Protein AF-A0A951C5Q1-F1 (afdb_monomer)

Secondary structure (DSSP, 8-state):
--B--PPPS------SPPEEEEEEEEETTSS-EEEEEEEEEE-GGGPSB----PPPP--SEEEEEEEEEEETTGGGS--SSS-EEEEEEEEE---HHHHHHHHHHHTT--S--HHHHHHHHHHHHHHHHHTT-S-HHHHTT--HHHHHHHHHHHHHHHHTT--TTTT--EEEEEEEE-TTT--EEEEEEEE-TT--SSS-EEEEEEE--TT--TTHHHHT-TTS-SHHHHHHHT-EEEEE--SSTT-TT-THHHHHHHHHHHHHHHHS-EEEEEEEEEEETHHHHHHHHHHHH-TTT-SEEEEES----GGGGGGGTTS-EEEEEETT-SSS-THHHHHHHHHHHHTT--EEEEEETT--TTGGGTTTHHHHHHHHHT--PPPPP-----

Sequence (390 aa):
MTLSLSPAAHQPETGDRPQMGSFFLVALDGSAERQLVPPIHIDLARLPLALRVNVPDVTPGNYLLELRVSEMGSFLRAPLHDAFRKSVPVHIERLAAQAAALRTRLARFSRDSPALVTAQYPLDFYDRVDRGEEGLRRFARYPFGEQFAQANFILDALSAGRDPFADTRGNFRRAYRDPLDRSLQPYRLFVPGSYDGSRDFPLVVALHGSGGDENDFFDNYREAPMLPEAQRLGFLVVCPRGRGPKSGYRAAAERDVFNVLAEVRRQYRIDPGRIFLMGHSMGAFATWRLAALHPDLFAALGLIAGGGDPADAPKLRAVPQYIVHGALDEVVPVAQSRVIAAAARAAGGTVVYIELPRAGHYDAALGQFTPMFDFFSKQARPEPAVTGQE

Structure (mmCIF, N/CA/C/O backbone):
data_AF-A0A951C5Q1-F1
#
_entry.id   AF-A0A951C5Q1-F1
#
loop_
_atom_site.group_PDB
_atom_site.id
_atom_site.type_symbol
_atom_site.label_atom_id
_atom_site.label_alt_id
_atom_site.label_comp_id
_atom_site.label_asym_id
_atom_site.label_entity_id
_atom_site.label_seq_id
_atom_site.pdbx_PDB_ins_code
_atom_site.Cartn_x
_atom_site.Cartn_y
_atom_site.Cartn_z
_atom_site.occupancy
_atom_site.B_iso_or_equiv
_atom_site.auth_seq_id
_atom_site.auth_comp_id
_atom_site.auth_asym_id
_atom_site.auth_atom_id
_atom_site.pdbx_PDB_model_num
ATOM 1 N N . MET A 1 1 ? 12.827 -10.641 -21.298 1.00 41.00 1 MET A N 1
ATOM 2 C CA . MET A 1 1 ? 11.513 -10.271 -21.857 1.00 41.00 1 MET A CA 1
ATOM 3 C C . MET A 1 1 ? 11.156 -11.276 -22.940 1.00 41.00 1 MET A C 1
ATOM 5 O O . MET A 1 1 ? 11.965 -11.464 -23.838 1.00 41.00 1 MET A O 1
ATOM 9 N N . THR A 1 2 ? 10.017 -11.960 -22.829 1.00 35.72 2 THR A N 1
ATOM 10 C CA . THR A 1 2 ? 9.592 -12.980 -23.804 1.00 35.72 2 THR A CA 1
ATOM 11 C C . THR A 1 2 ? 8.508 -12.376 -24.688 1.00 35.72 2 THR A C 1
ATOM 13 O O . THR A 1 2 ? 7.448 -12.000 -24.191 1.00 35.72 2 THR A O 1
ATOM 16 N N . LEU A 1 3 ? 8.784 -12.233 -25.983 1.00 40.41 3 LEU A N 1
ATOM 17 C CA . LEU A 1 3 ? 7.797 -11.816 -26.977 1.00 40.41 3 LEU A CA 1
ATOM 18 C C . LEU A 1 3 ? 7.158 -13.089 -27.543 1.00 40.41 3 LEU A C 1
ATOM 20 O O . LEU A 1 3 ? 7.729 -13.744 -28.410 1.00 40.41 3 LEU A O 1
ATOM 24 N N . SER A 1 4 ? 5.983 -13.463 -27.034 1.00 39.06 4 SER A N 1
ATOM 25 C CA . SER A 1 4 ? 5.203 -14.546 -27.639 1.00 39.06 4 SER A CA 1
ATOM 26 C C . SER A 1 4 ? 4.510 -14.032 -28.893 1.00 39.06 4 SER A C 1
ATOM 28 O O . SER A 1 4 ? 3.628 -13.174 -28.832 1.00 39.06 4 SER A O 1
ATOM 30 N N . LEU A 1 5 ? 4.917 -14.577 -30.031 1.00 42.91 5 LEU A N 1
ATOM 31 C CA . LEU A 1 5 ? 4.149 -14.533 -31.263 1.00 42.91 5 LEU A CA 1
ATOM 32 C C . LEU A 1 5 ? 3.227 -15.754 -31.224 1.00 42.91 5 LEU A C 1
ATOM 34 O O . LEU A 1 5 ? 3.704 -16.884 -31.180 1.00 42.91 5 LEU A O 1
ATOM 38 N N . SER A 1 6 ? 1.918 -15.541 -31.156 1.00 38.00 6 SER A N 1
ATOM 39 C CA . SER A 1 6 ? 0.947 -16.616 -31.365 1.00 38.00 6 SER A CA 1
ATOM 40 C C . SER A 1 6 ? 0.485 -16.533 -32.816 1.00 38.00 6 SER A C 1
ATOM 42 O O . SER A 1 6 ? 0.078 -15.444 -33.231 1.00 38.00 6 SER A O 1
ATOM 44 N N . PRO A 1 7 ? 0.548 -17.621 -33.601 1.00 38.34 7 PRO A N 1
ATOM 45 C CA . PRO A 1 7 ? -0.060 -17.614 -34.920 1.00 38.34 7 PRO A CA 1
ATOM 46 C C . PRO A 1 7 ? -1.564 -17.355 -34.765 1.00 38.34 7 PRO A C 1
ATOM 48 O O . PRO A 1 7 ? -2.220 -17.940 -33.900 1.00 38.34 7 PRO A O 1
ATOM 51 N N . ALA A 1 8 ? -2.108 -16.443 -35.571 1.00 36.88 8 ALA A N 1
ATOM 52 C CA . ALA A 1 8 ? -3.551 -16.309 -35.705 1.00 36.88 8 ALA A CA 1
ATOM 53 C C . ALA A 1 8 ? -4.121 -17.650 -36.201 1.00 36.88 8 ALA A C 1
ATOM 55 O O . ALA A 1 8 ? -3.480 -18.337 -36.993 1.00 36.88 8 ALA A O 1
ATOM 56 N N . ALA A 1 9 ? -5.332 -18.012 -35.767 1.00 36.00 9 ALA A N 1
ATOM 57 C CA . ALA A 1 9 ? -6.021 -19.264 -36.116 1.00 36.00 9 ALA A CA 1
ATOM 58 C C . ALA A 1 9 ? -6.356 -19.430 -37.621 1.00 36.00 9 ALA A C 1
ATOM 60 O O . ALA A 1 9 ? -7.081 -20.342 -38.012 1.00 36.00 9 ALA A O 1
ATOM 61 N N . HIS A 1 10 ? -5.814 -18.569 -38.476 1.00 40.22 10 HIS A N 1
ATOM 62 C CA . HIS A 1 10 ? -5.745 -18.728 -39.917 1.00 40.22 10 HIS A CA 1
ATOM 63 C C . HIS A 1 10 ? -4.310 -18.440 -40.340 1.00 40.22 10 HIS A C 1
ATOM 65 O O . HIS A 1 10 ? -3.896 -17.283 -40.383 1.00 40.22 10 HIS A O 1
ATOM 71 N N . GLN A 1 11 ? -3.551 -19.495 -40.635 1.00 39.81 11 GLN A N 1
ATOM 72 C CA . GLN A 1 11 ? -2.405 -19.359 -41.521 1.00 39.81 11 GLN A CA 1
ATOM 73 C C . GLN A 1 11 ? -2.972 -19.203 -42.938 1.00 39.81 11 GLN A C 1
ATOM 75 O O . GLN A 1 11 ? -3.621 -20.134 -43.417 1.00 39.81 11 GLN A O 1
ATOM 80 N N . PRO A 1 12 ? -2.773 -18.063 -43.624 1.00 39.06 12 PRO A N 1
ATOM 81 C CA . PRO A 1 12 ? -2.760 -18.111 -45.076 1.00 39.06 12 PRO A CA 1
ATOM 82 C C . PRO A 1 12 ? -1.622 -19.058 -45.477 1.00 39.06 12 PRO A C 1
ATOM 84 O O . PRO A 1 12 ? -0.622 -19.148 -44.764 1.00 39.06 12 PRO A O 1
ATOM 87 N N . GLU A 1 13 ? -1.764 -19.758 -46.598 1.00 43.44 13 GLU A N 1
ATOM 88 C CA . GLU A 1 13 ? -0.711 -20.584 -47.197 1.00 43.44 13 GLU A CA 1
ATOM 89 C C . GLU A 1 13 ? 0.484 -19.713 -47.632 1.00 43.44 13 GLU A C 1
ATOM 91 O O . GLU A 1 13 ? 0.731 -19.478 -48.811 1.00 43.44 13 GLU A O 1
ATOM 96 N N . THR A 1 14 ? 1.246 -19.180 -46.683 1.00 45.03 14 THR A N 1
ATOM 97 C CA . THR A 1 14 ? 2.539 -18.562 -46.949 1.00 45.03 14 THR A CA 1
ATOM 98 C C . THR A 1 14 ? 3.554 -19.696 -46.945 1.00 45.03 14 THR A C 1
ATOM 100 O O . THR A 1 14 ? 4.105 -20.038 -45.900 1.00 45.03 14 THR A O 1
ATOM 103 N N . GLY A 1 15 ? 3.726 -20.362 -48.089 1.00 46.94 15 GLY A N 1
ATOM 104 C CA . GLY A 1 15 ? 4.725 -21.421 -48.236 1.00 46.94 15 GLY A CA 1
ATOM 105 C C . GLY A 1 15 ? 6.111 -20.939 -47.807 1.00 46.94 15 GLY A C 1
ATOM 106 O O . GLY A 1 15 ? 6.482 -19.844 -48.205 1.00 46.94 15 GLY A O 1
ATOM 107 N N . ASP A 1 16 ? 6.808 -21.740 -46.989 1.00 53.78 16 ASP A N 1
ATOM 108 C CA . ASP A 1 16 ? 8.256 -21.870 -46.685 1.00 53.78 16 ASP A CA 1
ATOM 109 C C . ASP A 1 16 ? 9.233 -20.684 -46.875 1.00 53.78 16 ASP A C 1
ATOM 111 O O . ASP A 1 16 ? 10.454 -20.859 -46.904 1.00 53.78 16 ASP A O 1
ATOM 115 N N . ARG A 1 17 ? 8.753 -19.446 -46.992 1.00 59.84 17 ARG A N 1
ATOM 116 C CA . ARG A 1 17 ? 9.600 -18.279 -47.203 1.00 59.84 17 ARG A CA 1
ATOM 117 C C . ARG A 1 17 ? 10.202 -17.855 -45.867 1.00 59.84 17 ARG A C 1
ATOM 119 O O . ARG A 1 17 ? 9.463 -17.600 -44.914 1.00 59.84 17 ARG A O 1
ATOM 126 N N . PRO A 1 18 ? 11.535 -17.733 -45.779 1.00 64.62 18 PRO A N 1
ATOM 127 C CA . PRO A 1 18 ? 12.191 -17.316 -44.551 1.00 64.62 18 PRO A CA 1
ATOM 128 C C . PRO A 1 18 ? 11.751 -15.897 -44.172 1.00 64.62 18 PRO A C 1
ATOM 130 O O . PRO A 1 18 ? 11.857 -14.962 -44.970 1.00 64.62 18 PRO A O 1
ATOM 133 N N . GLN A 1 19 ? 11.276 -15.736 -42.937 1.00 75.25 19 GLN A N 1
ATOM 134 C CA . GLN A 1 19 ? 10.927 -14.431 -42.383 1.00 75.25 19 GLN A CA 1
ATOM 135 C C . GLN A 1 19 ? 12.146 -13.779 -41.733 1.00 75.25 19 GLN A C 1
ATOM 137 O O . GLN A 1 19 ? 12.958 -14.448 -41.088 1.00 75.25 19 GLN A O 1
ATOM 142 N N . MET A 1 20 ? 12.263 -12.461 -41.886 1.00 81.31 20 MET A N 1
ATOM 143 C CA . MET A 1 20 ? 13.293 -11.654 -41.242 1.00 81.31 20 MET A CA 1
ATOM 144 C C . MET A 1 20 ? 12.676 -10.747 -40.184 1.00 81.31 20 MET A C 1
ATOM 146 O O . MET A 1 20 ? 11.747 -10.000 -40.469 1.00 81.31 20 MET A O 1
ATOM 150 N N . GLY A 1 21 ? 13.208 -10.790 -38.969 1.00 82.38 21 GLY A N 1
ATOM 151 C CA . GLY A 1 21 ? 12.859 -9.897 -37.874 1.00 82.38 21 GLY A CA 1
ATOM 152 C C . GLY A 1 21 ? 13.917 -8.824 -37.669 1.00 82.38 21 GLY A C 1
ATOM 153 O O . GLY A 1 21 ? 15.089 -9.138 -37.482 1.00 82.38 21 GLY A O 1
ATOM 154 N N . SER A 1 22 ? 13.497 -7.567 -37.626 1.00 85.38 22 SER A N 1
ATOM 155 C CA . SER A 1 22 ? 14.331 -6.424 -37.254 1.00 85.38 22 SER A CA 1
ATOM 156 C C . SER A 1 22 ? 13.796 -5.792 -35.977 1.00 85.38 22 SER A C 1
ATOM 158 O O . SER A 1 22 ? 12.589 -5.580 -35.845 1.00 85.38 22 SER A O 1
ATOM 160 N N . PHE A 1 23 ? 14.692 -5.481 -35.042 1.00 85.31 23 PHE A N 1
ATOM 161 C CA . PHE A 1 23 ? 14.325 -4.854 -33.775 1.00 85.31 23 PHE A CA 1
ATOM 162 C C . PHE A 1 23 ? 14.711 -3.385 -33.772 1.00 85.31 23 PHE A C 1
ATOM 164 O O . PHE A 1 23 ? 15.839 -3.044 -34.125 1.00 85.31 23 PHE A O 1
ATOM 171 N N . PHE A 1 24 ? 13.801 -2.532 -33.325 1.00 86.50 24 PHE A N 1
ATOM 172 C CA . PHE A 1 24 ? 13.982 -1.090 -33.272 1.00 86.50 24 PHE A CA 1
ATOM 173 C C . PHE A 1 24 ? 13.698 -0.566 -31.875 1.00 86.50 24 PHE A C 1
ATOM 175 O O . PHE A 1 24 ? 12.845 -1.084 -31.161 1.00 86.50 24 PHE A O 1
ATOM 182 N N . LEU A 1 25 ? 14.400 0.496 -31.516 1.00 86.75 25 LEU A N 1
ATOM 183 C CA . LEU A 1 25 ? 14.036 1.382 -30.430 1.00 86.75 25 LEU A CA 1
ATOM 184 C C . LEU A 1 25 ? 13.534 2.684 -31.050 1.00 86.75 25 LEU A C 1
ATOM 186 O O . LEU A 1 25 ? 14.279 3.346 -31.773 1.00 86.75 25 LEU A O 1
ATOM 190 N N . VAL A 1 26 ? 12.279 3.028 -30.788 1.00 84.69 26 VAL A N 1
ATOM 191 C CA . VAL A 1 26 ? 11.604 4.188 -31.383 1.00 84.69 26 VAL A CA 1
ATOM 192 C C . VAL A 1 26 ? 11.171 5.127 -30.270 1.00 84.69 26 VAL A C 1
ATOM 194 O O . VAL A 1 26 ? 10.438 4.706 -29.382 1.00 84.69 26 VAL A O 1
ATOM 197 N N . ALA A 1 27 ? 11.620 6.377 -30.274 1.00 80.94 27 ALA A N 1
ATOM 198 C CA . ALA A 1 27 ? 11.168 7.367 -29.301 1.00 80.94 27 ALA A CA 1
ATOM 199 C C . ALA A 1 27 ? 9.664 7.625 -29.483 1.00 80.94 27 ALA A C 1
ATOM 201 O O . ALA A 1 27 ? 9.185 7.743 -30.612 1.00 80.94 27 ALA A O 1
ATOM 202 N N . LEU A 1 28 ? 8.901 7.695 -28.386 1.00 72.06 28 LEU A N 1
ATOM 203 C CA . LEU A 1 28 ? 7.442 7.872 -28.464 1.00 72.06 28 LEU A CA 1
ATOM 204 C C . LEU A 1 28 ? 7.019 9.214 -29.073 1.00 72.06 28 LEU A C 1
ATOM 206 O O . LEU A 1 28 ? 5.919 9.319 -29.606 1.00 72.06 28 LEU A O 1
ATOM 210 N N . ASP A 1 29 ? 7.883 10.222 -29.008 1.00 70.88 29 ASP A N 1
ATOM 211 C CA . ASP A 1 29 ? 7.694 11.527 -29.645 1.00 70.88 29 ASP A CA 1
ATOM 212 C C . ASP A 1 29 ? 8.100 11.539 -31.134 1.00 70.88 29 ASP A C 1
ATOM 214 O O . ASP A 1 29 ? 8.023 12.577 -31.787 1.00 70.88 29 ASP A O 1
ATOM 218 N N . GLY A 1 30 ? 8.541 10.397 -31.678 1.00 73.81 30 GLY A N 1
ATOM 219 C CA . GLY A 1 30 ? 8.997 10.254 -33.060 1.00 73.81 30 GLY A CA 1
ATOM 220 C C . GLY A 1 30 ? 10.355 10.900 -33.351 1.00 73.81 30 GLY A C 1
ATOM 221 O O . GLY A 1 30 ? 10.778 10.909 -34.504 1.00 73.81 30 GLY A O 1
ATOM 222 N N . SER A 1 31 ? 11.052 11.423 -32.337 1.00 76.44 31 SER A N 1
ATOM 223 C CA . SER A 1 31 ? 12.309 12.164 -32.512 1.00 76.44 31 SER A CA 1
ATOM 224 C C . SER A 1 31 ? 13.492 11.292 -32.940 1.00 76.44 31 SER A C 1
ATOM 226 O O . SER A 1 31 ? 14.454 11.795 -33.523 1.00 76.44 31 SER A O 1
ATOM 228 N N . ALA A 1 32 ? 13.440 9.988 -32.656 1.00 81.50 32 ALA A N 1
ATOM 229 C CA . ALA A 1 32 ? 14.526 9.060 -32.934 1.00 81.50 32 ALA A CA 1
ATOM 230 C C . ALA A 1 32 ? 14.019 7.640 -33.215 1.00 81.50 32 ALA A C 1
ATOM 232 O O . ALA A 1 32 ? 13.151 7.119 -32.516 1.00 81.50 32 ALA A O 1
ATOM 233 N N . GLU A 1 33 ? 14.634 6.979 -34.193 1.00 87.19 33 GLU A N 1
ATOM 234 C CA . GLU A 1 33 ? 14.503 5.544 -34.445 1.00 87.19 33 GLU A CA 1
ATOM 235 C C . GLU A 1 33 ? 15.902 4.947 -34.600 1.00 87.19 33 GLU A C 1
ATOM 237 O O . GLU A 1 33 ? 16.741 5.473 -35.334 1.00 87.19 33 GLU A O 1
ATOM 242 N N . ARG A 1 34 ? 16.168 3.837 -33.907 1.00 86.25 34 ARG A N 1
ATOM 243 C CA . ARG A 1 34 ? 17.431 3.109 -34.029 1.00 86.25 34 ARG A CA 1
ATOM 244 C C . ARG A 1 34 ? 17.186 1.611 -34.121 1.00 86.25 34 ARG A C 1
ATOM 246 O O . ARG A 1 34 ? 16.567 1.023 -33.238 1.00 86.25 34 ARG A O 1
ATOM 253 N N . GLN A 1 35 ? 17.733 0.982 -35.157 1.00 86.50 35 GLN A N 1
ATOM 254 C CA . GLN A 1 35 ? 17.781 -0.472 -35.256 1.00 86.50 35 GLN A CA 1
ATOM 255 C C . GLN A 1 35 ? 18.769 -1.037 -34.220 1.00 86.50 35 GLN A C 1
ATOM 257 O O . GLN A 1 35 ? 19.908 -0.580 -34.129 1.00 86.50 35 GLN A O 1
ATOM 262 N N . LEU A 1 36 ? 18.321 -2.003 -33.418 1.00 83.44 36 LEU A N 1
ATOM 263 C CA . LEU A 1 36 ? 19.066 -2.561 -32.283 1.00 83.44 36 LEU A CA 1
ATOM 264 C C . LEU A 1 36 ? 19.936 -3.758 -32.658 1.00 83.44 36 LEU A C 1
ATOM 266 O O . LEU A 1 36 ? 21.005 -3.945 -32.084 1.00 83.44 36 LEU A O 1
ATOM 270 N N . VAL A 1 37 ? 19.478 -4.572 -33.608 1.00 77.88 37 VAL A N 1
ATOM 271 C CA . VAL A 1 37 ? 20.230 -5.711 -34.143 1.00 77.88 37 VAL A CA 1
ATOM 272 C C . VAL A 1 37 ? 20.043 -5.801 -35.656 1.00 77.88 37 VAL A C 1
ATOM 274 O O . VAL A 1 37 ? 18.981 -5.405 -36.158 1.00 77.88 37 VAL A O 1
ATOM 277 N N . PRO A 1 38 ? 21.036 -6.336 -36.391 1.00 80.06 38 PRO A N 1
ATOM 278 C CA . PRO A 1 38 ? 20.843 -6.719 -37.783 1.00 80.06 38 PRO A CA 1
ATOM 279 C C . PRO A 1 38 ? 19.622 -7.640 -37.938 1.00 80.06 38 PRO A C 1
ATOM 281 O O . PRO A 1 38 ? 19.283 -8.349 -36.985 1.00 80.06 38 PRO A O 1
ATOM 284 N N . PRO A 1 39 ? 18.963 -7.655 -39.109 1.00 83.25 39 PRO A N 1
ATOM 285 C CA . PRO A 1 39 ? 17.822 -8.530 -39.343 1.00 83.25 39 PRO A CA 1
ATOM 286 C C . PRO A 1 39 ? 18.181 -9.999 -39.062 1.00 83.25 39 PRO A C 1
ATOM 288 O O . PRO A 1 39 ? 19.182 -10.501 -39.571 1.00 83.25 39 PRO A O 1
ATOM 291 N N . ILE A 1 40 ? 17.372 -10.684 -38.253 1.00 82.12 40 ILE A N 1
ATOM 292 C CA . ILE A 1 40 ? 17.552 -12.102 -37.909 1.00 82.12 40 ILE A CA 1
ATOM 293 C C . ILE A 1 40 ? 16.499 -12.961 -38.599 1.00 82.12 40 ILE A C 1
ATOM 295 O O . ILE A 1 40 ? 15.380 -12.509 -38.821 1.00 82.12 40 ILE A O 1
ATOM 299 N N . HIS A 1 41 ? 16.817 -14.219 -38.885 1.00 83.81 41 HIS A N 1
ATOM 300 C CA . HIS A 1 41 ? 15.800 -15.169 -39.327 1.00 83.81 41 HIS A CA 1
ATOM 301 C C . HIS A 1 41 ? 14.847 -15.515 -38.178 1.00 83.81 41 HIS A C 1
ATOM 303 O O . HIS A 1 41 ? 15.294 -15.849 -37.079 1.00 83.81 41 HIS A O 1
ATOM 309 N N . ILE A 1 42 ? 13.540 -15.450 -38.439 1.00 77.56 42 ILE A N 1
ATOM 310 C CA . ILE A 1 42 ? 12.502 -15.901 -37.511 1.00 77.56 42 ILE A CA 1
ATOM 311 C C . ILE A 1 42 ? 11.937 -17.223 -38.016 1.00 77.56 42 ILE A C 1
ATOM 313 O O . ILE A 1 42 ? 11.253 -17.275 -39.035 1.00 77.56 42 ILE A O 1
ATOM 317 N N . ASP A 1 43 ? 12.214 -18.284 -37.262 1.00 76.00 43 ASP A N 1
ATOM 318 C CA . ASP A 1 43 ? 11.576 -19.584 -37.434 1.00 76.00 43 ASP A CA 1
ATOM 319 C C . ASP A 1 43 ? 10.257 -19.603 -36.647 1.00 76.00 43 ASP A C 1
ATOM 321 O O . ASP A 1 43 ? 10.247 -19.700 -35.415 1.00 76.00 43 ASP A O 1
ATOM 325 N N . LEU A 1 44 ? 9.137 -19.485 -37.366 1.00 70.69 44 LEU A N 1
ATOM 326 C CA . LEU A 1 44 ? 7.797 -19.494 -36.775 1.00 70.69 44 LEU A CA 1
ATOM 327 C C . LEU A 1 44 ? 7.464 -20.830 -36.086 1.00 70.69 44 LEU A C 1
ATOM 329 O O . LEU A 1 44 ? 6.623 -20.847 -35.187 1.00 70.69 44 LEU A O 1
ATOM 333 N N . ALA A 1 45 ? 8.138 -21.931 -36.440 1.00 73.25 45 ALA A N 1
ATOM 334 C CA . ALA A 1 45 ? 7.944 -23.229 -35.796 1.00 73.25 45 ALA A CA 1
ATOM 335 C C . ALA A 1 45 ? 8.616 -23.320 -34.412 1.00 73.25 45 ALA A C 1
ATOM 337 O O . ALA A 1 45 ? 8.325 -24.238 -33.646 1.00 73.25 45 ALA A O 1
ATOM 338 N N . ARG A 1 46 ? 9.496 -22.370 -34.060 1.00 68.81 46 ARG A N 1
ATOM 339 C CA . ARG A 1 46 ? 10.244 -22.338 -32.786 1.00 68.81 46 ARG A CA 1
ATOM 340 C C . ARG A 1 46 ? 9.786 -21.235 -31.834 1.00 68.81 46 ARG A C 1
ATOM 342 O O . ARG A 1 46 ? 10.545 -20.791 -30.975 1.00 68.81 46 ARG A O 1
ATOM 349 N N . LEU A 1 47 ? 8.546 -20.779 -31.979 1.00 71.75 47 LEU A N 1
ATOM 350 C CA . LEU A 1 47 ? 7.951 -19.810 -31.066 1.00 71.75 47 LEU A CA 1
ATOM 351 C C . LEU A 1 47 ? 7.590 -20.467 -29.717 1.00 71.75 47 LEU A C 1
ATOM 353 O O . LEU A 1 47 ? 7.151 -21.617 -29.702 1.00 71.75 47 LEU A O 1
ATOM 357 N N . PRO A 1 48 ? 7.735 -19.757 -28.578 1.00 65.25 48 PRO A N 1
ATOM 358 C CA . PRO A 1 48 ? 8.085 -18.339 -28.450 1.00 65.25 48 PRO A CA 1
ATOM 359 C C . PRO A 1 48 ? 9.583 -18.042 -28.642 1.00 65.25 48 PRO A C 1
ATOM 361 O O . PRO A 1 48 ? 10.449 -18.779 -28.179 1.00 65.25 48 PRO A O 1
ATOM 364 N N . LEU A 1 49 ? 9.884 -16.898 -29.266 1.00 67.75 49 LEU A N 1
ATOM 365 C CA . LEU A 1 49 ? 11.250 -16.407 -29.450 1.00 67.75 49 LEU A CA 1
ATOM 366 C C . LEU A 1 49 ? 11.727 -15.646 -28.202 1.00 67.75 49 LEU A C 1
ATOM 368 O O . LEU A 1 49 ? 11.068 -14.717 -27.727 1.00 67.75 49 LEU A O 1
ATOM 372 N N . ALA A 1 50 ? 12.920 -15.988 -27.716 1.00 66.75 50 ALA A N 1
ATOM 373 C CA . ALA A 1 50 ? 13.640 -15.213 -26.711 1.00 66.75 50 ALA A CA 1
ATOM 374 C C . ALA A 1 50 ? 14.909 -14.615 -27.330 1.00 66.75 50 ALA A C 1
ATOM 376 O O . ALA A 1 50 ? 15.789 -15.344 -27.781 1.00 66.75 50 ALA A O 1
ATOM 377 N N . LEU A 1 51 ? 15.015 -13.286 -27.322 1.00 68.69 51 LEU A N 1
ATOM 378 C CA . LEU A 1 51 ? 16.190 -12.557 -27.796 1.00 68.69 51 LEU A CA 1
ATOM 379 C C . LEU A 1 51 ? 16.700 -11.638 -26.683 1.00 68.69 51 LEU A C 1
ATOM 381 O O . LEU A 1 51 ? 15.913 -10.976 -26.003 1.00 68.69 51 LEU A O 1
ATOM 385 N N . ARG A 1 52 ? 18.023 -11.575 -26.509 1.00 68.88 52 ARG A N 1
ATOM 386 C CA . ARG A 1 52 ? 18.667 -10.509 -25.736 1.00 68.88 52 ARG A CA 1
ATOM 387 C C . ARG A 1 52 ? 19.093 -9.407 -26.697 1.00 68.88 52 ARG A C 1
ATOM 389 O O . ARG A 1 52 ? 19.861 -9.662 -27.618 1.00 68.88 52 ARG A O 1
ATOM 396 N N . VAL A 1 53 ? 18.591 -8.200 -26.470 1.00 72.44 53 VAL A N 1
ATOM 397 C CA . VAL A 1 53 ? 18.967 -6.993 -27.212 1.00 72.44 53 VAL A CA 1
ATOM 398 C C . VAL A 1 53 ? 19.662 -6.032 -26.265 1.00 72.44 53 VAL A C 1
ATOM 400 O O . VAL A 1 53 ? 19.147 -5.744 -25.187 1.00 72.44 53 VAL A O 1
ATOM 403 N N . ASN A 1 54 ? 20.833 -5.547 -26.670 1.00 74.44 54 ASN A N 1
ATOM 404 C CA . ASN A 1 54 ? 21.511 -4.478 -25.953 1.00 74.44 54 ASN A CA 1
ATOM 405 C C . ASN A 1 54 ? 20.883 -3.156 -26.378 1.00 74.44 54 ASN A C 1
ATOM 407 O O . ASN A 1 54 ? 20.889 -2.806 -27.559 1.00 74.44 54 ASN A O 1
ATOM 411 N N . VAL A 1 55 ? 20.331 -2.432 -25.412 1.00 74.38 55 VAL A N 1
ATOM 412 C CA . VAL A 1 55 ? 19.838 -1.080 -25.646 1.00 74.38 55 VAL A CA 1
ATOM 413 C C . VAL A 1 55 ? 21.057 -0.152 -25.673 1.00 74.38 55 VAL A C 1
ATOM 415 O O . VAL A 1 55 ? 21.817 -0.132 -24.705 1.00 74.38 55 VAL A O 1
ATOM 418 N N . PRO A 1 56 ? 21.307 0.564 -26.781 1.00 73.38 56 PRO A N 1
ATOM 419 C CA . PRO A 1 56 ? 22.442 1.465 -26.885 1.00 73.38 56 PRO A CA 1
ATOM 420 C C . PRO A 1 56 ? 22.243 2.669 -25.964 1.00 73.38 56 PRO A C 1
ATOM 422 O O . PRO A 1 56 ? 21.124 2.958 -25.543 1.00 73.38 56 PRO A O 1
ATOM 425 N N . ASP A 1 57 ? 23.318 3.409 -25.700 1.00 76.12 57 ASP A N 1
ATOM 426 C CA . ASP A 1 57 ? 23.195 4.656 -24.954 1.00 76.12 57 ASP A CA 1
ATOM 427 C C . ASP A 1 57 ? 22.321 5.651 -25.741 1.00 76.12 57 ASP A C 1
ATOM 429 O O . ASP A 1 57 ? 22.615 5.999 -26.891 1.00 76.12 57 ASP A O 1
ATOM 433 N N . VAL A 1 58 ? 21.211 6.050 -25.123 1.00 79.88 58 VAL A N 1
ATOM 434 C CA . VAL A 1 58 ? 20.206 6.973 -25.654 1.00 79.88 58 VAL A CA 1
ATOM 435 C C . VAL A 1 58 ? 19.809 7.969 -24.571 1.00 79.88 58 VAL A C 1
ATOM 437 O O . VAL A 1 58 ? 20.036 7.749 -23.378 1.00 79.88 58 VAL A O 1
ATOM 440 N N . THR A 1 59 ? 19.221 9.088 -24.983 1.00 79.62 59 THR A N 1
ATOM 441 C CA . THR A 1 59 ? 18.685 10.082 -24.052 1.00 79.62 59 THR A CA 1
ATOM 442 C C . THR A 1 59 ? 17.605 9.441 -23.172 1.00 79.62 59 THR A C 1
ATOM 444 O O . THR A 1 59 ? 16.815 8.642 -23.681 1.00 79.62 59 THR A O 1
ATOM 447 N N . PRO A 1 60 ? 17.526 9.761 -21.869 1.00 77.06 60 PRO A N 1
ATOM 448 C CA . PRO A 1 60 ? 16.423 9.294 -21.042 1.00 77.06 60 PRO A CA 1
ATOM 449 C C . PRO A 1 60 ? 15.063 9.648 -21.649 1.00 77.06 60 PRO A C 1
ATOM 451 O O . PRO A 1 60 ? 14.893 10.744 -22.182 1.00 77.06 60 PRO A O 1
ATOM 454 N N . GLY A 1 61 ? 14.100 8.731 -21.585 1.00 70.62 61 GLY A N 1
ATOM 455 C CA . GLY A 1 61 ? 12.797 8.946 -22.204 1.00 70.62 61 GLY A CA 1
ATOM 456 C C . GLY A 1 61 ? 11.965 7.683 -22.374 1.00 70.62 61 GLY A C 1
ATOM 457 O O . GLY A 1 61 ? 12.353 6.584 -21.975 1.00 70.62 61 GLY A O 1
ATOM 458 N N . ASN A 1 62 ? 10.792 7.862 -22.977 1.00 72.62 62 ASN A N 1
ATOM 459 C CA . ASN A 1 62 ? 9.882 6.773 -23.303 1.00 72.62 62 ASN A CA 1
ATOM 460 C C . ASN A 1 62 ? 10.073 6.340 -24.756 1.00 72.62 62 ASN A C 1
ATOM 462 O O . ASN A 1 62 ? 10.043 7.162 -25.674 1.00 72.62 62 ASN A O 1
ATOM 466 N N . TYR A 1 63 ? 10.204 5.037 -24.957 1.00 79.62 63 TYR A N 1
ATOM 467 C CA . TYR A 1 63 ? 10.453 4.424 -26.249 1.00 79.62 63 TYR A CA 1
ATOM 468 C C . TYR A 1 63 ? 9.502 3.249 -26.479 1.00 79.62 63 TYR A C 1
ATOM 470 O O . TYR A 1 63 ? 8.910 2.708 -25.548 1.00 79.62 63 TYR A O 1
ATOM 478 N N . LEU A 1 64 ? 9.389 2.815 -27.726 1.00 79.44 64 LEU A N 1
ATOM 479 C CA . LEU A 1 64 ? 8.846 1.528 -28.125 1.00 79.44 64 LEU A CA 1
ATOM 480 C C . LEU A 1 64 ? 10.009 0.632 -28.539 1.00 79.44 64 LEU A C 1
ATOM 482 O O . LEU A 1 64 ? 10.778 0.978 -29.435 1.00 79.44 64 LEU A O 1
ATOM 486 N N . LEU A 1 65 ? 10.117 -0.529 -27.901 1.00 83.25 65 LEU A N 1
ATOM 487 C CA . LEU A 1 65 ? 10.896 -1.641 -28.420 1.00 83.25 65 LEU A CA 1
ATOM 488 C C . LEU A 1 65 ? 10.028 -2.387 -29.433 1.00 83.25 65 LEU A C 1
ATOM 490 O O . LEU A 1 65 ? 9.020 -2.985 -29.059 1.00 83.25 65 LEU A O 1
ATOM 494 N N . GLU A 1 66 ? 10.399 -2.344 -30.705 1.00 84.19 66 GLU A N 1
ATOM 495 C CA . GLU A 1 66 ? 9.592 -2.875 -31.798 1.00 84.19 66 GLU A CA 1
ATOM 496 C C . GLU A 1 66 ? 10.271 -4.035 -32.493 1.00 84.19 66 GLU A C 1
ATOM 498 O O . GLU A 1 66 ? 11.385 -3.896 -32.978 1.00 84.19 66 GLU A O 1
ATOM 503 N N . LEU A 1 67 ? 9.565 -5.150 -32.616 1.00 83.06 67 LEU A N 1
ATOM 504 C CA . LEU A 1 67 ? 9.859 -6.190 -33.584 1.00 83.06 67 LEU A CA 1
ATOM 505 C C . LEU A 1 67 ? 9.060 -5.907 -34.859 1.00 83.06 67 LEU A C 1
ATOM 507 O O . LEU A 1 67 ? 7.832 -5.838 -34.810 1.00 83.06 67 LEU A O 1
ATOM 511 N N . ARG A 1 68 ? 9.749 -5.783 -35.992 1.00 84.00 68 ARG A N 1
ATOM 512 C CA . ARG A 1 68 ? 9.162 -5.707 -37.335 1.00 84.00 68 ARG A CA 1
ATOM 513 C C . ARG A 1 68 ? 9.583 -6.956 -38.109 1.00 84.00 68 ARG A C 1
ATOM 515 O O . ARG A 1 68 ? 10.779 -7.176 -38.274 1.00 84.00 68 ARG A O 1
ATOM 522 N N . VAL A 1 69 ? 8.628 -7.778 -38.535 1.00 79.00 69 VAL A N 1
ATOM 523 C CA . VAL A 1 69 ? 8.873 -9.044 -39.247 1.00 79.00 69 VAL A CA 1
ATOM 524 C C . VAL A 1 69 ? 8.419 -8.920 -40.690 1.00 79.00 69 VAL A C 1
ATOM 526 O O . VAL A 1 69 ? 7.259 -8.600 -40.896 1.00 79.00 69 VAL A O 1
ATOM 529 N N . SER A 1 70 ? 9.287 -9.191 -41.662 1.00 73.94 70 SER A N 1
ATOM 530 C CA . SER A 1 70 ? 9.003 -9.075 -43.101 1.00 73.94 70 SER A CA 1
ATOM 531 C C . SER A 1 70 ? 9.491 -10.290 -43.898 1.00 73.94 70 SER A C 1
ATOM 533 O O . SER A 1 70 ? 10.419 -10.983 -43.476 1.00 73.94 70 SER A O 1
ATOM 535 N N . GLU A 1 71 ? 8.931 -10.518 -45.089 1.00 69.06 71 GLU A N 1
ATOM 536 C CA . GLU A 1 71 ? 9.428 -11.538 -46.027 1.00 69.06 71 GLU A CA 1
ATOM 537 C C . GLU A 1 71 ? 10.778 -11.151 -46.660 1.00 69.06 71 GLU A C 1
ATOM 539 O O . GLU A 1 71 ? 11.026 -9.988 -47.006 1.00 69.06 71 GLU A O 1
ATOM 544 N N . MET A 1 72 ? 11.655 -12.142 -46.848 1.00 58.62 72 MET A N 1
ATOM 545 C CA . MET A 1 72 ? 12.968 -11.960 -47.472 1.00 58.62 72 MET A CA 1
ATOM 546 C C . MET A 1 72 ? 12.847 -11.555 -48.954 1.00 58.62 72 MET A C 1
ATOM 548 O O . MET A 1 72 ? 12.208 -12.247 -49.740 1.00 58.62 72 MET A O 1
ATOM 552 N N . GLY A 1 73 ? 13.482 -10.439 -49.341 1.00 54.03 73 GLY A N 1
ATOM 553 C CA . GLY A 1 73 ? 13.472 -9.908 -50.719 1.00 54.03 73 GLY A CA 1
ATOM 554 C C . GLY A 1 73 ? 12.595 -8.666 -50.940 1.00 54.03 73 GLY A C 1
ATOM 555 O O . GLY A 1 73 ? 12.666 -8.044 -51.996 1.00 54.03 73 GLY A O 1
ATOM 556 N N . SER A 1 74 ? 11.841 -8.238 -49.926 1.00 53.53 74 SER A N 1
ATOM 557 C CA . SER A 1 74 ? 10.990 -7.031 -49.954 1.00 53.53 74 SER A CA 1
ATOM 558 C C . SER A 1 74 ? 11.750 -5.694 -49.823 1.00 53.53 74 SER A C 1
ATOM 560 O O . SER A 1 74 ? 11.143 -4.625 -49.830 1.00 53.53 74 SER A O 1
ATOM 562 N N . PHE A 1 75 ? 13.087 -5.713 -49.773 1.00 47.19 75 PHE A N 1
ATOM 563 C CA . PHE A 1 75 ? 13.934 -4.536 -49.521 1.00 47.19 75 PHE A CA 1
ATOM 564 C C . PHE A 1 75 ? 13.927 -3.456 -50.624 1.00 47.19 75 PHE A C 1
ATOM 566 O O . PHE A 1 75 ? 14.539 -2.408 -50.431 1.00 47.19 75 PHE A O 1
ATOM 573 N N . LEU A 1 76 ? 13.276 -3.681 -51.775 1.00 42.91 76 LEU A N 1
ATOM 574 C CA . LEU A 1 76 ? 13.433 -2.825 -52.963 1.00 42.91 76 LEU A CA 1
ATOM 575 C C . LEU A 1 76 ? 12.216 -1.982 -53.390 1.00 42.91 76 LEU A C 1
ATOM 577 O O . LEU A 1 76 ? 12.372 -1.198 -54.323 1.00 42.91 76 LEU A O 1
ATOM 581 N N . ARG A 1 77 ? 11.041 -2.038 -52.740 1.00 39.53 77 ARG A N 1
ATOM 582 C CA . ARG A 1 77 ? 9.920 -1.104 -53.027 1.00 39.53 77 ARG A CA 1
ATOM 583 C C . ARG A 1 77 ? 9.048 -0.863 -51.779 1.00 39.53 77 ARG A C 1
ATOM 585 O O . ARG A 1 77 ? 8.515 -1.805 -51.216 1.00 39.53 77 ARG A O 1
ATOM 592 N N . ALA A 1 78 ? 8.921 0.391 -51.341 1.00 38.03 78 ALA A N 1
ATOM 593 C CA . ALA A 1 78 ? 8.135 0.827 -50.168 1.00 38.03 78 ALA A CA 1
ATOM 594 C C . ALA A 1 78 ? 6.597 0.810 -50.407 1.00 38.03 78 ALA A C 1
ATOM 596 O O . ALA A 1 78 ? 6.210 0.755 -51.575 1.00 38.03 78 ALA A O 1
ATOM 597 N N . PRO A 1 79 ? 5.706 1.006 -49.395 1.00 46.38 79 PRO A N 1
ATOM 598 C CA . PRO A 1 79 ? 5.858 0.931 -47.933 1.00 46.38 79 PRO A CA 1
ATOM 599 C C . PRO A 1 79 ? 4.888 -0.077 -47.234 1.00 46.38 79 PRO A C 1
ATOM 601 O O . PRO A 1 79 ? 3.800 -0.377 -47.709 1.00 46.38 79 PRO A O 1
ATOM 604 N N . LEU A 1 80 ? 5.256 -0.511 -46.021 1.00 46.53 80 LEU A N 1
ATOM 605 C CA . LEU A 1 80 ? 4.380 -0.856 -44.876 1.00 46.53 80 LEU A CA 1
ATOM 606 C C . LEU A 1 80 ? 3.415 -2.066 -44.866 1.00 46.53 80 LEU A C 1
ATOM 608 O O . LEU A 1 80 ? 2.958 -2.378 -43.767 1.00 46.53 80 LEU A O 1
ATOM 612 N N . HIS A 1 81 ? 3.104 -2.773 -45.954 1.00 46.16 81 HIS A N 1
ATOM 613 C CA . HIS A 1 81 ? 1.971 -3.724 -45.893 1.00 46.16 81 HIS A CA 1
ATOM 614 C C . HIS A 1 81 ? 2.256 -5.152 -45.386 1.00 46.16 81 HIS A C 1
ATOM 616 O O . HIS A 1 81 ? 1.369 -5.730 -44.764 1.00 46.16 81 HIS A O 1
ATOM 622 N N . ASP A 1 82 ? 3.480 -5.676 -45.507 1.00 49.94 82 ASP A N 1
ATOM 623 C CA . ASP A 1 82 ? 3.766 -7.086 -45.155 1.00 49.94 82 ASP A CA 1
ATOM 624 C C . ASP A 1 82 ? 4.612 -7.247 -43.882 1.00 49.94 82 ASP A C 1
ATOM 626 O O . ASP A 1 82 ? 5.172 -8.311 -43.612 1.00 49.94 82 ASP A O 1
ATOM 630 N N . ALA A 1 83 ? 4.733 -6.172 -43.092 1.00 59.66 83 ALA A N 1
ATOM 631 C CA . ALA A 1 83 ? 5.524 -6.176 -41.872 1.00 59.66 83 ALA A CA 1
ATOM 632 C C . ALA A 1 83 ? 4.645 -6.411 -40.634 1.00 59.66 83 ALA A C 1
ATOM 634 O O . ALA A 1 83 ? 3.986 -5.488 -40.150 1.00 59.66 83 ALA A O 1
ATOM 635 N N . PHE A 1 84 ? 4.666 -7.617 -40.061 1.00 70.38 84 PHE A N 1
ATOM 636 C CA . PHE A 1 84 ? 4.076 -7.827 -38.739 1.00 70.38 84 PHE A CA 1
ATOM 637 C C . PHE A 1 84 ? 4.868 -7.005 -37.711 1.00 70.38 84 PHE A C 1
ATOM 639 O O . PHE A 1 84 ? 6.067 -7.219 -37.519 1.00 70.38 84 PHE A O 1
ATOM 646 N N . ARG A 1 85 ? 4.208 -6.048 -37.047 1.00 73.06 85 ARG A N 1
ATOM 647 C CA . ARG A 1 85 ? 4.821 -5.169 -36.041 1.00 73.06 85 ARG A CA 1
ATOM 648 C C . ARG A 1 85 ? 4.288 -5.501 -34.655 1.00 73.06 85 ARG A C 1
ATOM 650 O O . ARG A 1 85 ? 3.087 -5.424 -34.404 1.00 73.06 85 ARG A O 1
ATOM 657 N N . LYS A 1 86 ? 5.192 -5.804 -33.727 1.00 76.31 86 LYS A N 1
ATOM 658 C CA . LYS A 1 86 ? 4.892 -5.903 -32.297 1.00 76.31 86 LYS A CA 1
ATOM 659 C C . LYS A 1 86 ? 5.752 -4.910 -31.546 1.00 76.31 86 LYS A C 1
ATOM 661 O O . LYS A 1 86 ? 6.969 -4.955 -31.661 1.00 76.31 86 LYS A O 1
ATOM 666 N N . SER A 1 87 ? 5.133 -4.040 -30.765 1.00 76.31 87 SER A N 1
ATOM 667 C CA . SER A 1 87 ? 5.840 -3.057 -29.953 1.00 76.31 87 SER A CA 1
ATOM 668 C C . SER A 1 87 ? 5.569 -3.275 -28.475 1.00 76.31 87 SER A C 1
ATOM 670 O O . SER A 1 87 ? 4.508 -3.770 -28.081 1.00 76.31 87 SER A O 1
ATOM 672 N N . VAL A 1 88 ? 6.544 -2.907 -27.652 1.00 72.44 88 VAL A N 1
ATOM 673 C CA . VAL A 1 88 ? 6.378 -2.825 -26.207 1.00 72.44 88 VAL A CA 1
ATOM 674 C C . VAL A 1 88 ? 6.978 -1.518 -25.707 1.00 72.44 88 VAL A C 1
ATOM 676 O O . VAL A 1 88 ? 8.133 -1.233 -26.026 1.00 72.44 88 VAL A O 1
ATOM 679 N N . PRO A 1 89 ? 6.229 -0.718 -24.932 1.00 67.31 89 PRO A N 1
ATOM 680 C CA . PRO A 1 89 ? 6.775 0.487 -24.334 1.00 67.31 89 PRO A CA 1
ATOM 681 C C . PRO A 1 89 ? 7.880 0.149 -23.333 1.00 67.31 89 PRO A C 1
ATOM 683 O O . PRO A 1 89 ? 7.733 -0.747 -22.499 1.00 67.31 89 PRO A O 1
ATOM 686 N N . VAL A 1 90 ? 8.974 0.898 -23.408 1.00 71.69 90 VAL A N 1
ATOM 687 C CA . VAL A 1 90 ? 10.098 0.846 -22.476 1.00 71.69 90 VAL A CA 1
ATOM 688 C C . VAL A 1 90 ? 10.447 2.265 -22.039 1.00 71.69 90 VAL A C 1
ATOM 690 O O . VAL A 1 90 ? 10.428 3.196 -22.841 1.00 71.69 90 VAL A O 1
ATOM 693 N N . HIS A 1 91 ? 10.758 2.435 -20.759 1.00 72.69 91 HIS A N 1
ATOM 694 C CA . HIS A 1 91 ? 11.325 3.673 -20.237 1.00 72.69 91 HIS A CA 1
ATOM 695 C C . HIS A 1 91 ? 12.823 3.461 -20.037 1.00 72.69 91 HIS A C 1
ATOM 697 O O . HIS A 1 91 ? 13.223 2.448 -19.461 1.00 72.69 91 HIS A O 1
ATOM 703 N N . ILE A 1 92 ? 13.641 4.379 -20.546 1.00 74.44 92 ILE A N 1
ATOM 704 C CA . ILE A 1 92 ? 15.097 4.321 -20.413 1.00 74.44 92 ILE A CA 1
ATOM 705 C C . ILE A 1 92 ? 15.532 5.506 -19.562 1.00 74.44 92 ILE A C 1
ATOM 707 O O . ILE A 1 92 ? 15.221 6.648 -19.889 1.00 74.44 92 ILE A O 1
ATOM 711 N N . GLU A 1 93 ? 16.295 5.236 -18.506 1.00 73.56 93 GLU A N 1
ATOM 712 C CA . GLU A 1 93 ? 16.931 6.255 -17.672 1.00 73.56 93 GLU A CA 1
ATOM 713 C C . GLU A 1 93 ? 18.437 5.990 -17.554 1.00 73.56 93 GLU A C 1
ATOM 715 O O . GLU A 1 93 ? 18.889 4.844 -17.517 1.00 73.56 93 GLU A O 1
ATOM 720 N N . ARG A 1 94 ? 19.237 7.055 -17.425 1.00 79.94 94 ARG A N 1
ATOM 721 C CA . ARG A 1 94 ? 20.684 6.962 -17.164 1.00 79.94 94 ARG A CA 1
ATOM 722 C C . ARG A 1 94 ? 20.959 6.899 -15.662 1.00 79.94 94 ARG A C 1
ATOM 724 O O . ARG A 1 94 ? 21.486 7.836 -15.068 1.00 79.94 94 ARG A O 1
ATOM 731 N N . LEU A 1 95 ? 20.588 5.781 -15.046 1.00 84.50 95 LEU A N 1
ATOM 732 C CA . LEU A 1 95 ? 20.653 5.606 -13.590 1.00 84.50 95 LEU A CA 1
ATOM 733 C C . LEU A 1 95 ? 21.914 4.902 -13.095 1.00 84.50 95 LEU A C 1
ATOM 735 O O . LEU A 1 95 ? 22.237 5.027 -11.919 1.00 84.50 95 LEU A O 1
ATOM 739 N N . ALA A 1 96 ? 22.655 4.203 -13.958 1.00 85.62 96 ALA A N 1
ATOM 740 C CA . ALA A 1 96 ? 23.775 3.356 -13.541 1.00 85.62 96 ALA A CA 1
ATOM 741 C C . ALA A 1 96 ? 24.841 4.110 -12.721 1.00 85.62 96 ALA A C 1
ATOM 743 O O . ALA A 1 96 ? 25.276 3.632 -11.673 1.00 85.62 96 ALA A O 1
ATOM 744 N N . ALA A 1 97 ? 25.219 5.321 -13.148 1.00 88.69 97 ALA A N 1
ATOM 745 C CA . ALA A 1 97 ? 26.174 6.153 -12.414 1.00 88.69 97 ALA A CA 1
ATOM 746 C C . ALA A 1 97 ? 25.620 6.609 -11.051 1.00 88.69 97 ALA A C 1
ATOM 748 O O . ALA A 1 97 ? 26.333 6.573 -10.048 1.00 88.69 97 ALA A O 1
ATOM 749 N N . GLN A 1 98 ? 24.337 6.987 -10.994 1.00 92.06 98 GLN A N 1
ATOM 750 C CA . GLN A 1 98 ? 23.675 7.372 -9.745 1.00 92.06 98 GLN A CA 1
ATOM 751 C C . GLN A 1 98 ? 23.548 6.180 -8.786 1.00 92.06 98 GLN A C 1
ATOM 753 O O . GLN A 1 98 ? 23.834 6.318 -7.598 1.00 92.06 98 GLN A O 1
ATOM 758 N N . ALA A 1 99 ? 23.199 4.999 -9.301 1.00 94.50 99 ALA A N 1
ATOM 759 C CA . ALA A 1 99 ? 23.123 3.758 -8.542 1.00 94.50 99 ALA A CA 1
ATOM 760 C C . ALA A 1 99 ? 24.497 3.367 -7.969 1.00 94.50 99 ALA A C 1
ATOM 762 O O . ALA A 1 99 ? 24.602 3.045 -6.785 1.00 94.50 99 ALA A O 1
ATOM 763 N N . ALA A 1 100 ? 25.571 3.458 -8.764 1.00 95.31 100 ALA A N 1
ATOM 764 C CA . ALA A 1 100 ? 26.940 3.202 -8.306 1.00 95.31 100 ALA A CA 1
ATOM 765 C C . ALA A 1 100 ? 27.393 4.192 -7.214 1.00 95.31 100 ALA A C 1
ATOM 767 O O . ALA A 1 100 ? 27.991 3.788 -6.208 1.00 95.31 100 ALA A O 1
ATOM 768 N N . ALA A 1 101 ? 27.063 5.478 -7.370 1.00 96.75 101 ALA A N 1
ATOM 769 C CA . ALA A 1 101 ? 27.342 6.497 -6.363 1.00 96.75 101 ALA A CA 1
ATOM 770 C C . ALA A 1 101 ? 26.565 6.233 -5.060 1.00 96.75 101 ALA A C 1
ATOM 772 O O . ALA A 1 101 ? 27.157 6.234 -3.977 1.00 96.75 101 ALA A O 1
ATOM 773 N N . LEU A 1 102 ? 25.264 5.930 -5.153 1.00 97.81 102 LEU A N 1
ATOM 774 C CA . LEU A 1 102 ? 24.422 5.610 -3.999 1.00 97.81 102 LEU A CA 1
ATOM 775 C C . LEU A 1 102 ? 24.918 4.353 -3.270 1.00 97.81 102 LEU A C 1
ATOM 777 O O . LEU A 1 102 ? 25.031 4.363 -2.044 1.00 97.81 102 LEU A O 1
ATOM 781 N N . ARG A 1 103 ? 25.305 3.303 -4.007 1.00 97.75 103 ARG A N 1
ATOM 782 C CA . ARG A 1 103 ? 25.898 2.078 -3.444 1.00 97.75 103 ARG A CA 1
ATOM 783 C C . ARG A 1 103 ? 27.147 2.377 -2.617 1.00 97.75 103 ARG A C 1
ATOM 785 O O . ARG A 1 103 ? 27.259 1.917 -1.483 1.00 97.75 103 ARG A O 1
ATOM 792 N N . THR A 1 104 ? 28.050 3.195 -3.158 1.00 98.06 104 THR A N 1
ATOM 793 C CA . THR A 1 104 ? 29.280 3.618 -2.468 1.00 98.06 104 THR A CA 1
ATOM 794 C C . THR A 1 104 ? 28.978 4.376 -1.175 1.00 98.06 104 THR A C 1
ATOM 796 O O . THR A 1 104 ? 29.664 4.191 -0.170 1.00 98.06 104 THR A O 1
ATOM 799 N N . ARG A 1 105 ? 27.942 5.223 -1.169 1.00 97.88 105 ARG A N 1
ATOM 800 C CA . ARG A 1 105 ? 27.520 5.942 0.040 1.00 97.88 105 ARG A CA 1
ATOM 801 C C . ARG A 1 105 ? 26.914 5.009 1.082 1.00 97.88 105 ARG A C 1
ATOM 803 O O . ARG A 1 105 ? 27.294 5.090 2.245 1.00 97.88 105 ARG A O 1
ATOM 810 N N . LEU A 1 106 ? 26.008 4.122 0.671 1.00 97.62 106 LEU A N 1
ATOM 811 C CA . LEU A 1 106 ? 25.336 3.167 1.556 1.00 97.62 106 LEU A CA 1
ATOM 812 C C . LEU A 1 106 ? 26.326 2.249 2.284 1.00 97.62 106 LEU A C 1
ATOM 814 O O . LEU A 1 106 ? 26.126 1.968 3.461 1.00 97.62 106 LEU A O 1
ATOM 818 N N . ALA A 1 107 ? 27.425 1.858 1.630 1.00 96.88 107 ALA A N 1
ATOM 819 C CA . ALA A 1 107 ? 28.476 1.029 2.227 1.00 96.88 107 ALA A CA 1
ATOM 820 C C . ALA A 1 107 ? 29.164 1.657 3.459 1.00 96.88 107 ALA A C 1
ATOM 822 O O . ALA A 1 107 ? 29.834 0.955 4.211 1.00 96.88 107 ALA A O 1
ATOM 823 N N . ARG A 1 108 ? 28.999 2.969 3.689 1.00 96.38 108 ARG A N 1
ATOM 824 C CA . ARG A 1 108 ? 29.552 3.679 4.857 1.00 96.38 108 ARG A CA 1
ATOM 825 C C . ARG A 1 108 ? 28.693 3.538 6.118 1.00 96.38 108 ARG A C 1
ATOM 827 O O . ARG A 1 108 ? 29.128 3.954 7.188 1.00 96.38 108 ARG A O 1
ATOM 834 N N . PHE A 1 109 ? 27.486 2.984 6.006 1.00 95.62 109 PHE A N 1
ATOM 835 C CA . PHE A 1 109 ? 26.538 2.850 7.109 1.00 95.62 109 PHE A CA 1
ATOM 836 C C . PHE A 1 109 ? 26.380 1.378 7.497 1.00 95.62 109 PHE A C 1
ATOM 838 O O . PHE A 1 109 ? 26.003 0.549 6.673 1.00 95.62 109 PHE A O 1
ATOM 845 N N . SER A 1 110 ? 26.643 1.054 8.765 1.00 86.12 110 SER A N 1
ATOM 846 C CA . SER A 1 110 ? 26.557 -0.316 9.301 1.00 86.12 110 SER A CA 1
ATOM 847 C C . SER A 1 110 ? 25.454 -0.508 10.346 1.00 86.12 110 SER A C 1
ATOM 849 O O . SER A 1 110 ? 25.011 -1.633 10.573 1.00 86.12 110 SER A O 1
ATOM 851 N N . ARG A 1 111 ? 24.989 0.573 10.986 1.00 86.69 111 ARG A N 1
ATOM 852 C CA . ARG A 1 111 ? 23.941 0.520 12.011 1.00 86.69 111 ARG A CA 1
ATOM 853 C C . ARG A 1 111 ? 22.561 0.538 11.360 1.00 86.69 111 ARG A C 1
ATOM 855 O O . ARG A 1 111 ? 22.187 1.534 10.746 1.00 86.69 111 ARG A O 1
ATOM 862 N N . ASP A 1 112 ? 21.813 -0.549 11.531 1.00 86.31 112 ASP A N 1
ATOM 863 C CA . ASP A 1 112 ? 20.456 -0.681 10.994 1.00 86.31 112 ASP A CA 1
ATOM 864 C C . ASP A 1 112 ? 19.516 0.355 11.635 1.00 86.31 112 ASP A C 1
ATOM 866 O O . ASP A 1 112 ? 19.543 0.582 12.848 1.00 86.31 112 ASP A O 1
ATOM 870 N N . SER A 1 113 ? 18.707 1.011 10.808 1.00 92.56 113 SER A N 1
ATOM 871 C CA . SER A 1 113 ? 17.695 1.980 11.234 1.00 92.56 113 SER A CA 1
ATOM 872 C C . SER A 1 113 ? 16.584 2.065 10.183 1.00 92.56 113 SER A C 1
ATOM 874 O O . SER A 1 113 ? 16.851 1.817 9.003 1.00 92.56 113 SER A O 1
ATOM 876 N N . PRO A 1 114 ? 15.349 2.457 10.550 1.00 93.06 114 PRO A N 1
ATOM 877 C CA . PRO A 1 114 ? 14.262 2.591 9.575 1.00 93.06 114 PRO A CA 1
ATOM 878 C C . PRO A 1 114 ? 14.594 3.550 8.423 1.00 93.06 114 PRO A C 1
ATOM 880 O O . PRO A 1 114 ? 14.237 3.311 7.266 1.00 93.06 114 PRO A O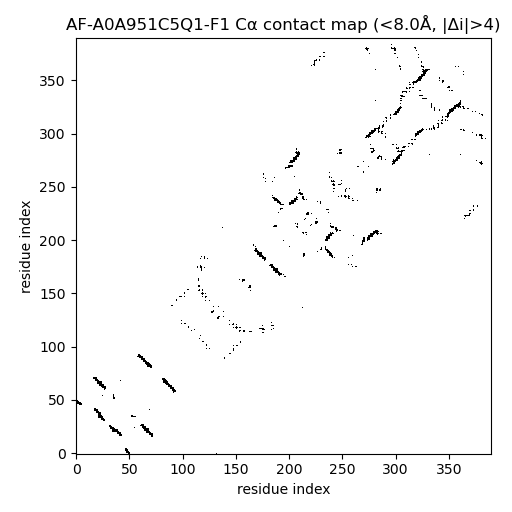 1
ATOM 883 N N . ALA A 1 115 ? 15.332 4.619 8.730 1.00 95.25 115 ALA A N 1
ATOM 884 C CA . ALA A 1 115 ? 15.844 5.564 7.749 1.00 95.25 115 ALA A CA 1
ATOM 885 C C . ALA A 1 115 ? 16.847 4.907 6.794 1.00 95.25 115 ALA A C 1
ATOM 887 O O . ALA A 1 115 ? 16.686 5.006 5.577 1.00 95.25 115 ALA A O 1
ATOM 888 N N . LEU A 1 116 ? 17.837 4.177 7.319 1.00 96.69 116 LEU A N 1
ATOM 889 C CA . LEU A 1 116 ? 18.825 3.500 6.481 1.00 96.69 116 LEU A CA 1
ATOM 890 C C . LEU A 1 116 ? 18.165 2.460 5.569 1.00 96.69 116 LEU A C 1
ATOM 892 O O . LEU A 1 116 ? 18.461 2.423 4.378 1.00 96.69 116 LEU A O 1
ATOM 896 N N . VAL A 1 117 ? 17.232 1.664 6.095 1.00 96.88 117 VAL A N 1
ATOM 897 C CA . VAL A 1 117 ? 16.493 0.677 5.296 1.00 96.88 117 VAL A CA 1
ATOM 898 C C . VAL A 1 117 ? 15.692 1.348 4.179 1.00 96.88 117 VAL A C 1
ATOM 900 O O . VAL A 1 117 ? 15.707 0.887 3.036 1.00 96.88 117 VAL A O 1
ATOM 903 N N . THR A 1 118 ? 15.046 2.476 4.476 1.00 97.12 118 THR A N 1
ATOM 904 C CA . THR A 1 118 ? 14.334 3.267 3.466 1.00 97.12 118 THR A CA 1
ATOM 905 C C . THR A 1 118 ? 15.279 3.792 2.381 1.00 97.12 118 THR A C 1
ATOM 907 O O . THR A 1 118 ? 14.929 3.735 1.206 1.00 97.12 118 THR A O 1
ATOM 910 N N . ALA A 1 119 ? 16.490 4.237 2.730 1.00 97.75 119 ALA A N 1
ATOM 911 C CA . ALA A 1 119 ? 17.488 4.680 1.750 1.00 97.75 119 ALA A CA 1
ATOM 912 C C . ALA A 1 119 ? 18.106 3.532 0.929 1.00 97.75 119 ALA A C 1
ATOM 914 O O . ALA A 1 119 ? 18.545 3.750 -0.199 1.00 97.75 119 ALA A O 1
ATOM 915 N N . GLN A 1 120 ? 18.141 2.310 1.467 1.00 98.12 120 GLN A N 1
ATOM 916 C CA . GLN A 1 120 ? 18.635 1.125 0.755 1.00 98.12 120 GLN A CA 1
ATOM 917 C C . GLN A 1 120 ? 17.654 0.634 -0.312 1.00 98.12 120 GLN A C 1
ATOM 919 O O . GLN A 1 120 ? 18.073 0.176 -1.377 1.00 98.12 120 GLN A O 1
ATOM 924 N N . TYR A 1 121 ? 16.355 0.730 -0.033 1.00 97.44 121 TYR A N 1
ATOM 925 C CA . TYR A 1 121 ? 15.316 0.121 -0.855 1.00 97.44 121 TYR A CA 1
ATOM 926 C C . TYR A 1 121 ? 15.318 0.560 -2.337 1.00 97.44 121 TYR A C 1
ATOM 928 O O . TYR A 1 121 ? 15.219 -0.319 -3.193 1.00 97.44 121 TYR A O 1
ATOM 936 N N . PRO A 1 122 ? 15.480 1.850 -2.705 1.00 96.38 122 PRO A N 1
ATOM 937 C CA . PRO A 1 122 ? 15.534 2.253 -4.110 1.00 96.38 122 PRO A CA 1
ATOM 938 C C . PRO A 1 122 ? 16.648 1.564 -4.905 1.00 96.38 122 PRO A C 1
ATOM 940 O O . PRO A 1 122 ? 16.423 1.180 -6.050 1.00 96.38 122 PRO A O 1
ATOM 943 N N . LEU A 1 123 ? 17.834 1.391 -4.308 1.00 96.75 123 LEU A N 1
ATOM 944 C CA . LEU A 1 123 ? 18.965 0.723 -4.957 1.00 96.75 123 LEU A CA 1
ATOM 945 C C . LEU A 1 123 ? 18.714 -0.780 -5.102 1.00 96.75 123 LEU A C 1
ATOM 947 O O . LEU A 1 123 ? 18.938 -1.351 -6.162 1.00 96.75 123 LEU A O 1
ATOM 951 N N . ASP A 1 124 ? 18.210 -1.410 -4.044 1.00 95.94 124 ASP A N 1
ATOM 952 C CA . ASP A 1 124 ? 17.829 -2.822 -4.051 1.00 95.94 124 ASP A CA 1
ATOM 953 C C . ASP A 1 124 ? 16.732 -3.113 -5.097 1.00 95.94 124 ASP A C 1
ATOM 955 O O . ASP A 1 124 ? 16.801 -4.099 -5.832 1.00 95.94 124 ASP A O 1
ATOM 959 N N . PHE A 1 125 ? 15.751 -2.217 -5.235 1.00 93.12 125 PHE A N 1
ATOM 960 C CA . PHE A 1 125 ? 14.730 -2.319 -6.272 1.00 93.12 125 PHE A CA 1
ATOM 961 C C . PHE A 1 125 ? 15.294 -2.090 -7.680 1.00 93.12 125 PHE A C 1
ATOM 963 O O . PHE A 1 125 ? 14.948 -2.847 -8.586 1.00 93.12 125 PHE A O 1
ATOM 970 N N . TYR A 1 126 ? 16.193 -1.116 -7.857 1.00 91.56 126 TYR A N 1
ATOM 971 C CA . TYR A 1 126 ? 16.905 -0.897 -9.120 1.00 91.56 126 TYR A CA 1
ATOM 972 C C . TYR A 1 126 ? 17.657 -2.161 -9.553 1.00 91.56 126 TYR A C 1
ATOM 974 O O . TYR A 1 126 ? 17.499 -2.616 -10.681 1.00 91.56 126 TYR A O 1
ATOM 982 N N . ASP A 1 127 ? 18.394 -2.787 -8.635 1.00 90.12 127 ASP A N 1
ATOM 983 C CA . ASP A 1 127 ? 19.176 -3.989 -8.919 1.00 90.12 127 ASP A CA 1
ATOM 984 C C . ASP 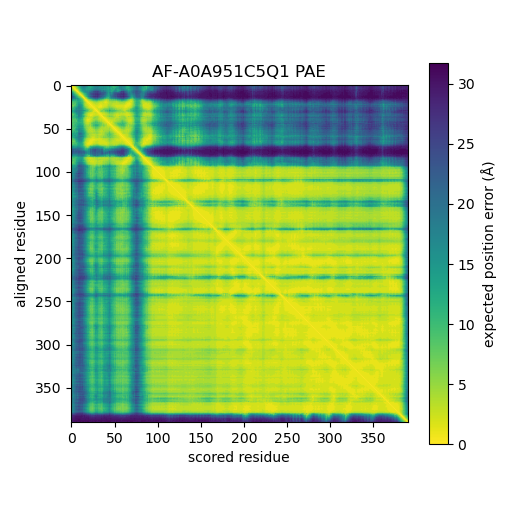A 1 127 ? 18.292 -5.179 -9.331 1.00 90.12 127 ASP A C 1
ATOM 986 O O . ASP A 1 127 ? 18.666 -5.954 -10.212 1.00 90.12 127 ASP A O 1
ATOM 990 N N . ARG A 1 128 ? 17.108 -5.342 -8.723 1.00 87.25 128 ARG A N 1
ATOM 991 C CA . ARG A 1 128 ? 16.142 -6.370 -9.152 1.00 87.25 128 ARG A CA 1
ATOM 992 C C . ARG A 1 128 ? 15.559 -6.084 -10.535 1.00 87.25 128 ARG A C 1
ATOM 994 O O . ARG A 1 128 ? 15.394 -7.010 -11.329 1.00 87.25 128 ARG A O 1
ATOM 1001 N N . VAL A 1 129 ? 15.244 -4.821 -10.828 1.00 82.44 129 VAL A N 1
ATOM 1002 C CA . VAL A 1 129 ? 14.773 -4.401 -12.156 1.00 82.44 129 VAL A CA 1
ATOM 1003 C C . VAL A 1 129 ? 15.837 -4.689 -13.213 1.00 82.44 129 VAL A C 1
ATOM 1005 O O . VAL A 1 129 ? 15.514 -5.294 -14.233 1.00 82.44 129 VAL A O 1
ATOM 1008 N N . ASP A 1 130 ? 17.092 -4.321 -12.954 1.00 79.62 130 ASP A N 1
ATOM 1009 C CA . ASP A 1 130 ? 18.222 -4.514 -13.872 1.00 79.62 130 ASP A CA 1
ATOM 1010 C C . ASP A 1 130 ? 18.475 -6.004 -14.171 1.00 79.62 130 ASP A C 1
ATOM 1012 O O . ASP A 1 130 ? 18.736 -6.392 -15.310 1.00 79.62 130 ASP A O 1
ATOM 1016 N N . ARG A 1 131 ? 18.270 -6.880 -13.176 1.00 80.62 131 ARG A N 1
ATOM 1017 C CA . ARG A 1 131 ? 18.306 -8.345 -13.356 1.00 80.62 131 ARG A CA 1
ATOM 1018 C C . ARG A 1 131 ? 17.061 -8.937 -14.028 1.00 80.62 131 ARG A C 1
ATOM 1020 O O . ARG A 1 131 ? 17.051 -10.125 -14.347 1.00 80.62 131 ARG A O 1
ATOM 1027 N N . GLY A 1 132 ? 16.016 -8.142 -14.261 1.00 71.56 132 GLY A N 1
ATOM 1028 C CA . GLY A 1 132 ? 14.756 -8.597 -14.851 1.00 71.56 132 GLY A CA 1
ATOM 1029 C C . GLY A 1 132 ? 13.867 -9.405 -13.899 1.00 71.56 132 GLY A C 1
ATOM 1030 O O . GLY A 1 132 ? 13.029 -10.178 -14.358 1.00 71.56 132 GLY A O 1
ATOM 1031 N N . GLU A 1 133 ? 14.038 -9.236 -12.586 1.00 79.31 133 GLU A N 1
ATOM 1032 C CA . GLU A 1 133 ? 13.283 -9.938 -11.534 1.00 79.31 133 GLU A CA 1
ATOM 1033 C C . GLU A 1 133 ? 11.960 -9.233 -11.173 1.00 79.31 133 GLU A C 1
ATOM 1035 O O . GLU A 1 133 ? 11.190 -9.722 -10.348 1.00 79.31 133 GLU A O 1
ATOM 1040 N N . GLU A 1 134 ? 11.677 -8.076 -11.777 1.00 76.88 134 GLU A N 1
ATOM 1041 C CA . GLU A 1 134 ? 10.540 -7.214 -11.435 1.00 76.88 134 GLU A CA 1
ATOM 1042 C C . GLU A 1 134 ? 9.571 -7.022 -12.608 1.00 76.88 134 GLU A C 1
ATOM 1044 O O . GLU A 1 134 ? 9.948 -6.980 -13.779 1.00 76.88 134 GLU A O 1
ATOM 1049 N N . GLY A 1 135 ? 8.282 -6.889 -12.289 1.00 67.44 135 GLY A N 1
ATOM 1050 C CA . GLY A 1 135 ? 7.230 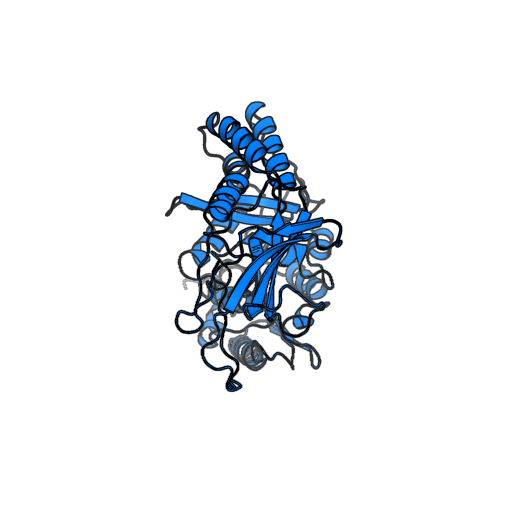-6.715 -13.291 1.00 67.44 135 GLY A CA 1
ATOM 1051 C C . GLY A 1 135 ? 7.223 -5.318 -13.925 1.00 67.44 135 GLY A C 1
ATOM 1052 O O . GLY A 1 135 ? 7.302 -4.309 -13.221 1.00 67.44 135 GLY A O 1
ATOM 1053 N N . LEU A 1 136 ? 7.009 -5.256 -15.247 1.00 63.66 136 LEU A N 1
ATOM 1054 C CA . LEU A 1 136 ? 7.012 -4.020 -16.054 1.00 63.66 136 LEU A CA 1
ATOM 1055 C C . LEU A 1 136 ? 6.135 -2.894 -15.480 1.00 63.66 136 LEU A C 1
ATOM 1057 O O . LEU A 1 136 ? 6.558 -1.743 -15.443 1.00 63.66 136 LEU A O 1
ATOM 1061 N N . ARG A 1 137 ? 4.926 -3.218 -14.998 1.00 67.19 137 ARG A N 1
ATOM 1062 C CA . ARG A 1 137 ? 3.969 -2.226 -14.468 1.00 67.19 137 ARG A CA 1
ATOM 1063 C C . ARG A 1 137 ? 4.517 -1.450 -13.266 1.00 67.19 137 ARG A C 1
ATOM 1065 O O . ARG A 1 137 ? 4.199 -0.276 -13.116 1.00 67.19 137 ARG A O 1
ATOM 1072 N N . ARG A 1 138 ? 5.309 -2.108 -12.417 1.00 71.44 138 ARG A N 1
ATOM 1073 C CA . ARG A 1 138 ? 5.869 -1.514 -11.197 1.00 71.44 138 ARG A CA 1
ATOM 1074 C C . ARG A 1 138 ? 7.072 -0.640 -11.523 1.00 71.44 138 ARG A C 1
ATOM 1076 O O . ARG A 1 138 ? 7.145 0.491 -11.061 1.00 71.44 138 ARG A O 1
ATOM 1083 N N . PHE A 1 139 ? 7.977 -1.158 -12.354 1.00 70.25 139 PHE A N 1
ATOM 1084 C CA . PHE A 1 139 ? 9.126 -0.407 -12.856 1.00 70.25 139 PHE A CA 1
ATOM 1085 C C . PHE A 1 139 ? 8.690 0.899 -13.533 1.00 70.25 139 PHE A C 1
ATOM 1087 O O . PHE A 1 139 ? 9.170 1.963 -13.165 1.00 70.25 139 PHE A O 1
ATOM 1094 N N . ALA A 1 140 ? 7.712 0.832 -14.443 1.00 66.75 140 ALA A N 1
ATOM 1095 C CA . ALA A 1 140 ? 7.268 1.979 -15.237 1.00 66.75 140 ALA A CA 1
ATOM 1096 C C . ALA A 1 140 ? 6.663 3.138 -14.419 1.00 66.75 140 ALA A C 1
ATOM 1098 O O . ALA A 1 140 ? 6.430 4.212 -14.962 1.00 66.75 140 ALA A O 1
ATOM 1099 N N . ARG A 1 141 ? 6.353 2.917 -13.137 1.00 74.00 141 ARG A N 1
ATOM 1100 C CA . ARG A 1 141 ? 5.726 3.907 -12.247 1.00 74.00 141 ARG A CA 1
ATOM 1101 C C . ARG A 1 141 ? 6.645 4.360 -11.116 1.00 74.00 141 ARG A C 1
ATOM 1103 O O . ARG A 1 141 ? 6.231 5.182 -10.302 1.00 74.00 141 ARG A O 1
ATOM 1110 N N . TYR A 1 142 ? 7.849 3.804 -11.017 1.00 83.69 142 TYR A N 1
ATOM 1111 C CA . TYR A 1 142 ? 8.750 4.094 -9.912 1.00 83.69 142 TYR A CA 1
ATOM 1112 C C . TYR A 1 142 ? 9.743 5.196 -10.304 1.00 83.69 142 TYR A C 1
ATOM 1114 O O . TYR A 1 142 ? 10.558 4.969 -11.195 1.00 83.69 142 TYR A O 1
ATOM 1122 N N . PRO A 1 143 ? 9.720 6.372 -9.648 1.00 86.75 143 PRO A N 1
ATOM 1123 C CA . PRO A 1 143 ? 10.549 7.505 -10.047 1.00 86.75 143 PRO A CA 1
ATOM 1124 C C . PRO A 1 143 ? 11.973 7.355 -9.492 1.00 86.75 143 PRO A C 1
ATOM 1126 O O . PRO A 1 143 ? 12.319 7.953 -8.472 1.00 86.75 143 PRO A O 1
ATOM 1129 N N . PHE A 1 144 ? 12.806 6.521 -10.118 1.00 88.56 144 PHE A N 1
ATOM 1130 C CA . PHE A 1 144 ? 14.129 6.166 -9.587 1.00 88.56 144 PHE A CA 1
ATOM 1131 C C . PHE A 1 144 ? 15.012 7.373 -9.286 1.00 88.56 144 PHE A C 1
ATOM 1133 O O . PHE A 1 144 ? 15.582 7.424 -8.198 1.00 88.56 144 PHE A O 1
ATOM 1140 N N . GLY A 1 145 ? 15.087 8.355 -10.190 1.00 88.56 145 GLY A N 1
ATOM 1141 C CA . GLY A 1 145 ? 15.868 9.573 -9.959 1.00 88.56 145 GLY A CA 1
ATOM 1142 C C . GLY A 1 145 ? 15.460 10.311 -8.676 1.00 88.56 145 GLY A C 1
ATOM 1143 O O . GLY A 1 145 ? 16.310 10.640 -7.847 1.00 88.56 145 GLY A O 1
ATOM 1144 N N . GLU A 1 146 ? 14.155 10.499 -8.453 1.00 91.69 146 GLU A N 1
ATOM 1145 C CA . GLU A 1 146 ? 13.635 11.123 -7.228 1.00 91.69 146 GL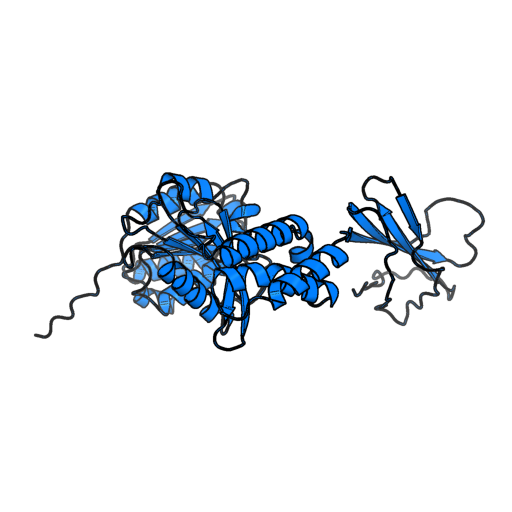U A CA 1
ATOM 1146 C C . GLU A 1 146 ? 13.913 10.264 -5.991 1.00 91.69 146 GLU A C 1
ATOM 1148 O O . GLU A 1 146 ? 14.300 10.778 -4.943 1.00 91.69 146 GLU A O 1
ATOM 1153 N N . GLN A 1 147 ? 13.757 8.942 -6.098 1.00 94.69 147 GLN A N 1
ATOM 1154 C CA . GLN A 1 147 ? 13.989 8.035 -4.972 1.00 94.69 147 GLN A CA 1
ATOM 1155 C C . GLN A 1 147 ? 15.477 7.910 -4.618 1.00 94.69 147 GLN A C 1
ATOM 1157 O O . GLN A 1 147 ? 15.816 7.774 -3.443 1.00 94.69 147 GLN A O 1
ATOM 1162 N N . PHE A 1 148 ? 16.382 8.022 -5.591 1.00 96.44 148 PHE A N 1
ATOM 1163 C CA . PHE A 1 148 ? 17.818 8.137 -5.341 1.00 96.44 148 PHE A CA 1
ATOM 1164 C C . PHE A 1 148 ? 18.170 9.478 -4.697 1.00 96.44 148 PHE A C 1
ATOM 1166 O O . PHE A 1 148 ? 18.969 9.504 -3.760 1.00 96.44 148 PHE A O 1
ATOM 1173 N N . ALA A 1 149 ? 17.568 10.587 -5.131 1.00 95.88 149 ALA A N 1
ATOM 1174 C CA . ALA A 1 149 ? 17.740 11.882 -4.472 1.00 95.88 149 ALA A CA 1
ATOM 1175 C C . ALA A 1 149 ? 17.250 11.839 -3.011 1.00 95.88 149 ALA A C 1
ATOM 1177 O O . ALA A 1 149 ? 17.977 12.245 -2.103 1.00 95.88 149 ALA A O 1
ATOM 1178 N N . GLN A 1 150 ? 16.076 11.251 -2.764 1.00 96.25 150 GLN A N 1
ATOM 1179 C CA . GLN A 1 150 ? 15.526 11.062 -1.420 1.00 96.25 150 GLN A CA 1
ATOM 1180 C C . GLN A 1 150 ? 16.414 10.164 -0.547 1.00 96.25 150 GLN A C 1
ATOM 1182 O O . GLN A 1 150 ? 16.643 10.473 0.624 1.00 96.25 150 GLN A O 1
ATOM 1187 N N . ALA A 1 151 ? 16.945 9.070 -1.100 1.00 97.88 151 ALA A N 1
ATOM 1188 C CA . ALA A 1 151 ? 17.891 8.214 -0.392 1.00 97.88 151 ALA A CA 1
ATOM 1189 C C . ALA A 1 151 ? 19.148 9.000 0.008 1.00 97.88 151 ALA A C 1
ATOM 1191 O O . ALA A 1 151 ? 19.564 8.944 1.159 1.00 97.88 151 ALA A O 1
ATOM 1192 N N . ASN A 1 152 ? 19.713 9.795 -0.904 1.00 98.12 152 ASN A N 1
ATOM 1193 C CA . ASN A 1 152 ? 20.865 10.646 -0.613 1.00 98.12 152 ASN A CA 1
ATOM 1194 C C . ASN A 1 152 ? 20.576 11.668 0.501 1.00 98.12 152 ASN A C 1
ATOM 1196 O O . ASN A 1 152 ? 21.391 11.785 1.415 1.00 98.12 152 ASN A O 1
ATOM 1200 N N . PHE A 1 153 ? 19.407 12.318 0.484 1.00 96.88 153 PHE A N 1
ATOM 1201 C CA . PHE A 1 153 ? 18.969 13.223 1.553 1.00 96.88 153 PHE A CA 1
ATOM 1202 C C . PHE A 1 153 ? 18.894 12.520 2.918 1.00 96.88 153 PHE A C 1
ATOM 1204 O O . PHE A 1 153 ? 19.367 13.046 3.927 1.00 96.88 153 PHE A O 1
ATOM 1211 N N . ILE A 1 154 ? 18.343 11.303 2.953 1.00 97.06 154 ILE A N 1
ATOM 1212 C CA . ILE A 1 154 ? 18.303 10.480 4.168 1.00 97.06 154 ILE A CA 1
ATOM 1213 C C . ILE A 1 154 ? 19.721 10.189 4.672 1.00 97.06 154 ILE A C 1
ATOM 1215 O O . ILE A 1 154 ? 19.991 10.334 5.863 1.00 97.06 154 ILE A O 1
ATOM 1219 N N . LEU A 1 155 ? 20.641 9.809 3.781 1.00 97.88 155 LEU A N 1
ATOM 1220 C CA . LEU A 1 155 ? 22.026 9.530 4.162 1.00 97.88 155 LEU A CA 1
ATOM 1221 C C . LEU A 1 155 ? 22.746 10.784 4.678 1.00 97.88 155 LEU A C 1
ATOM 1223 O O . LEU A 1 155 ? 23.520 10.670 5.624 1.00 97.88 155 LEU A O 1
ATOM 1227 N N . ASP A 1 156 ? 22.471 11.967 4.122 1.00 97.56 156 ASP A N 1
ATOM 1228 C CA . ASP A 1 156 ? 23.011 13.238 4.630 1.00 97.56 156 ASP A CA 1
ATOM 1229 C C . ASP A 1 156 ? 22.527 13.527 6.059 1.00 97.56 156 ASP A C 1
ATOM 1231 O O . ASP A 1 156 ? 23.319 13.895 6.929 1.00 97.56 156 ASP A O 1
ATOM 1235 N N . ALA A 1 157 ? 21.236 13.313 6.335 1.00 96.06 157 ALA A N 1
ATOM 1236 C CA . ALA A 1 157 ? 20.683 13.460 7.680 1.00 96.06 157 ALA A CA 1
ATOM 1237 C C . ALA A 1 157 ? 21.320 12.475 8.672 1.00 96.06 157 ALA A C 1
ATOM 1239 O O . ALA A 1 157 ? 21.746 12.889 9.752 1.00 96.06 157 ALA A O 1
ATOM 1240 N N . LEU A 1 158 ? 21.464 11.205 8.278 1.00 96.12 158 LEU A N 1
ATOM 1241 C CA . LEU A 1 158 ? 22.088 10.174 9.107 1.00 96.12 158 LEU A CA 1
ATOM 1242 C C . LEU A 1 158 ? 23.568 10.466 9.385 1.00 96.12 158 LEU A C 1
ATOM 1244 O O . LEU A 1 158 ? 24.014 10.289 10.517 1.00 96.12 158 LEU A O 1
ATOM 1248 N N . SER A 1 159 ? 24.327 10.955 8.398 1.00 96.12 159 SER A N 1
ATOM 1249 C CA . SER A 1 159 ? 25.714 11.402 8.608 1.00 96.12 159 SER A CA 1
ATOM 1250 C C . SER A 1 159 ? 25.815 12.573 9.588 1.00 96.12 159 SER A C 1
ATOM 1252 O O . SER A 1 159 ? 26.801 12.672 10.311 1.00 96.12 159 SER A O 1
ATOM 1254 N N . ALA A 1 160 ? 24.791 13.425 9.651 1.00 95.94 160 ALA A N 1
ATOM 1255 C CA . ALA A 1 160 ? 24.692 14.517 10.615 1.00 95.94 160 ALA A CA 1
ATOM 1256 C C . ALA A 1 160 ? 24.121 14.089 11.985 1.00 95.94 160 ALA A C 1
ATOM 1258 O O . ALA A 1 160 ? 23.869 14.949 12.826 1.00 95.94 160 ALA A O 1
ATOM 1259 N N . GLY A 1 161 ? 23.870 12.793 12.216 1.00 94.31 161 GLY A N 1
ATOM 1260 C CA . GLY A 1 161 ? 23.278 12.293 13.462 1.00 94.31 161 GLY A CA 1
ATOM 1261 C C . GLY A 1 161 ? 21.812 12.694 13.670 1.00 94.31 161 GLY A C 1
ATOM 1262 O O . GLY A 1 161 ? 21.334 12.679 14.802 1.00 94.31 161 GLY A O 1
ATOM 1263 N N . ARG A 1 162 ? 21.101 13.070 12.599 1.00 93.44 162 ARG A N 1
ATOM 1264 C CA . ARG A 1 162 ? 19.692 13.483 12.634 1.00 93.44 162 ARG A CA 1
ATOM 1265 C C . ARG A 1 162 ? 18.782 12.362 12.142 1.00 93.44 162 ARG A C 1
ATOM 1267 O O . ARG A 1 162 ? 19.133 11.640 11.210 1.00 93.44 162 ARG A O 1
ATOM 1274 N N . ASP A 1 163 ? 17.592 12.264 12.727 1.00 90.19 163 ASP A N 1
ATOM 1275 C CA . ASP A 1 163 ? 16.517 11.435 12.182 1.00 90.19 163 ASP A CA 1
ATOM 1276 C C . ASP A 1 163 ? 15.841 12.181 11.013 1.00 90.19 163 ASP A C 1
ATOM 1278 O O . ASP A 1 163 ? 15.232 13.229 11.242 1.00 90.19 163 ASP A O 1
ATOM 1282 N N . PRO A 1 164 ? 15.932 11.689 9.761 1.00 91.00 164 PRO A N 1
ATOM 1283 C CA . PRO A 1 164 ? 15.299 12.333 8.608 1.00 91.00 164 PRO A CA 1
ATOM 1284 C C . PRO A 1 164 ? 13.770 12.276 8.634 1.00 91.00 164 PRO A C 1
ATOM 1286 O O . PRO A 1 164 ? 13.138 12.900 7.784 1.00 91.00 164 PRO A O 1
ATOM 1289 N N . PHE A 1 165 ? 13.176 11.495 9.536 1.00 89.25 165 PHE A N 1
ATOM 1290 C CA . PHE A 1 165 ? 11.731 11.327 9.642 1.00 89.25 165 PHE A CA 1
ATOM 1291 C C . PHE A 1 165 ? 11.113 12.105 10.802 1.00 89.25 165 PHE A C 1
ATOM 1293 O O . PHE A 1 165 ? 9.885 12.252 10.826 1.00 89.25 165 PHE A O 1
ATOM 1300 N N . ALA A 1 166 ? 11.931 12.645 11.708 1.00 84.19 166 ALA A N 1
ATOM 1301 C CA . ALA A 1 166 ? 11.464 13.496 12.793 1.00 84.19 166 ALA A CA 1
ATOM 1302 C C . ALA A 1 166 ? 10.692 14.704 12.238 1.00 84.19 166 ALA A C 1
ATOM 1304 O O . ALA A 1 166 ? 11.128 15.350 11.286 1.00 84.19 166 ALA A O 1
ATOM 1305 N N . ASP A 1 167 ? 9.515 14.967 12.809 1.00 75.31 167 ASP A N 1
ATOM 1306 C CA . ASP A 1 167 ? 8.627 16.084 12.456 1.00 75.31 167 ASP A CA 1
ATOM 1307 C C . ASP A 1 167 ? 8.201 16.160 10.981 1.00 75.31 167 ASP A C 1
ATOM 1309 O O . ASP A 1 167 ? 7.690 17.183 10.521 1.00 75.31 167 ASP A O 1
ATOM 1313 N N . THR A 1 168 ? 8.356 15.071 10.223 1.00 82.81 168 THR A N 1
ATOM 1314 C CA . THR A 1 168 ? 7.960 15.036 8.813 1.00 82.81 168 THR A CA 1
ATOM 1315 C C . THR A 1 168 ? 6.464 14.743 8.662 1.00 82.81 168 THR A C 1
ATOM 1317 O O . THR A 1 168 ? 5.927 13.797 9.242 1.00 82.81 168 THR A O 1
ATOM 1320 N N . ARG A 1 169 ? 5.778 15.573 7.863 1.00 93.25 169 ARG A N 1
ATOM 1321 C CA . ARG A 1 169 ? 4.359 15.421 7.493 1.00 93.25 169 ARG A CA 1
ATOM 1322 C C . ARG A 1 169 ? 4.215 15.284 5.981 1.00 93.25 169 ARG A C 1
ATOM 1324 O O . ARG A 1 169 ? 5.078 15.739 5.234 1.00 93.25 169 ARG A O 1
ATOM 1331 N N . GLY A 1 170 ? 3.116 14.693 5.530 1.00 94.50 170 GLY A N 1
ATOM 1332 C CA . GLY A 1 170 ? 2.819 14.483 4.116 1.00 94.50 170 GLY A CA 1
ATOM 1333 C C . GLY A 1 170 ? 3.032 13.041 3.661 1.00 94.50 170 GLY A C 1
ATOM 1334 O O . GLY A 1 170 ? 2.770 12.101 4.409 1.00 94.50 170 GLY A O 1
ATOM 1335 N N . ASN A 1 171 ? 3.451 12.880 2.405 1.00 94.00 171 ASN A N 1
ATOM 1336 C CA . ASN A 1 171 ? 3.481 11.604 1.689 1.00 94.00 171 ASN A CA 1
ATOM 1337 C C . ASN A 1 171 ? 4.891 11.015 1.642 1.00 94.00 171 ASN A C 1
ATOM 1339 O O . ASN A 1 171 ? 5.793 11.616 1.064 1.00 94.00 171 ASN A O 1
ATOM 1343 N N . PHE A 1 172 ? 5.060 9.794 2.143 1.00 94.00 172 PHE A N 1
ATOM 1344 C CA . PHE A 1 172 ? 6.357 9.128 2.215 1.00 94.00 172 PHE A CA 1
ATOM 1345 C C . PHE A 1 172 ? 6.331 7.751 1.560 1.00 94.00 172 PHE A C 1
ATOM 1347 O O . PHE A 1 172 ? 5.400 6.967 1.750 1.00 94.00 172 PHE A O 1
ATOM 1354 N N . ARG A 1 173 ? 7.403 7.448 0.823 1.00 95.50 173 ARG A N 1
ATOM 1355 C CA . ARG A 1 173 ? 7.813 6.082 0.477 1.00 95.50 173 ARG A CA 1
ATOM 1356 C C . ARG A 1 173 ? 8.804 5.624 1.531 1.00 95.50 173 ARG A C 1
ATOM 1358 O O . ARG A 1 173 ? 9.785 6.315 1.794 1.00 95.50 173 ARG A O 1
ATOM 1365 N N . ARG A 1 174 ? 8.518 4.491 2.160 1.00 96.06 174 ARG A N 1
ATOM 1366 C CA . ARG A 1 174 ? 9.345 3.915 3.218 1.00 96.06 174 ARG A CA 1
ATOM 1367 C C . ARG A 1 174 ? 9.577 2.446 2.952 1.00 96.06 174 ARG A C 1
ATOM 1369 O O . ARG A 1 174 ? 8.850 1.828 2.179 1.00 96.06 174 ARG A O 1
ATOM 1376 N N . ALA A 1 175 ? 10.581 1.894 3.611 1.00 97.06 175 ALA A N 1
ATOM 1377 C CA . ALA A 1 175 ? 10.794 0.462 3.634 1.00 97.06 175 ALA A CA 1
ATOM 1378 C C . ALA A 1 175 ? 11.146 0.002 5.043 1.00 97.06 175 ALA A C 1
ATOM 1380 O O . ALA A 1 175 ? 11.673 0.765 5.853 1.00 97.06 175 ALA A O 1
ATOM 1381 N N . TYR A 1 176 ? 10.864 -1.264 5.316 1.00 96.00 176 TYR A N 1
ATOM 1382 C CA . TYR A 1 176 ? 11.390 -1.968 6.475 1.00 96.00 176 TYR A CA 1
ATOM 1383 C C . TYR A 1 176 ? 12.084 -3.246 6.010 1.00 96.00 176 TYR A C 1
ATOM 1385 O O . TYR A 1 176 ? 11.907 -3.705 4.877 1.00 96.00 176 TYR A O 1
ATOM 1393 N N . ARG A 1 177 ? 12.908 -3.802 6.892 1.00 96.06 177 ARG A N 1
ATOM 1394 C CA . ARG A 1 177 ? 13.584 -5.069 6.662 1.00 96.06 177 ARG A CA 1
ATOM 1395 C C . ARG A 1 177 ? 12.788 -6.156 7.356 1.00 96.06 177 ARG A C 1
ATOM 1397 O O . ARG A 1 177 ? 12.623 -6.103 8.574 1.00 96.06 177 ARG A O 1
ATOM 1404 N N . ASP A 1 178 ? 12.315 -7.134 6.596 1.00 95.06 178 ASP A N 1
ATOM 1405 C CA . ASP A 1 178 ? 11.601 -8.262 7.175 1.00 95.06 178 ASP A CA 1
ATOM 1406 C C . ASP A 1 178 ? 12.515 -9.023 8.154 1.00 95.06 178 ASP A C 1
ATOM 1408 O O . ASP A 1 178 ? 13.657 -9.349 7.811 1.00 95.06 178 ASP A O 1
ATOM 1412 N N . PRO A 1 179 ? 12.069 -9.282 9.394 1.00 93.88 179 PRO A N 1
ATOM 1413 C CA . PRO A 1 179 ? 12.918 -9.920 10.391 1.00 93.88 179 PRO A CA 1
ATOM 1414 C C . PRO A 1 179 ? 13.207 -11.392 10.077 1.00 93.88 179 PRO A C 1
ATOM 1416 O O . PRO A 1 179 ? 14.199 -11.912 10.583 1.00 93.88 179 PRO A O 1
ATOM 1419 N N . LEU A 1 180 ? 12.384 -12.055 9.256 1.00 94.06 180 LEU A N 1
ATOM 1420 C CA . LEU A 1 180 ? 12.508 -13.481 8.968 1.00 94.06 180 LEU A CA 1
ATOM 1421 C C . LEU A 1 180 ? 13.404 -13.741 7.754 1.00 94.06 180 LEU A C 1
ATOM 1423 O O . LEU A 1 180 ? 14.369 -14.489 7.861 1.00 94.06 180 LEU A O 1
ATOM 1427 N N . ASP A 1 181 ? 13.106 -13.126 6.610 1.00 94.38 181 ASP A N 1
ATOM 1428 C CA . ASP A 1 181 ? 13.850 -13.375 5.364 1.00 94.38 181 ASP A CA 1
ATOM 1429 C C . ASP A 1 181 ? 14.795 -12.242 4.954 1.00 94.38 181 ASP A C 1
ATOM 1431 O O . ASP A 1 181 ? 15.486 -12.346 3.942 1.00 94.38 181 ASP A O 1
ATOM 1435 N N . ARG A 1 182 ? 14.862 -11.170 5.756 1.00 94.00 182 ARG A N 1
ATOM 1436 C CA . ARG A 1 182 ? 15.773 -10.027 5.581 1.00 94.00 182 ARG A CA 1
ATOM 1437 C C . ARG A 1 182 ? 15.532 -9.207 4.312 1.00 94.00 182 ARG A C 1
ATOM 1439 O O . ARG A 1 182 ? 16.293 -8.260 4.073 1.00 94.00 182 ARG A O 1
ATOM 1446 N N . SER A 1 183 ? 14.485 -9.515 3.543 1.00 94.19 183 SER A N 1
ATOM 1447 C CA . SER A 1 183 ? 14.101 -8.755 2.357 1.00 94.19 183 SER A CA 1
ATOM 1448 C C . SER A 1 183 ? 13.621 -7.353 2.730 1.00 94.19 183 SER A C 1
ATOM 1450 O O . SER A 1 183 ? 13.081 -7.122 3.815 1.00 94.19 183 SER A O 1
ATOM 1452 N N . LEU A 1 184 ? 13.842 -6.396 1.828 1.00 96.25 184 LEU A N 1
ATOM 1453 C CA . LEU A 1 184 ? 13.333 -5.039 1.988 1.00 96.25 184 LEU A CA 1
ATOM 1454 C C . LEU A 1 184 ? 11.922 -4.958 1.414 1.00 96.25 184 LEU A C 1
ATOM 1456 O O . LEU A 1 184 ? 11.713 -5.213 0.227 1.00 96.25 184 LEU A O 1
ATOM 1460 N N . GLN A 1 185 ? 10.962 -4.588 2.254 1.00 96.62 185 GLN A N 1
ATOM 1461 C CA . GLN A 1 185 ? 9.563 -4.463 1.867 1.00 96.62 185 GLN A CA 1
ATOM 1462 C C . GLN A 1 185 ? 9.139 -2.992 1.935 1.00 96.62 185 GLN A C 1
ATOM 1464 O O . GLN A 1 185 ? 9.280 -2.364 2.991 1.00 96.62 185 GLN A O 1
ATOM 1469 N N . PRO A 1 186 ? 8.636 -2.417 0.827 1.00 96.94 186 PRO A N 1
ATOM 1470 C CA . PRO A 1 186 ? 8.191 -1.039 0.809 1.00 96.94 186 PRO A CA 1
ATOM 1471 C C . PRO A 1 186 ? 6.773 -0.907 1.366 1.00 96.94 186 PRO A C 1
ATOM 1473 O O . PRO A 1 186 ? 5.958 -1.834 1.336 1.00 96.94 186 PRO A O 1
ATOM 1476 N N . TYR A 1 187 ? 6.469 0.297 1.819 1.00 97.69 187 TYR A N 1
ATOM 1477 C CA . TYR A 1 187 ? 5.126 0.741 2.143 1.00 97.69 187 TYR A CA 1
ATOM 1478 C C . TYR A 1 187 ? 5.004 2.242 1.873 1.00 97.69 187 TYR A C 1
ATOM 1480 O O . TYR A 1 187 ? 5.997 2.981 1.862 1.00 97.69 187 TYR A O 1
ATOM 1488 N N . ARG A 1 188 ? 3.774 2.711 1.665 1.00 97.00 188 ARG A N 1
ATOM 1489 C CA . ARG A 1 188 ? 3.469 4.145 1.640 1.00 97.00 188 ARG A CA 1
ATOM 1490 C C . ARG A 1 188 ? 2.915 4.583 2.978 1.00 97.00 188 ARG A C 1
ATOM 1492 O O . ARG A 1 188 ? 2.173 3.840 3.614 1.00 97.00 188 ARG A O 1
ATOM 1499 N N . LEU A 1 189 ? 3.273 5.792 3.382 1.00 97.81 189 LEU A N 1
ATOM 1500 C CA . LEU A 1 189 ? 2.802 6.413 4.609 1.00 97.81 189 LEU A CA 1
ATOM 1501 C C . LEU A 1 189 ? 2.341 7.837 4.312 1.00 97.81 189 LEU A C 1
ATOM 1503 O O . LEU A 1 189 ? 3.050 8.601 3.661 1.00 97.81 189 LEU A O 1
ATOM 1507 N N . PHE A 1 190 ? 1.171 8.188 4.822 1.00 98.25 190 PHE A N 1
ATOM 1508 C CA . PHE A 1 190 ? 0.692 9.552 4.924 1.00 98.25 190 PHE A CA 1
ATOM 1509 C C . PHE A 1 190 ? 0.663 9.965 6.391 1.00 98.25 190 PHE A C 1
ATOM 1511 O O . PHE A 1 190 ? 0.107 9.249 7.228 1.00 98.25 190 PHE A O 1
ATOM 1518 N N . VAL A 1 191 ? 1.235 11.129 6.681 1.00 97.75 191 VAL A N 1
ATOM 1519 C CA . VAL A 1 191 ? 1.189 11.769 7.996 1.00 97.75 191 VAL A CA 1
ATOM 1520 C C . VAL A 1 191 ? 0.445 13.098 7.845 1.00 97.75 191 VAL A C 1
ATOM 1522 O O . VAL A 1 191 ? 0.909 13.950 7.083 1.00 97.75 191 VAL A O 1
ATOM 1525 N N . PRO A 1 192 ? -0.691 13.309 8.532 1.00 97.31 192 PRO A N 1
ATOM 1526 C CA . PRO A 1 192 ? -1.489 14.513 8.349 1.00 97.31 192 PRO A CA 1
ATOM 1527 C C . PRO A 1 192 ? -0.735 15.744 8.857 1.00 97.31 192 PRO A C 1
ATOM 1529 O O . PRO A 1 192 ? 0.019 15.672 9.827 1.00 97.31 192 PRO A O 1
ATOM 1532 N N . GLY A 1 193 ? -0.979 16.904 8.244 1.00 96.62 193 GLY A N 1
ATOM 1533 C CA . GLY A 1 193 ? -0.333 18.165 8.634 1.00 96.62 193 GLY A CA 1
ATOM 1534 C C . GLY A 1 193 ? -0.590 18.587 10.088 1.00 96.62 193 GLY A C 1
ATOM 1535 O O . GLY A 1 193 ? 0.194 19.345 10.647 1.00 96.62 193 GLY A O 1
ATOM 1536 N N . SER A 1 194 ? -1.652 18.069 10.710 1.00 95.62 194 SER A N 1
ATOM 1537 C CA . SER A 1 194 ? -1.967 18.283 12.125 1.00 95.62 194 SER A CA 1
ATOM 1538 C C . SER A 1 194 ? -1.128 17.436 13.093 1.00 95.62 194 SER A C 1
ATOM 1540 O O . SER A 1 194 ? -1.283 17.606 14.297 1.00 95.62 194 SER A O 1
ATOM 1542 N N . TYR A 1 195 ? -0.315 16.486 12.612 1.00 95.75 195 TYR A N 1
ATOM 1543 C CA . TYR A 1 195 ? 0.521 15.642 13.469 1.00 95.75 195 TYR A CA 1
ATOM 1544 C C . TYR A 1 195 ? 1.718 16.426 14.021 1.00 95.75 195 TYR A C 1
ATOM 1546 O O . TYR A 1 195 ? 2.575 16.902 13.271 1.00 95.75 195 TYR A O 1
ATOM 1554 N N . ASP A 1 196 ? 1.790 16.507 15.345 1.00 92.69 196 ASP A N 1
ATOM 1555 C CA . ASP A 1 196 ? 2.820 17.211 16.115 1.00 92.69 196 ASP A CA 1
ATOM 1556 C C . ASP A 1 196 ? 3.530 16.304 17.139 1.00 92.69 196 ASP A C 1
ATOM 1558 O O . ASP A 1 196 ? 4.387 16.765 17.884 1.00 92.69 196 ASP A O 1
ATOM 1562 N N . GLY A 1 197 ? 3.157 15.020 17.206 1.00 91.12 197 GLY A N 1
ATOM 1563 C CA . GLY A 1 197 ? 3.702 14.067 18.173 1.00 91.12 197 GLY A CA 1
ATOM 1564 C C . GLY A 1 197 ? 3.301 14.315 19.633 1.00 91.12 197 GLY A C 1
ATOM 1565 O O . GLY A 1 197 ? 3.834 13.635 20.508 1.00 91.12 197 GLY A O 1
ATOM 1566 N N . SER A 1 198 ? 2.373 15.237 19.923 1.00 92.38 198 SER A N 1
ATOM 1567 C CA . SER A 1 198 ? 1.955 15.562 21.298 1.00 92.38 198 SER A CA 1
ATOM 1568 C C . SER A 1 198 ? 0.830 14.665 21.824 1.00 92.38 198 SER A C 1
ATOM 1570 O O . SER A 1 198 ? 0.683 14.482 23.032 1.00 92.38 198 SER A O 1
ATOM 1572 N N . ARG A 1 199 ? 0.051 14.067 20.918 1.00 94.19 199 ARG A N 1
ATOM 1573 C CA . ARG A 1 199 ? -1.096 13.202 21.221 1.00 94.19 199 ARG A CA 1
ATOM 1574 C C . ARG A 1 199 ? -1.121 11.971 20.329 1.00 94.19 199 ARG A C 1
ATOM 1576 O O . ARG A 1 199 ? -0.403 11.898 19.335 1.00 94.19 199 ARG A O 1
ATOM 1583 N N . ASP A 1 200 ? -1.986 11.031 20.675 1.00 96.75 200 ASP A N 1
ATOM 1584 C CA . ASP A 1 200 ? -2.199 9.825 19.886 1.00 96.75 200 ASP A CA 1
ATOM 1585 C C . ASP A 1 200 ? -3.149 10.116 18.708 1.00 96.75 200 ASP A C 1
ATOM 1587 O O . ASP A 1 200 ? -4.129 10.860 18.832 1.00 96.75 200 ASP A O 1
ATOM 1591 N N . PHE A 1 201 ? -2.822 9.568 17.537 1.00 97.69 201 PHE A N 1
ATOM 1592 C CA . PHE A 1 201 ? -3.543 9.781 16.283 1.00 97.69 201 PHE A CA 1
ATOM 1593 C C . PHE A 1 201 ? -4.183 8.488 15.766 1.00 97.69 201 PHE A C 1
ATOM 1595 O O . PHE A 1 201 ? -3.612 7.408 15.943 1.00 97.69 201 PHE A O 1
ATOM 1602 N N . PRO A 1 202 ? -5.338 8.574 15.082 1.00 98.44 202 PRO A N 1
ATOM 1603 C CA . PRO A 1 202 ? -5.925 7.419 14.425 1.00 98.44 202 PRO A CA 1
ATOM 1604 C C . PRO A 1 202 ? -5.117 7.016 13.182 1.00 98.44 202 PRO A C 1
ATOM 1606 O O . PRO A 1 202 ? -4.515 7.857 12.505 1.00 98.44 202 PRO A O 1
ATOM 1609 N N . LEU A 1 203 ? -5.132 5.722 12.865 1.00 98.81 203 LEU A N 1
ATOM 1610 C CA . LEU A 1 203 ? -4.393 5.135 11.745 1.00 98.81 203 LEU A CA 1
ATOM 1611 C C . LEU A 1 203 ? -5.311 4.278 10.879 1.00 98.81 203 LEU A C 1
ATOM 1613 O O . LEU A 1 203 ? -5.962 3.368 11.384 1.00 98.81 203 LEU A O 1
ATOM 1617 N N . VAL A 1 204 ? -5.289 4.500 9.568 1.00 98.88 204 VAL A N 1
ATOM 1618 C CA . VAL A 1 204 ? -5.874 3.589 8.579 1.00 98.88 204 VAL A CA 1
ATOM 1619 C C . VAL A 1 204 ? -4.775 2.729 7.959 1.00 98.88 204 VAL A C 1
ATOM 1621 O O . VAL A 1 204 ? -3.816 3.247 7.389 1.00 98.88 204 VAL A O 1
ATOM 1624 N N . VAL A 1 205 ? -4.928 1.410 8.026 1.00 98.88 205 VAL A N 1
ATOM 1625 C CA . VAL A 1 205 ? -4.158 0.453 7.225 1.00 98.88 205 VAL A CA 1
ATOM 1626 C C . VAL A 1 205 ? -4.974 0.138 5.971 1.00 98.88 205 VAL A C 1
ATOM 1628 O O . VAL A 1 205 ? -6.069 -0.411 6.077 1.00 98.88 205 VAL A O 1
ATOM 1631 N N . ALA A 1 206 ? -4.470 0.497 4.790 1.00 98.62 206 ALA A N 1
ATOM 1632 C CA . ALA A 1 206 ? -5.181 0.329 3.523 1.00 98.62 206 ALA A CA 1
ATOM 1633 C C . ALA A 1 206 ? -4.495 -0.704 2.613 1.00 98.62 206 ALA A C 1
ATOM 1635 O O . ALA A 1 206 ? -3.303 -0.611 2.318 1.00 98.62 206 ALA A O 1
ATOM 1636 N N . LEU A 1 207 ? -5.258 -1.713 2.188 1.00 98.62 207 LEU A N 1
ATOM 1637 C CA . LEU A 1 207 ? -4.781 -2.887 1.456 1.00 98.62 207 LEU A CA 1
ATOM 1638 C C . LEU A 1 207 ? -5.188 -2.816 -0.019 1.00 98.62 207 LEU A C 1
ATOM 1640 O O . LEU A 1 207 ? -6.378 -2.736 -0.343 1.00 98.62 207 LEU A O 1
ATOM 1644 N N . HIS A 1 208 ? -4.209 -2.810 -0.922 1.00 96.38 208 HIS A N 1
ATOM 1645 C CA . HIS A 1 208 ? -4.454 -2.640 -2.353 1.00 96.38 208 HIS A CA 1
ATOM 1646 C C . HIS A 1 208 ? -5.092 -3.888 -2.991 1.00 96.38 208 HIS A C 1
ATOM 1648 O O . HIS A 1 208 ? -5.047 -4.999 -2.455 1.00 96.38 208 HIS A O 1
ATOM 1654 N N . GLY A 1 209 ? -5.674 -3.702 -4.176 1.00 95.69 209 GLY A N 1
ATOM 1655 C CA . GLY A 1 209 ? -6.272 -4.775 -4.969 1.00 95.69 209 GLY A CA 1
ATOM 1656 C C . GLY A 1 209 ? -5.248 -5.626 -5.722 1.00 95.69 209 GLY A C 1
ATOM 1657 O O . GLY A 1 209 ? -4.039 -5.373 -5.702 1.00 95.69 209 GLY A O 1
ATOM 1658 N N . SER A 1 210 ? -5.730 -6.651 -6.429 1.00 92.88 210 SER A N 1
ATOM 1659 C CA . SER A 1 210 ? -4.853 -7.455 -7.283 1.00 92.88 210 SER A CA 1
ATOM 1660 C C . SER A 1 210 ? -4.292 -6.637 -8.449 1.00 92.88 210 SER A C 1
ATOM 1662 O O . SER A 1 210 ? -4.987 -5.829 -9.056 1.00 92.88 210 SER A O 1
ATOM 1664 N N . GLY A 1 211 ? -3.021 -6.852 -8.786 1.00 86.94 211 GLY A N 1
ATOM 1665 C CA . GLY A 1 211 ? -2.315 -6.055 -9.799 1.00 86.94 211 GLY A CA 1
ATOM 1666 C C . GLY A 1 211 ? -1.818 -4.694 -9.301 1.00 86.94 211 GLY A C 1
ATOM 1667 O O . GLY A 1 211 ? -1.114 -4.016 -10.051 1.00 86.94 211 GLY A O 1
ATOM 1668 N N . GLY A 1 212 ? -2.180 -4.321 -8.073 1.00 89.38 212 GLY A N 1
ATOM 1669 C CA . GLY A 1 212 ? -1.754 -3.110 -7.387 1.00 89.38 212 GLY A CA 1
ATOM 1670 C C . GLY A 1 212 ? -0.437 -3.240 -6.632 1.00 89.38 212 GLY A C 1
ATOM 1671 O O . GLY A 1 212 ? 0.211 -4.294 -6.642 1.00 89.38 212 GLY A O 1
ATOM 1672 N N . ASP A 1 213 ? -0.069 -2.154 -5.960 1.00 92.50 213 ASP A N 1
ATOM 1673 C CA . ASP A 1 213 ? 1.038 -2.090 -5.011 1.00 92.50 213 ASP A CA 1
ATOM 1674 C C . ASP A 1 213 ? 0.780 -1.045 -3.907 1.00 92.50 213 ASP A C 1
ATOM 1676 O O . ASP A 1 213 ? -0.315 -0.488 -3.797 1.00 92.50 213 ASP A O 1
ATOM 1680 N N . GLU A 1 214 ? 1.784 -0.782 -3.065 1.00 95.06 214 GLU A N 1
ATOM 1681 C CA . GLU A 1 214 ? 1.687 0.153 -1.941 1.00 95.06 214 GLU A CA 1
ATOM 1682 C C . GLU A 1 214 ? 1.274 1.585 -2.337 1.00 95.06 214 GLU A C 1
ATOM 1684 O O . GLU A 1 214 ? 0.859 2.364 -1.481 1.00 95.06 214 GLU A O 1
ATOM 1689 N N . ASN A 1 215 ? 1.380 1.945 -3.619 1.00 92.75 215 ASN A N 1
ATOM 1690 C CA . ASN A 1 215 ? 1.134 3.286 -4.137 1.00 92.75 215 ASN A CA 1
ATOM 1691 C C . ASN A 1 215 ? -0.300 3.508 -4.618 1.00 92.75 215 ASN A C 1
ATOM 1693 O O . ASN A 1 215 ? -0.681 4.656 -4.843 1.00 92.75 215 ASN A O 1
ATOM 1697 N N . ASP A 1 216 ? -1.103 2.453 -4.762 1.00 91.31 216 ASP A N 1
ATOM 1698 C CA . ASP A 1 216 ? -2.407 2.528 -5.425 1.00 91.31 216 ASP A CA 1
ATOM 1699 C C . ASP A 1 216 ? -3.337 3.577 -4.806 1.00 91.31 216 ASP A C 1
ATOM 1701 O O . ASP A 1 216 ? -3.812 4.463 -5.517 1.00 91.31 216 ASP A O 1
ATOM 1705 N N . PHE A 1 217 ? -3.544 3.541 -3.486 1.00 93.94 217 PHE A N 1
ATOM 1706 C CA . PHE A 1 217 ? -4.421 4.493 -2.788 1.00 93.94 217 PHE A CA 1
ATOM 1707 C C . PHE A 1 217 ? -3.926 5.941 -2.796 1.00 93.94 217 PHE A C 1
ATOM 1709 O O . PHE A 1 217 ? -4.701 6.855 -2.519 1.00 93.94 217 PHE A O 1
ATOM 1716 N N . PHE A 1 218 ? -2.651 6.160 -3.107 1.00 93.00 218 PHE A N 1
ATOM 1717 C CA . PHE A 1 218 ? -2.078 7.496 -3.182 1.00 93.00 218 PHE A CA 1
ATOM 1718 C C . PHE A 1 218 ? -2.106 8.053 -4.606 1.00 93.00 218 PHE A C 1
ATOM 1720 O O . PHE A 1 218 ? -2.350 9.244 -4.788 1.00 93.00 218 PHE A O 1
ATOM 1727 N N . ASP A 1 219 ? -1.848 7.204 -5.602 1.00 88.38 219 ASP A N 1
ATOM 1728 C CA . ASP A 1 219 ? -1.492 7.663 -6.944 1.00 88.38 219 ASP A CA 1
ATOM 1729 C C . ASP A 1 219 ? -2.562 7.280 -8.000 1.00 88.38 219 ASP A C 1
ATOM 1731 O O . ASP A 1 219 ? -2.669 7.954 -9.025 1.00 88.38 219 ASP A O 1
ATOM 1735 N N . ASN A 1 220 ? -3.391 6.247 -7.758 1.00 83.75 220 ASN A N 1
ATOM 1736 C CA . ASN A 1 220 ? -4.288 5.663 -8.774 1.00 83.75 220 ASN A CA 1
ATOM 1737 C C . ASN A 1 220 ? -5.791 5.951 -8.577 1.00 83.75 220 ASN A C 1
ATOM 1739 O O . ASN A 1 220 ? -6.528 5.924 -9.558 1.00 83.75 220 ASN A O 1
ATOM 1743 N N . TYR A 1 221 ? -6.261 6.297 -7.374 1.00 83.88 221 TYR A N 1
ATOM 1744 C CA . TYR A 1 221 ? -7.666 6.685 -7.126 1.00 83.88 221 TYR A CA 1
ATOM 1745 C C . TYR A 1 221 ? -7.886 8.193 -7.329 1.00 83.88 221 TYR A C 1
ATOM 1747 O O . TYR A 1 221 ? -8.423 8.882 -6.468 1.00 83.88 221 TYR A O 1
ATOM 1755 N N . ARG A 1 222 ? -7.420 8.754 -8.451 1.00 76.25 222 ARG A N 1
ATOM 1756 C CA . ARG A 1 222 ? -7.352 10.221 -8.639 1.00 76.25 222 ARG A CA 1
ATOM 1757 C C . ARG A 1 222 ? -8.722 10.904 -8.656 1.00 76.25 222 ARG A C 1
ATOM 1759 O O . ARG A 1 222 ? -8.824 12.052 -8.243 1.00 76.25 222 ARG A O 1
ATOM 1766 N N . GLU A 1 223 ? -9.755 10.192 -9.095 1.00 76.38 223 GLU A N 1
ATOM 1767 C CA . GLU A 1 223 ? -11.144 10.674 -9.125 1.00 76.38 223 GLU A CA 1
ATOM 1768 C C . GLU A 1 223 ? -11.849 10.560 -7.761 1.00 76.38 223 GLU A C 1
ATOM 1770 O O . GLU A 1 223 ? -12.915 11.133 -7.555 1.00 76.38 223 GLU A O 1
ATOM 1775 N N . ALA A 1 224 ? -11.237 9.856 -6.806 1.00 76.06 224 ALA A N 1
ATOM 1776 C CA . ALA A 1 224 ? -11.689 9.754 -5.424 1.00 76.06 224 ALA A CA 1
ATOM 1777 C C . ALA A 1 224 ? -10.468 9.674 -4.497 1.00 76.06 224 ALA A C 1
ATOM 1779 O O . ALA A 1 224 ? -10.131 8.602 -3.995 1.00 76.06 224 ALA A O 1
ATOM 1780 N N . PRO A 1 225 ? -9.732 10.779 -4.307 1.00 86.06 225 PRO A N 1
ATOM 1781 C CA . PRO A 1 225 ? -8.492 10.738 -3.555 1.00 86.06 225 PRO A CA 1
ATOM 1782 C C . PRO A 1 225 ? -8.784 10.537 -2.064 1.00 86.06 225 PRO A C 1
ATOM 1784 O O . PRO A 1 225 ? -9.533 11.290 -1.449 1.00 86.06 225 PRO A O 1
ATOM 1787 N N . MET A 1 226 ? -8.144 9.537 -1.464 1.00 93.19 226 MET A N 1
ATOM 1788 C CA . MET A 1 226 ? -8.311 9.216 -0.043 1.00 93.19 226 MET A CA 1
ATOM 1789 C C . MET A 1 226 ? -7.564 10.195 0.883 1.00 93.19 226 MET A C 1
ATOM 1791 O O . MET A 1 226 ? -8.015 10.491 1.988 1.00 93.19 226 MET A O 1
ATOM 1795 N N . LEU A 1 227 ? -6.407 10.712 0.454 1.00 94.56 227 LEU A N 1
ATOM 1796 C CA . LEU A 1 227 ? -5.529 11.515 1.318 1.00 94.56 227 LEU A CA 1
ATOM 1797 C C . LEU A 1 227 ? -6.107 12.872 1.751 1.00 94.56 227 LEU A C 1
ATOM 1799 O O . LEU A 1 227 ? -5.851 13.257 2.889 1.00 94.56 227 LEU A O 1
ATOM 1803 N N . PRO A 1 228 ? -6.895 13.597 0.931 1.00 95.31 228 PRO A N 1
ATOM 1804 C CA . PRO A 1 228 ? -7.608 14.784 1.398 1.00 95.31 228 PRO A CA 1
ATOM 1805 C C . PRO A 1 228 ? -8.518 14.512 2.601 1.00 95.31 228 PRO A C 1
ATOM 1807 O O . PRO A 1 228 ? -8.568 15.328 3.518 1.00 95.31 228 PRO A O 1
ATOM 1810 N N . GLU A 1 229 ? -9.169 13.348 2.658 1.00 96.00 229 GLU A N 1
ATOM 1811 C CA . GLU A 1 229 ? -10.014 12.963 3.797 1.00 96.00 229 GLU A CA 1
ATOM 1812 C C . GLU A 1 229 ? -9.183 12.621 5.032 1.00 96.00 229 GLU A C 1
ATOM 1814 O O . GLU A 1 229 ? -9.484 13.072 6.140 1.00 96.00 229 GLU A O 1
ATOM 1819 N N . ALA A 1 230 ? -8.076 11.900 4.835 1.00 97.56 230 ALA A N 1
ATOM 1820 C CA . ALA A 1 230 ? -7.121 11.640 5.902 1.00 97.56 230 ALA A CA 1
ATOM 1821 C C . ALA A 1 230 ? -6.529 12.944 6.468 1.00 97.56 230 ALA A C 1
ATOM 1823 O O . ALA A 1 230 ? -6.419 13.098 7.683 1.00 97.56 230 ALA A O 1
ATOM 1824 N N . GLN A 1 231 ? -6.211 13.917 5.608 1.00 97.81 231 GLN A N 1
ATOM 1825 C CA . GLN A 1 231 ? -5.754 15.248 6.009 1.00 97.81 231 GLN A CA 1
ATOM 1826 C C . GLN A 1 231 ? -6.840 16.001 6.787 1.00 97.81 231 GLN A C 1
ATOM 1828 O O . GLN A 1 231 ? -6.545 16.567 7.838 1.00 97.81 231 GLN A O 1
ATOM 1833 N N . ARG A 1 232 ? -8.082 16.005 6.284 1.00 97.56 232 ARG A N 1
ATOM 1834 C CA . ARG A 1 232 ? -9.222 16.718 6.881 1.00 97.56 232 ARG A CA 1
ATOM 1835 C C . ARG A 1 232 ? -9.519 16.243 8.300 1.00 97.56 232 ARG A C 1
ATOM 1837 O O . ARG A 1 232 ? -9.803 17.061 9.168 1.00 97.56 232 ARG A O 1
ATOM 1844 N N . LEU A 1 233 ? -9.460 14.934 8.529 1.00 97.81 233 LEU A N 1
ATOM 1845 C CA . LEU A 1 233 ? -9.829 14.321 9.806 1.00 97.81 233 LEU A CA 1
ATOM 1846 C C . LEU A 1 233 ? -8.629 13.974 10.700 1.00 97.81 233 LEU A C 1
ATOM 1848 O O . LEU A 1 233 ? -8.814 13.472 11.808 1.00 97.81 233 LEU A O 1
ATOM 1852 N N . GLY A 1 234 ? -7.404 14.238 10.240 1.00 97.50 234 GLY A N 1
ATOM 1853 C CA . GLY A 1 234 ? -6.188 13.971 11.002 1.00 97.50 234 GLY A CA 1
ATOM 1854 C C . GLY A 1 234 ? -5.905 12.479 11.178 1.00 97.50 234 GLY A C 1
ATOM 1855 O O . GLY A 1 234 ? -5.557 12.054 12.274 1.00 97.50 234 GLY A O 1
ATOM 1856 N N . PHE A 1 235 ? -6.054 11.683 10.120 1.00 98.50 235 PHE A N 1
ATOM 1857 C CA . PHE A 1 235 ? -5.672 10.272 10.099 1.00 98.50 235 PHE A CA 1
ATOM 1858 C C . PHE A 1 235 ? -4.288 10.089 9.488 1.00 98.50 235 PHE A C 1
ATOM 1860 O O . PHE A 1 235 ? -3.988 10.639 8.426 1.00 98.50 235 PHE A O 1
ATOM 1867 N N . LEU A 1 236 ? -3.470 9.246 10.118 1.00 98.56 236 LEU A N 1
ATOM 1868 C CA . LEU A 1 236 ? -2.368 8.613 9.406 1.00 98.56 236 LEU A CA 1
ATOM 1869 C C . LEU A 1 236 ? -2.935 7.527 8.491 1.00 98.56 236 LEU A C 1
ATOM 1871 O O . LEU A 1 236 ? -3.931 6.878 8.816 1.00 98.56 236 LEU A O 1
ATOM 1875 N N . VAL A 1 237 ? -2.276 7.300 7.360 1.00 98.75 237 VAL A N 1
ATOM 1876 C CA . VAL A 1 237 ? -2.600 6.190 6.455 1.00 98.75 237 VAL A CA 1
ATOM 1877 C C . VAL A 1 237 ? -1.328 5.436 6.140 1.00 98.75 237 VAL A C 1
ATOM 1879 O O . VAL A 1 237 ? -0.346 6.043 5.724 1.00 98.75 237 VAL A O 1
ATOM 1882 N N . VAL A 1 238 ? -1.358 4.115 6.256 1.00 98.69 238 VAL A N 1
ATOM 1883 C CA . VAL A 1 238 ? -0.277 3.254 5.791 1.00 98.69 238 VAL A CA 1
ATOM 1884 C C . VAL A 1 238 ? -0.785 2.224 4.784 1.00 98.69 238 VAL A C 1
ATOM 1886 O O . VAL A 1 238 ? -1.827 1.608 4.987 1.00 98.69 238 VAL A O 1
ATOM 1889 N N . CYS A 1 239 ? -0.053 2.038 3.686 1.00 98.38 239 CYS A N 1
ATOM 1890 C CA . CYS A 1 239 ? -0.343 1.040 2.656 1.00 98.38 239 CYS A CA 1
ATOM 1891 C C . CYS A 1 239 ? 0.831 0.058 2.542 1.00 98.38 239 CYS A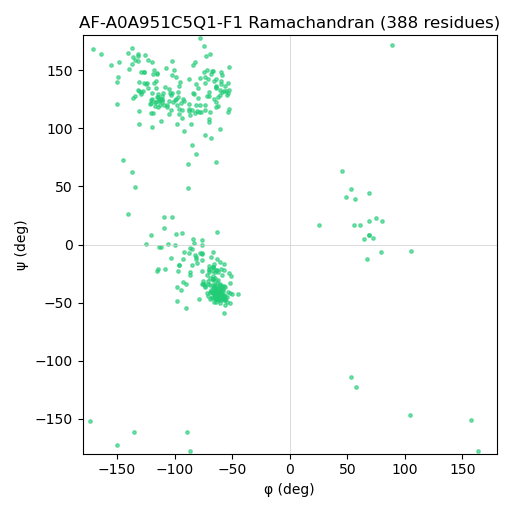 C 1
ATOM 1893 O O . CYS A 1 239 ? 1.853 0.403 1.942 1.00 98.38 239 CYS A O 1
ATOM 1895 N N . PRO A 1 240 ? 0.730 -1.150 3.125 1.00 98.12 240 PRO A N 1
ATOM 1896 C CA . PRO A 1 240 ? 1.710 -2.213 2.925 1.00 98.12 240 PRO A CA 1
ATOM 1897 C C . PRO A 1 240 ? 1.669 -2.757 1.492 1.00 98.12 240 PRO A C 1
ATOM 1899 O O . PRO A 1 240 ? 0.593 -2.911 0.910 1.00 98.12 240 PRO A O 1
ATOM 1902 N N . ARG A 1 241 ? 2.828 -3.163 0.962 1.00 94.56 241 ARG A N 1
ATOM 1903 C CA . ARG A 1 241 ? 2.924 -3.843 -0.340 1.00 94.56 241 ARG A CA 1
ATOM 1904 C C . ARG A 1 241 ? 2.295 -5.239 -0.372 1.00 94.56 241 ARG A C 1
ATOM 1906 O O . ARG A 1 241 ? 1.939 -5.722 -1.437 1.00 94.56 241 ARG A O 1
ATOM 1913 N N . GLY A 1 242 ? 2.274 -5.962 0.748 1.00 87.06 242 GLY A N 1
ATOM 1914 C CA . GLY A 1 242 ? 1.707 -7.315 0.787 1.00 87.06 242 GLY A CA 1
ATOM 1915 C C . GLY A 1 242 ? 2.327 -8.304 -0.213 1.00 87.06 242 GLY A C 1
ATOM 1916 O O . GLY A 1 242 ? 1.602 -9.097 -0.800 1.00 87.06 242 GLY A O 1
ATOM 1917 N N . ARG A 1 243 ? 3.648 -8.261 -0.436 1.00 86.62 243 ARG A N 1
ATOM 1918 C CA . ARG A 1 243 ? 4.434 -9.193 -1.284 1.00 86.62 243 ARG A CA 1
ATOM 1919 C C . ARG A 1 243 ? 3.845 -9.535 -2.651 1.00 86.62 243 ARG A C 1
ATOM 1921 O O . ARG A 1 243 ? 3.609 -10.695 -2.991 1.00 86.62 243 ARG A O 1
ATOM 1928 N N . GLY A 1 244 ? 3.733 -8.509 -3.482 1.00 80.69 244 GLY A N 1
ATOM 1929 C CA . GLY A 1 244 ? 3.433 -8.664 -4.899 1.00 80.69 244 GLY A CA 1
ATOM 1930 C C . GLY A 1 244 ? 1.934 -8.688 -5.202 1.00 80.69 244 GLY A C 1
ATOM 1931 O O . GLY A 1 244 ? 1.091 -8.731 -4.310 1.00 80.69 244 GLY A O 1
ATOM 1932 N N . PRO A 1 245 ? 1.578 -8.649 -6.492 1.00 80.75 245 PRO A N 1
ATOM 1933 C CA . PRO A 1 245 ? 0.266 -8.176 -6.921 1.00 80.75 245 PRO A CA 1
ATOM 1934 C C . PRO A 1 245 ? -0.886 -9.161 -6.693 1.00 80.75 245 PRO A C 1
ATOM 1936 O O . PRO A 1 245 ? -2.024 -8.803 -6.966 1.00 80.75 245 PRO A O 1
ATOM 1939 N N . LYS A 1 246 ? -0.627 -10.412 -6.298 1.00 89.62 246 LYS A N 1
ATOM 1940 C CA . LYS A 1 246 ? -1.649 -11.474 -6.203 1.00 89.62 246 LYS A CA 1
ATOM 1941 C C . LYS A 1 246 ? -1.473 -12.365 -4.968 1.00 89.62 246 LYS A C 1
ATOM 1943 O O . LYS A 1 246 ? -1.851 -13.530 -4.984 1.00 89.62 246 LYS A O 1
ATOM 1948 N N . SER A 1 247 ? -0.868 -11.844 -3.903 1.00 93.38 247 SER A N 1
ATOM 1949 C CA . SER A 1 247 ? -0.559 -12.622 -2.694 1.00 93.38 247 SER A CA 1
ATOM 1950 C C . SER A 1 247 ? -1.790 -13.017 -1.869 1.00 93.38 247 SER A C 1
ATOM 1952 O O . SER A 1 247 ? -1.697 -13.874 -0.988 1.00 93.38 247 SER A O 1
ATOM 1954 N N . GLY A 1 248 ? -2.925 -12.338 -2.079 1.00 95.44 248 GLY A N 1
ATOM 1955 C CA . GLY A 1 248 ? -4.102 -12.447 -1.215 1.00 95.44 248 GLY A CA 1
ATOM 1956 C C . GLY A 1 248 ? -3.834 -12.013 0.230 1.00 95.44 248 GLY A C 1
ATOM 1957 O O . GLY A 1 248 ? -4.589 -12.399 1.121 1.00 95.44 248 GLY A O 1
ATOM 1958 N N . TYR A 1 249 ? -2.732 -11.290 0.472 1.00 97.62 249 TYR A N 1
ATOM 1959 C CA . TYR A 1 249 ? -2.206 -10.999 1.804 1.00 97.62 249 TYR A CA 1
ATOM 1960 C C . TYR A 1 249 ? -2.097 -12.250 2.685 1.00 97.62 249 TYR A C 1
ATOM 1962 O O . TYR A 1 249 ? -2.457 -12.208 3.854 1.00 97.62 249 TYR A O 1
ATOM 1970 N N . ARG A 1 250 ? -1.652 -13.387 2.132 1.00 95.69 250 ARG A N 1
ATOM 1971 C CA . ARG A 1 250 ? -1.460 -14.642 2.880 1.00 95.69 250 ARG A CA 1
ATOM 1972 C C . ARG A 1 250 ? 0.009 -14.893 3.212 1.00 95.69 250 ARG A C 1
ATOM 1974 O O . ARG A 1 250 ? 0.913 -14.395 2.539 1.00 95.69 250 ARG A O 1
ATOM 1981 N N . ALA A 1 251 ? 0.243 -15.713 4.235 1.00 94.75 251 ALA A N 1
ATOM 1982 C CA . ALA A 1 251 ? 1.570 -16.149 4.665 1.00 94.75 251 ALA A CA 1
ATOM 1983 C C . ALA A 1 251 ? 2.526 -14.966 4.910 1.00 94.75 251 ALA A C 1
ATOM 1985 O O . ALA A 1 251 ? 2.319 -14.174 5.823 1.00 94.75 251 ALA A O 1
ATOM 1986 N N . ALA A 1 252 ? 3.578 -14.823 4.106 1.00 95.62 252 ALA A N 1
ATOM 1987 C CA . ALA A 1 252 ? 4.535 -13.738 4.273 1.00 95.62 252 ALA A CA 1
ATOM 1988 C C . ALA A 1 252 ? 3.912 -12.349 4.035 1.00 95.62 252 ALA A C 1
ATOM 1990 O O . ALA A 1 252 ? 4.238 -11.410 4.748 1.00 95.62 252 ALA A O 1
ATOM 1991 N N . ALA A 1 253 ? 2.946 -12.234 3.119 1.00 96.81 253 ALA A N 1
ATOM 1992 C CA . ALA A 1 253 ? 2.239 -10.978 2.874 1.00 96.81 253 ALA A CA 1
ATOM 1993 C C . ALA A 1 253 ? 1.319 -10.561 4.030 1.00 96.81 253 ALA A C 1
ATOM 1995 O O . ALA A 1 253 ? 1.098 -9.372 4.233 1.00 96.81 253 ALA A O 1
ATOM 1996 N N . GLU A 1 254 ? 0.794 -11.527 4.787 1.00 97.38 254 GLU A N 1
ATOM 1997 C CA . GLU A 1 254 ? 0.034 -11.259 6.012 1.00 97.38 254 GLU A CA 1
ATOM 1998 C C . GLU A 1 254 ? 0.934 -10.643 7.080 1.00 97.38 254 GLU A C 1
ATOM 2000 O O . GLU A 1 254 ? 0.620 -9.593 7.637 1.00 97.38 254 GLU A O 1
ATOM 2005 N N . ARG A 1 255 ? 2.091 -11.273 7.320 1.00 96.50 255 ARG A N 1
ATOM 2006 C CA . ARG A 1 255 ? 3.078 -10.766 8.278 1.00 96.50 255 ARG A CA 1
ATOM 2007 C C . ARG A 1 255 ? 3.527 -9.357 7.924 1.00 96.50 255 ARG A C 1
ATOM 2009 O O . ARG A 1 255 ? 3.674 -8.540 8.825 1.00 96.50 255 ARG A O 1
ATOM 2016 N N . ASP A 1 256 ? 3.686 -9.054 6.638 1.00 97.50 256 ASP A N 1
ATOM 2017 C CA . ASP A 1 256 ? 4.074 -7.719 6.193 1.00 97.50 256 ASP A CA 1
ATOM 2018 C C . ASP A 1 256 ? 3.079 -6.632 6.626 1.00 97.50 256 ASP A C 1
ATOM 2020 O O . ASP A 1 256 ? 3.504 -5.545 7.012 1.00 97.50 256 ASP A O 1
ATOM 2024 N N . VAL A 1 257 ? 1.769 -6.913 6.643 1.00 98.31 257 VAL A N 1
ATOM 2025 C CA . VAL A 1 257 ? 0.762 -5.954 7.138 1.00 98.31 257 VAL A CA 1
ATOM 2026 C C . VAL A 1 257 ? 1.034 -5.598 8.599 1.00 98.31 257 VAL A C 1
ATOM 2028 O O . VAL A 1 257 ? 1.082 -4.419 8.957 1.00 98.31 257 VAL A O 1
ATOM 2031 N N . PHE A 1 258 ? 1.269 -6.606 9.440 1.00 97.88 258 PHE A N 1
ATOM 2032 C CA . PHE A 1 258 ? 1.510 -6.406 10.869 1.00 97.88 258 PHE A CA 1
ATOM 2033 C C . PHE A 1 258 ? 2.905 -5.852 11.169 1.00 97.88 258 PHE A C 1
ATOM 2035 O O . PHE A 1 258 ? 3.050 -5.034 12.076 1.00 97.88 258 PHE A O 1
ATOM 2042 N N . ASN A 1 259 ? 3.917 -6.225 10.385 1.00 97.69 259 ASN A N 1
ATOM 2043 C CA . ASN A 1 259 ? 5.261 -5.662 10.486 1.00 97.69 259 ASN A CA 1
ATOM 2044 C C . ASN A 1 259 ? 5.251 -4.164 10.160 1.00 97.69 259 ASN A C 1
ATOM 2046 O O . ASN A 1 259 ? 5.833 -3.379 10.909 1.00 97.69 259 ASN A O 1
ATOM 2050 N N . VAL A 1 260 ? 4.540 -3.757 9.103 1.00 98.25 260 VAL A N 1
ATOM 2051 C CA . VAL A 1 260 ? 4.357 -2.343 8.744 1.00 98.25 260 VAL A CA 1
ATOM 2052 C C . VAL A 1 260 ? 3.556 -1.598 9.812 1.00 98.25 260 VAL A C 1
ATOM 2054 O O . VAL A 1 260 ? 3.957 -0.510 10.218 1.00 98.25 260 VAL A O 1
ATOM 2057 N N . LEU A 1 261 ? 2.467 -2.180 10.327 1.00 98.25 261 LEU A N 1
ATOM 2058 C CA . LEU A 1 261 ? 1.714 -1.586 11.437 1.00 98.25 261 LEU A CA 1
ATOM 2059 C C . LEU A 1 261 ? 2.610 -1.366 12.666 1.00 98.25 261 LEU A C 1
ATOM 2061 O O . LEU A 1 261 ? 2.589 -0.294 13.269 1.00 98.25 261 LEU A O 1
ATOM 2065 N N . ALA A 1 262 ? 3.425 -2.359 13.024 1.00 97.12 262 ALA A N 1
ATOM 2066 C CA . ALA A 1 262 ? 4.364 -2.253 14.132 1.00 97.12 262 ALA A CA 1
ATOM 2067 C C . ALA A 1 262 ? 5.452 -1.197 13.867 1.00 97.12 262 ALA A C 1
ATOM 2069 O O . ALA A 1 262 ? 5.822 -0.471 14.786 1.00 97.12 262 ALA A O 1
ATOM 2070 N N . GLU A 1 263 ? 5.938 -1.075 12.628 1.00 95.06 263 GLU A N 1
ATOM 2071 C CA . GLU A 1 263 ? 6.897 -0.041 12.223 1.00 95.06 263 GLU A CA 1
ATOM 2072 C C . GLU A 1 263 ? 6.319 1.364 12.414 1.00 95.06 263 GLU A C 1
ATOM 2074 O O . GLU A 1 263 ? 6.946 2.211 13.047 1.00 95.06 263 GLU A O 1
ATOM 2079 N N . VAL A 1 264 ? 5.085 1.594 11.957 1.00 96.06 264 VAL A N 1
ATOM 2080 C CA . VAL A 1 264 ? 4.408 2.885 12.135 1.00 96.06 264 VAL A CA 1
ATOM 2081 C C . VAL A 1 264 ? 4.171 3.180 13.616 1.00 96.06 264 VAL A C 1
ATOM 2083 O O . VAL A 1 264 ? 4.469 4.283 14.061 1.00 96.06 264 VAL A O 1
ATOM 2086 N N . ARG A 1 265 ? 3.722 2.202 14.412 1.00 95.88 265 ARG A N 1
ATOM 2087 C CA . ARG A 1 265 ? 3.498 2.381 15.861 1.00 95.88 265 ARG A CA 1
ATOM 2088 C C . ARG A 1 265 ? 4.778 2.617 16.668 1.00 95.88 265 ARG A C 1
ATOM 2090 O O . ARG A 1 265 ? 4.698 3.162 17.761 1.00 95.88 265 ARG A O 1
ATOM 2097 N N . ARG A 1 266 ? 5.944 2.199 16.163 1.00 92.88 266 ARG A N 1
ATOM 2098 C CA . ARG A 1 266 ? 7.244 2.520 16.777 1.00 92.88 266 ARG A CA 1
ATOM 2099 C C . ARG A 1 266 ? 7.665 3.963 16.524 1.00 92.88 266 ARG A C 1
ATOM 2101 O O . ARG A 1 266 ? 8.338 4.545 17.365 1.00 92.88 266 ARG A O 1
ATOM 2108 N N . GLN A 1 267 ? 7.312 4.508 15.364 1.00 91.19 267 GLN A N 1
ATOM 2109 C CA . GLN A 1 267 ? 7.770 5.827 14.922 1.00 91.19 267 GLN A CA 1
ATOM 2110 C C . GLN A 1 267 ? 6.763 6.949 15.205 1.00 91.19 267 GLN A C 1
ATOM 2112 O O . GLN A 1 267 ? 7.146 8.113 15.278 1.00 91.19 267 GLN A O 1
ATOM 2117 N N . TYR A 1 268 ? 5.483 6.610 15.361 1.00 94.19 268 TYR A N 1
ATOM 2118 C CA . TYR A 1 268 ? 4.391 7.563 15.518 1.00 94.19 268 TYR A CA 1
ATOM 2119 C C . TYR A 1 268 ? 3.525 7.236 16.728 1.00 94.19 268 TYR A C 1
ATOM 2121 O O . TYR A 1 268 ? 3.298 6.072 17.060 1.00 94.19 268 TYR A O 1
ATOM 2129 N N . ARG A 1 269 ? 2.975 8.282 17.350 1.00 95.62 269 ARG A N 1
ATOM 2130 C CA . ARG A 1 269 ? 1.969 8.157 18.404 1.00 95.62 269 ARG A CA 1
ATOM 2131 C C . ARG A 1 269 ? 0.629 7.748 17.803 1.00 95.62 269 ARG A C 1
ATOM 2133 O O . ARG A 1 269 ? -0.128 8.589 17.323 1.00 95.62 269 ARG A O 1
ATOM 2140 N N . ILE A 1 270 ? 0.360 6.447 17.796 1.00 97.81 270 ILE A N 1
ATOM 2141 C CA . ILE A 1 270 ? -0.884 5.874 17.275 1.00 97.81 270 ILE A CA 1
ATOM 2142 C C . ILE A 1 270 ? -1.791 5.474 18.430 1.00 97.81 270 ILE A C 1
ATOM 2144 O O . ILE A 1 270 ? -1.366 4.733 19.317 1.00 97.81 270 ILE A O 1
ATOM 2148 N N . ASP A 1 271 ? -3.047 5.901 18.364 1.00 97.62 271 ASP A N 1
ATOM 2149 C CA . ASP A 1 271 ? -4.086 5.490 19.302 1.00 97.62 271 ASP A CA 1
ATOM 2150 C C . ASP A 1 271 ? -4.426 4.004 19.065 1.00 97.62 271 ASP A C 1
ATOM 2152 O O . ASP A 1 271 ? -4.952 3.656 18.000 1.00 97.62 271 ASP A O 1
ATOM 2156 N N . PRO A 1 272 ? -4.135 3.098 20.021 1.00 96.50 272 PRO A N 1
ATOM 2157 C CA . PRO A 1 272 ? -4.401 1.670 19.858 1.00 96.50 272 PRO A CA 1
ATOM 2158 C C . PRO A 1 272 ? -5.899 1.347 19.785 1.00 96.50 272 PRO A C 1
ATOM 2160 O O . PRO A 1 272 ? -6.259 0.274 19.307 1.00 96.50 272 PRO A O 1
ATOM 2163 N N . GLY A 1 273 ? -6.764 2.251 20.251 1.00 97.56 273 GLY A N 1
ATOM 2164 C CA . GLY A 1 273 ? -8.210 2.161 20.114 1.00 97.56 273 GLY A CA 1
ATOM 2165 C C . GLY A 1 273 ? -8.729 2.710 18.787 1.00 97.56 273 GLY A C 1
ATOM 2166 O O . GLY A 1 273 ? -9.923 2.620 18.538 1.00 97.56 273 GLY A O 1
ATOM 2167 N N . ARG A 1 274 ? -7.891 3.281 17.916 1.00 98.38 274 ARG A N 1
ATOM 2168 C CA . ARG A 1 274 ? -8.333 3.901 16.653 1.00 98.38 274 ARG A CA 1
ATOM 2169 C C . ARG A 1 274 ? -7.461 3.482 15.473 1.00 98.38 274 ARG A C 1
ATOM 2171 O O . ARG A 1 274 ? -7.003 4.306 14.679 1.00 98.38 274 ARG A O 1
ATOM 2178 N N . ILE A 1 275 ? -7.253 2.172 15.360 1.00 98.75 275 ILE A N 1
ATOM 2179 C CA . ILE A 1 275 ? -6.635 1.529 14.198 1.00 98.75 275 ILE A CA 1
ATOM 2180 C C . ILE A 1 275 ? -7.749 0.962 13.319 1.00 98.75 275 ILE A C 1
ATOM 2182 O O . ILE A 1 275 ? -8.574 0.179 13.779 1.00 98.75 275 ILE A O 1
ATOM 2186 N N . PHE A 1 276 ? -7.771 1.338 12.050 1.00 98.88 276 PHE A N 1
ATOM 2187 C CA . PHE A 1 276 ? -8.785 0.942 11.078 1.00 98.88 276 PHE A CA 1
ATOM 2188 C C . PHE A 1 276 ? -8.147 0.095 9.988 1.00 98.88 276 PHE A C 1
ATOM 2190 O O . PHE A 1 276 ? -6.993 0.326 9.621 1.00 98.88 276 PHE A O 1
ATOM 2197 N N . LEU A 1 277 ? -8.897 -0.864 9.453 1.00 98.88 277 LEU A N 1
ATOM 2198 C CA . LEU A 1 277 ? -8.446 -1.679 8.330 1.00 98.88 277 LEU A CA 1
ATOM 2199 C C . LEU A 1 277 ? -9.391 -1.501 7.157 1.00 98.88 277 LEU A C 1
ATOM 2201 O O . LEU A 1 277 ? -10.603 -1.644 7.292 1.00 98.88 277 LEU A O 1
ATOM 2205 N N . MET A 1 278 ? -8.833 -1.229 5.987 1.00 98.69 278 MET A N 1
ATOM 2206 C CA . MET A 1 278 ? -9.618 -1.147 4.770 1.00 98.69 278 MET A CA 1
ATOM 2207 C C . MET A 1 278 ? -8.904 -1.757 3.578 1.00 98.69 278 MET A C 1
ATOM 2209 O O . MET A 1 278 ? -7.691 -1.967 3.603 1.00 98.69 278 MET A O 1
ATOM 2213 N N . GLY A 1 279 ? -9.650 -2.003 2.511 1.00 98.19 279 GLY A N 1
ATOM 2214 C CA . GLY A 1 279 ? -9.069 -2.469 1.267 1.00 98.19 279 GLY A CA 1
ATOM 2215 C C . GLY A 1 279 ? -10.057 -2.484 0.115 1.00 98.19 279 GLY A C 1
ATOM 2216 O O . GLY A 1 279 ? -11.267 -2.349 0.301 1.00 98.19 279 GLY A O 1
ATOM 2217 N N . HIS A 1 280 ? -9.511 -2.663 -1.085 1.00 97.81 280 HIS A N 1
ATOM 2218 C CA . HIS A 1 280 ? -10.272 -2.826 -2.324 1.00 97.81 280 HIS A CA 1
ATOM 2219 C C . HIS A 1 280 ? -9.991 -4.192 -2.944 1.00 97.81 280 HIS A C 1
ATOM 2221 O O . HIS A 1 280 ? -8.837 -4.627 -2.963 1.00 97.81 280 HIS A O 1
ATOM 2227 N N . SER A 1 281 ? -11.014 -4.870 -3.474 1.00 97.56 281 SER A N 1
ATOM 2228 C CA . SER A 1 281 ? -10.848 -6.128 -4.212 1.00 97.56 281 SER A CA 1
ATOM 2229 C C . SER A 1 281 ? -10.146 -7.193 -3.353 1.00 97.56 281 SER A C 1
ATOM 2231 O O . SER A 1 281 ? -10.588 -7.482 -2.241 1.00 97.56 281 SER A O 1
ATOM 2233 N N . MET A 1 282 ? -9.011 -7.740 -3.803 1.0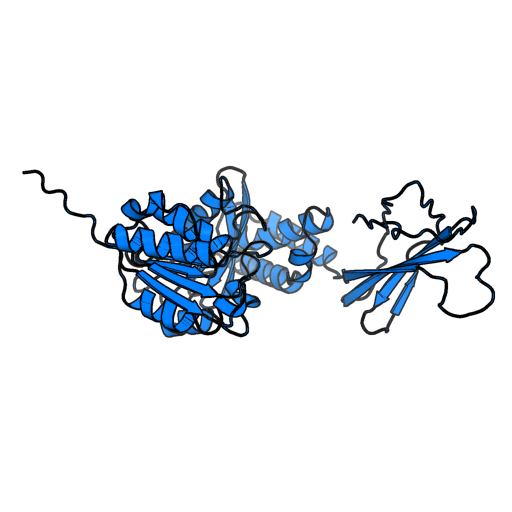0 98.31 282 MET A N 1
ATOM 2234 C CA . MET A 1 282 ? -8.113 -8.596 -3.007 1.00 98.31 282 MET A CA 1
ATOM 2235 C C . MET A 1 282 ? -7.848 -8.049 -1.595 1.00 98.31 282 MET A C 1
ATOM 2237 O O . MET A 1 282 ? -7.857 -8.810 -0.627 1.00 98.31 282 MET A O 1
ATOM 2241 N N . GLY A 1 283 ? -7.627 -6.740 -1.475 1.00 98.44 283 GLY A N 1
ATOM 2242 C CA . GLY A 1 283 ? -7.418 -6.068 -0.202 1.00 98.44 283 GLY A CA 1
ATOM 2243 C C . GLY A 1 283 ? -8.656 -6.100 0.689 1.00 98.44 283 GLY A C 1
ATOM 2244 O O . GLY A 1 283 ? -8.510 -6.311 1.883 1.00 98.44 283 GLY A O 1
ATOM 2245 N N . ALA A 1 284 ? -9.867 -5.991 0.133 1.00 98.62 284 ALA A N 1
ATOM 2246 C CA . ALA A 1 284 ? -11.112 -6.092 0.899 1.00 98.62 284 ALA A CA 1
ATOM 2247 C C . ALA A 1 284 ? -11.352 -7.515 1.438 1.00 98.62 284 ALA A C 1
ATOM 2249 O O . ALA A 1 284 ? -11.752 -7.676 2.591 1.00 98.62 284 ALA A O 1
ATOM 2250 N N . PHE A 1 285 ? -11.037 -8.552 0.649 1.00 98.75 285 PHE A N 1
ATOM 2251 C CA . PHE A 1 285 ? -11.043 -9.940 1.139 1.00 98.75 285 PHE A CA 1
ATOM 2252 C C . PHE A 1 285 ? -10.046 -10.146 2.286 1.00 98.75 285 PHE A C 1
ATOM 2254 O O . PHE A 1 285 ? -10.349 -10.809 3.280 1.00 98.75 285 PHE A O 1
ATOM 2261 N N . ALA A 1 286 ? -8.850 -9.566 2.163 1.00 98.62 286 ALA A N 1
ATOM 2262 C CA . ALA A 1 286 ? -7.854 -9.598 3.224 1.00 98.62 286 ALA A CA 1
ATOM 2263 C C . ALA A 1 286 ? -8.309 -8.817 4.463 1.00 98.62 286 ALA A C 1
ATOM 2265 O O . ALA A 1 286 ? -8.152 -9.324 5.567 1.00 98.62 286 ALA A O 1
ATOM 2266 N N . THR A 1 287 ? -8.917 -7.639 4.298 1.00 98.88 287 THR A N 1
ATOM 2267 C CA . THR A 1 287 ? -9.459 -6.826 5.394 1.00 98.88 287 THR A CA 1
ATOM 2268 C C . THR A 1 287 ? -10.383 -7.643 6.279 1.00 98.88 287 THR A C 1
ATOM 2270 O O . THR A 1 287 ? -10.193 -7.679 7.493 1.00 98.88 287 THR A O 1
ATOM 2273 N N . TRP A 1 288 ? -11.346 -8.346 5.683 1.00 98.62 288 TRP A N 1
ATOM 2274 C CA . TRP A 1 288 ? -12.311 -9.109 6.463 1.00 98.62 288 TRP A CA 1
ATOM 2275 C C . TRP A 1 288 ? -11.673 -10.292 7.194 1.00 98.62 288 TRP A C 1
ATOM 2277 O O . TRP A 1 288 ? -11.850 -10.458 8.399 1.00 98.62 288 TRP A O 1
ATOM 2287 N N . ARG A 1 289 ? -10.841 -11.061 6.484 1.00 98.56 289 ARG A N 1
ATOM 2288 C CA . ARG A 1 289 ? -10.140 -12.222 7.043 1.00 98.56 289 ARG A CA 1
ATOM 2289 C C . ARG A 1 289 ? -9.171 -11.840 8.164 1.00 98.56 289 ARG A C 1
ATOM 2291 O O . ARG A 1 289 ? -9.138 -12.497 9.197 1.00 98.56 289 ARG A O 1
ATOM 2298 N N . LEU A 1 290 ? -8.356 -10.805 7.963 1.00 98.56 290 LEU A N 1
ATOM 2299 C CA . LEU A 1 290 ? -7.375 -10.366 8.958 1.00 98.56 290 LEU A CA 1
ATOM 2300 C C . LEU A 1 290 ? -8.059 -9.802 10.200 1.00 98.56 290 LEU A C 1
ATOM 2302 O O . LEU A 1 290 ? -7.601 -10.062 11.308 1.00 98.56 290 LEU A O 1
ATOM 2306 N N . ALA A 1 291 ? -9.174 -9.090 10.035 1.00 98.12 291 ALA A N 1
ATOM 2307 C CA . ALA A 1 291 ? -9.974 -8.661 11.170 1.00 98.12 291 ALA A CA 1
ATOM 2308 C C . ALA A 1 291 ? -10.569 -9.855 11.929 1.00 98.12 291 ALA A C 1
ATOM 2310 O O . ALA A 1 291 ? -10.551 -9.858 13.151 1.00 98.12 291 ALA A O 1
ATOM 2311 N N . ALA A 1 292 ? -11.035 -10.899 11.237 1.00 97.94 292 ALA A N 1
ATOM 2312 C CA . ALA A 1 292 ? -11.568 -12.093 11.893 1.00 97.94 292 ALA A CA 1
ATOM 2313 C C . ALA A 1 292 ? -10.499 -12.886 12.665 1.00 97.94 292 ALA A C 1
ATOM 2315 O O . ALA A 1 292 ? -10.808 -13.520 13.673 1.00 97.94 292 ALA A O 1
ATOM 2316 N N . LEU A 1 293 ? -9.241 -12.847 12.209 1.00 97.31 293 LEU A N 1
ATOM 2317 C CA . LEU A 1 293 ? -8.091 -13.420 12.919 1.00 97.31 293 LEU A CA 1
ATOM 2318 C C . LEU A 1 293 ? -7.626 -12.559 14.104 1.00 97.31 293 LEU A C 1
ATOM 2320 O O . LEU A 1 293 ? -6.995 -13.078 15.022 1.00 97.31 293 LEU A O 1
ATOM 2324 N N . HIS A 1 294 ? -7.937 -11.260 14.091 1.00 96.62 294 HIS A N 1
ATOM 2325 C CA . HIS A 1 294 ? -7.536 -10.287 15.109 1.00 96.62 294 HIS A CA 1
ATOM 2326 C C . HIS A 1 294 ? -8.706 -9.353 15.482 1.00 96.62 294 HIS A C 1
ATOM 2328 O O . HIS A 1 294 ? -8.610 -8.139 15.264 1.00 96.62 294 HIS A O 1
ATOM 2334 N N . PRO A 1 295 ? -9.813 -9.888 16.034 1.00 94.56 295 PRO A N 1
ATOM 2335 C CA . PRO A 1 295 ? -11.046 -9.120 16.239 1.00 94.56 295 PRO A CA 1
ATOM 2336 C C . PRO A 1 295 ? -10.877 -7.953 17.223 1.00 94.56 295 PRO A C 1
ATOM 2338 O O . PRO A 1 295 ? -11.592 -6.961 17.125 1.00 94.56 295 PRO A O 1
ATOM 2341 N N . ASP A 1 296 ? -9.867 -8.018 18.094 1.00 93.12 296 ASP A N 1
ATOM 2342 C CA . ASP A 1 296 ? -9.569 -7.001 19.112 1.00 93.12 296 ASP A CA 1
ATOM 2343 C C . ASP A 1 296 ? -8.540 -5.947 18.656 1.00 93.12 296 ASP A C 1
ATOM 2345 O O . ASP A 1 296 ? -8.010 -5.179 19.468 1.00 93.12 296 ASP A O 1
ATOM 2349 N N . LEU A 1 297 ? -8.174 -5.926 17.371 1.00 96.00 297 LEU A N 1
ATOM 2350 C CA . LEU A 1 297 ? -7.168 -4.993 16.856 1.00 96.00 297 LEU A CA 1
ATOM 2351 C C . LEU A 1 297 ? -7.780 -3.757 16.193 1.00 96.00 297 LEU A C 1
ATOM 2353 O O . LEU A 1 297 ? -7.217 -2.669 16.309 1.00 96.00 297 LEU A O 1
ATOM 2357 N N . PHE A 1 298 ? -8.900 -3.916 15.488 1.00 97.94 298 PHE A N 1
ATOM 2358 C CA . PHE A 1 298 ? -9.431 -2.874 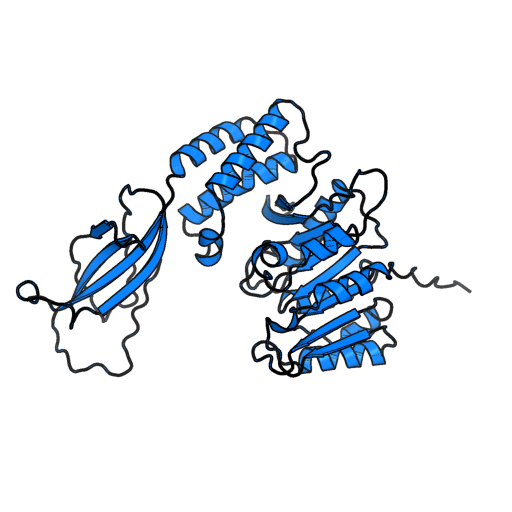14.613 1.00 97.94 298 PHE A CA 1
ATOM 2359 C C . PHE A 1 298 ? -10.698 -2.233 15.177 1.00 97.94 298 PHE A C 1
ATOM 2361 O O . PHE A 1 298 ? -11.616 -2.914 15.621 1.00 97.94 298 PHE A O 1
ATOM 2368 N N . ALA A 1 299 ? -10.756 -0.905 15.114 1.00 98.38 299 ALA A N 1
ATOM 2369 C CA . ALA A 1 299 ? -11.898 -0.106 15.537 1.00 98.38 299 ALA A CA 1
ATOM 2370 C C . ALA A 1 299 ? -13.058 -0.151 14.539 1.00 98.38 299 ALA A C 1
ATOM 2372 O O . ALA A 1 299 ? -14.209 -0.037 14.942 1.00 98.38 299 ALA A O 1
ATOM 2373 N N . ALA A 1 300 ? -12.766 -0.291 13.243 1.00 98.62 300 ALA A N 1
ATOM 2374 C CA . ALA A 1 300 ? -13.762 -0.489 12.195 1.00 98.62 300 ALA A CA 1
ATOM 2375 C C . ALA A 1 300 ? -13.113 -1.008 10.907 1.00 98.62 300 ALA A C 1
ATOM 2377 O O . ALA A 1 300 ? -11.895 -0.878 10.719 1.00 98.62 300 ALA A O 1
ATOM 2378 N N . LEU A 1 301 ? -13.944 -1.539 10.005 1.00 98.88 301 LEU A N 1
ATOM 2379 C CA . LEU A 1 301 ? -13.525 -2.050 8.700 1.00 98.88 301 LEU A CA 1
ATOM 2380 C C . LEU A 1 301 ? -14.139 -1.255 7.542 1.00 98.88 301 LEU A C 1
ATOM 2382 O O . LEU A 1 301 ? -15.322 -0.919 7.582 1.00 98.88 301 LEU A O 1
ATOM 2386 N N . GLY A 1 302 ? -13.353 -1.015 6.491 1.00 98.69 302 GLY A N 1
ATOM 2387 C CA . GLY A 1 302 ? -13.814 -0.466 5.210 1.00 98.69 302 GLY A CA 1
ATOM 2388 C C . GLY A 1 302 ? -13.565 -1.441 4.062 1.00 98.69 302 GLY A C 1
ATOM 2389 O O . GLY A 1 302 ? -12.419 -1.721 3.720 1.00 98.69 302 GLY A O 1
ATOM 2390 N N . LEU A 1 303 ? -14.617 -1.972 3.451 1.00 98.75 303 LEU A N 1
ATOM 2391 C CA . LEU A 1 303 ? -14.505 -2.980 2.398 1.00 98.75 303 LEU A CA 1
ATOM 2392 C C . LEU A 1 303 ? -15.062 -2.418 1.095 1.00 98.75 303 LEU A C 1
ATOM 2394 O O . LEU A 1 303 ? -16.230 -2.044 1.045 1.00 98.75 303 LEU A O 1
ATOM 2398 N N . ILE A 1 304 ? -14.249 -2.392 0.039 1.00 98.44 304 ILE A N 1
ATOM 2399 C CA . ILE A 1 304 ? -14.673 -1.956 -1.297 1.00 98.44 304 ILE A CA 1
ATOM 2400 C C . ILE A 1 304 ? -14.540 -3.133 -2.265 1.00 98.44 304 ILE A C 1
ATOM 2402 O O . ILE A 1 304 ? -13.447 -3.675 -2.429 1.00 98.44 304 ILE A O 1
ATOM 2406 N N . ALA A 1 305 ? -15.632 -3.518 -2.925 1.00 98.19 305 ALA A N 1
ATOM 2407 C CA . ALA A 1 305 ? -15.650 -4.555 -3.962 1.00 98.19 305 ALA A CA 1
ATOM 2408 C C . ALA A 1 305 ? -15.019 -5.900 -3.524 1.00 98.19 305 ALA A C 1
ATOM 2410 O O . ALA A 1 305 ? -14.166 -6.463 -4.209 1.00 98.19 305 ALA A O 1
ATOM 2411 N N . GLY A 1 306 ? -15.390 -6.399 -2.337 1.00 97.62 306 GLY A N 1
ATOM 2412 C CA . GLY A 1 306 ? -14.821 -7.619 -1.747 1.00 97.62 306 GLY A CA 1
ATOM 2413 C C . GLY A 1 306 ? -15.843 -8.580 -1.141 1.00 97.62 306 GLY A C 1
ATOM 2414 O O . GLY A 1 306 ? -17.042 -8.510 -1.421 1.00 97.62 306 GLY A O 1
ATOM 2415 N N . GLY A 1 307 ? -15.351 -9.472 -0.281 1.00 97.75 307 GLY A N 1
ATOM 2416 C CA . GLY A 1 307 ? -16.136 -10.483 0.427 1.00 97.75 307 GLY A CA 1
ATOM 2417 C C . GLY A 1 307 ? -15.293 -11.250 1.450 1.00 97.75 307 GLY A C 1
ATOM 2418 O O . GLY A 1 307 ? -14.283 -10.747 1.938 1.00 97.75 307 GLY A O 1
ATOM 2419 N N . GLY A 1 308 ? -15.673 -12.498 1.715 1.00 97.44 308 GLY A N 1
ATOM 2420 C CA . GLY A 1 308 ? -14.883 -13.500 2.435 1.00 97.44 308 GLY A CA 1
ATOM 2421 C C . GLY A 1 308 ? -15.777 -14.582 3.043 1.00 97.44 308 GLY A C 1
ATOM 2422 O O . GLY A 1 308 ? -16.842 -14.851 2.493 1.00 97.44 308 GLY A O 1
ATOM 2423 N N . ASP A 1 309 ? -15.369 -15.206 4.151 1.00 97.94 309 ASP A N 1
ATOM 2424 C CA . ASP A 1 309 ? -16.105 -16.334 4.745 1.00 97.94 309 ASP A CA 1
ATOM 2425 C C . ASP A 1 309 ? -17.235 -15.915 5.726 1.00 97.94 309 ASP A C 1
ATOM 2427 O O . ASP A 1 309 ? -16.935 -15.423 6.816 1.00 97.94 309 ASP A O 1
ATOM 2431 N N . PRO A 1 310 ? -18.536 -16.108 5.403 1.00 98.00 310 PRO A N 1
ATOM 2432 C CA . PRO A 1 310 ? -19.654 -15.808 6.311 1.00 98.00 310 PRO A CA 1
ATOM 2433 C C . PRO A 1 310 ? -19.544 -16.458 7.695 1.00 98.00 310 PRO A C 1
ATOM 2435 O O . PRO A 1 310 ? -20.102 -15.915 8.651 1.00 98.00 310 PRO A O 1
ATOM 2438 N N . ALA A 1 311 ? -18.808 -17.565 7.834 1.00 98.25 311 ALA A N 1
ATOM 2439 C CA . ALA A 1 311 ? -18.575 -18.216 9.121 1.00 98.25 311 ALA A CA 1
ATOM 2440 C C . ALA A 1 311 ? -17.730 -17.371 10.094 1.00 98.25 311 ALA A C 1
ATOM 2442 O O . ALA A 1 311 ? -17.783 -17.597 11.303 1.00 98.25 311 ALA A O 1
ATOM 2443 N N . ASP A 1 312 ? -16.986 -16.376 9.603 1.00 98.06 312 ASP A N 1
ATOM 2444 C CA . ASP A 1 312 ? -16.191 -15.468 10.434 1.00 98.06 312 ASP A CA 1
ATOM 2445 C C . ASP A 1 312 ? -17.019 -14.322 11.046 1.00 98.06 312 ASP A C 1
ATOM 2447 O O . ASP A 1 312 ? -16.558 -13.655 11.976 1.00 98.06 312 ASP A O 1
ATOM 2451 N N . ALA A 1 313 ? -18.259 -14.106 10.592 1.00 98.12 313 ALA A N 1
ATOM 2452 C CA . ALA A 1 313 ? -19.110 -13.005 11.047 1.00 98.12 313 ALA A CA 1
ATOM 2453 C C . ALA A 1 313 ? -19.296 -12.915 12.581 1.00 98.12 313 ALA A C 1
ATOM 2455 O O . ALA A 1 313 ? -19.211 -11.800 13.104 1.00 98.12 313 ALA A O 1
ATOM 2456 N N . PRO A 1 314 ? -19.476 -14.020 13.341 1.00 98.00 314 PRO A N 1
ATOM 2457 C CA . PRO A 1 314 ? -19.576 -13.955 14.801 1.00 98.00 314 PRO A CA 1
ATOM 2458 C C . PRO A 1 314 ? -18.333 -13.371 15.483 1.00 98.00 314 PRO A C 1
ATOM 2460 O O . PRO A 1 314 ? -18.467 -12.660 16.477 1.00 98.00 314 PRO A O 1
ATOM 2463 N N . LYS A 1 315 ? -17.132 -13.609 14.932 1.00 97.50 315 LYS A N 1
ATOM 2464 C CA . LYS A 1 315 ? -15.870 -13.057 15.462 1.00 97.50 315 LYS A CA 1
ATOM 2465 C C . LYS A 1 315 ? -15.811 -11.538 15.306 1.00 97.50 315 LYS A C 1
ATOM 2467 O O . LYS A 1 315 ? -15.158 -10.857 16.084 1.00 97.50 315 LYS A O 1
ATOM 2472 N N . LEU A 1 316 ? -16.517 -11.008 14.310 1.00 96.81 316 LEU A N 1
ATOM 2473 C CA . LEU A 1 316 ? -16.534 -9.595 13.944 1.00 96.81 316 LEU A CA 1
ATOM 2474 C C . LEU A 1 316 ? -17.743 -8.835 14.495 1.00 96.81 316 LEU A C 1
ATOM 2476 O O . LEU A 1 316 ? -17.943 -7.679 14.130 1.00 96.81 316 LEU A O 1
ATOM 2480 N N . ARG A 1 317 ? -18.548 -9.448 15.374 1.00 96.06 317 ARG A N 1
ATOM 2481 C CA . ARG A 1 317 ? -19.767 -8.837 15.931 1.00 96.06 317 ARG A CA 1
ATOM 2482 C C . ARG A 1 317 ? -19.515 -7.450 16.525 1.00 96.06 317 ARG A C 1
ATOM 2484 O O . ARG A 1 317 ? -20.331 -6.552 16.342 1.00 96.06 317 ARG A O 1
ATOM 2491 N N . ALA A 1 318 ? -18.405 -7.284 17.239 1.00 95.62 318 ALA A N 1
ATOM 2492 C CA . ALA A 1 318 ? -18.077 -6.028 17.900 1.00 95.62 318 ALA A CA 1
ATOM 2493 C C . ALA A 1 318 ? -17.465 -4.986 16.949 1.00 95.62 318 ALA A C 1
ATOM 2495 O O . ALA A 1 318 ? -17.443 -3.813 17.295 1.00 95.62 318 ALA A O 1
ATOM 2496 N N . VAL A 1 319 ? -16.994 -5.377 15.759 1.00 97.56 319 VAL A N 1
ATOM 2497 C CA . VAL A 1 319 ? -16.266 -4.489 14.843 1.00 97.56 319 VAL A CA 1
ATOM 2498 C C . VAL A 1 319 ? -17.231 -3.907 13.802 1.00 97.56 319 VAL A C 1
ATOM 2500 O O . VAL A 1 319 ? -17.722 -4.653 12.952 1.00 97.56 319 VAL A O 1
ATOM 2503 N N . PRO A 1 320 ? -17.512 -2.590 13.815 1.00 98.31 320 PRO A N 1
ATOM 2504 C CA . PRO A 1 320 ? -18.374 -1.947 12.830 1.00 98.31 320 PRO A CA 1
ATOM 2505 C C . PRO A 1 320 ? -17.787 -2.004 11.415 1.00 98.31 320 PRO A C 1
ATOM 2507 O O . PRO A 1 320 ? -16.580 -1.846 11.216 1.00 98.31 320 PRO A O 1
ATOM 2510 N N . GLN A 1 321 ? -18.645 -2.199 10.413 1.00 98.56 321 GLN A N 1
ATOM 2511 C CA . GLN A 1 321 ? -18.231 -2.442 9.027 1.00 98.56 321 GLN A CA 1
ATOM 2512 C C . GLN A 1 321 ? -18.919 -1.470 8.069 1.00 98.56 321 GLN A C 1
ATOM 2514 O O . GLN A 1 321 ? -20.140 -1.310 8.105 1.00 98.56 321 GLN A O 1
ATOM 2519 N N . TYR A 1 322 ? -18.132 -0.858 7.186 1.00 98.81 322 TYR A N 1
ATOM 2520 C CA . TYR A 1 322 ? -18.593 -0.054 6.059 1.00 98.81 322 TYR A CA 1
ATOM 2521 C C . TYR A 1 322 ? -18.247 -0.784 4.760 1.00 98.81 322 TYR A C 1
ATOM 2523 O O . TYR A 1 322 ? -17.081 -0.877 4.377 1.00 98.81 322 TYR A O 1
ATOM 2531 N N . ILE A 1 323 ? -19.259 -1.347 4.106 1.00 98.81 323 ILE A N 1
ATOM 2532 C CA . ILE A 1 323 ? -19.119 -2.217 2.937 1.00 98.81 323 ILE A CA 1
ATOM 2533 C C . ILE A 1 323 ? -19.712 -1.501 1.726 1.00 98.81 323 ILE A C 1
ATOM 2535 O O . ILE A 1 323 ? -20.892 -1.150 1.741 1.00 98.81 323 ILE A O 1
ATOM 2539 N N . VAL A 1 324 ? -18.922 -1.337 0.667 1.00 98.56 324 VAL A N 1
ATOM 2540 C CA . VAL A 1 324 ? -19.372 -0.788 -0.615 1.00 98.56 324 VAL A CA 1
ATOM 2541 C C . VAL A 1 324 ? -19.079 -1.750 -1.755 1.00 98.56 324 VAL A C 1
ATOM 2543 O O . VAL A 1 324 ? -18.010 -2.357 -1.813 1.00 98.56 324 VAL A O 1
ATOM 2546 N N . HIS A 1 325 ? -20.017 -1.879 -2.689 1.00 98.69 325 HIS A N 1
ATOM 2547 C CA . HIS A 1 325 ? -19.839 -2.709 -3.875 1.00 98.69 325 HIS A CA 1
ATOM 2548 C C . HIS A 1 325 ? -20.619 -2.151 -5.069 1.00 98.69 325 HIS A C 1
ATOM 2550 O O . HIS A 1 325 ? -21.721 -1.630 -4.904 1.00 98.69 325 HIS A O 1
ATOM 2556 N N . GLY A 1 326 ? -20.065 -2.279 -6.274 1.00 98.31 326 GLY A N 1
ATOM 2557 C CA . GLY A 1 326 ? -20.778 -1.978 -7.512 1.00 98.31 326 GLY A CA 1
ATOM 2558 C C . GLY A 1 326 ? -21.707 -3.121 -7.925 1.00 98.31 326 GLY A C 1
ATOM 2559 O O . GLY A 1 326 ? -21.312 -4.282 -7.891 1.00 98.31 326 GLY A O 1
ATOM 2560 N N . ALA A 1 327 ? -22.945 -2.822 -8.317 1.00 98.06 327 ALA A N 1
ATOM 2561 C CA . ALA A 1 327 ? -23.889 -3.847 -8.773 1.00 98.06 327 ALA A CA 1
ATOM 2562 C C . ALA A 1 327 ? -23.506 -4.455 -10.135 1.00 98.06 327 ALA A C 1
ATOM 2564 O O . ALA A 1 327 ? -23.935 -5.565 -10.444 1.00 98.06 327 ALA A O 1
ATOM 2565 N N . LEU A 1 328 ? -22.700 -3.738 -10.928 1.00 97.94 328 LEU A N 1
ATOM 2566 C CA . LEU A 1 328 ? -22.206 -4.151 -12.245 1.00 97.94 328 LEU A CA 1
ATOM 2567 C C . LEU A 1 328 ? -20.749 -4.641 -12.181 1.00 97.94 328 LEU A C 1
ATOM 2569 O O . LEU A 1 328 ? -20.015 -4.558 -13.161 1.00 97.94 328 LEU A O 1
ATOM 2573 N N . ASP A 1 329 ? -20.289 -5.085 -11.010 1.00 98.19 329 ASP A N 1
ATOM 2574 C CA . ASP A 1 329 ? -18.936 -5.610 -10.844 1.00 98.19 329 ASP A CA 1
ATOM 2575 C C . ASP A 1 329 ? -18.781 -6.975 -11.541 1.00 98.19 329 ASP A C 1
ATOM 2577 O O . ASP A 1 329 ? -19.317 -7.994 -11.099 1.00 98.19 329 ASP A O 1
ATOM 2581 N N . GLU A 1 330 ? -18.040 -6.979 -12.651 1.00 97.00 330 GLU A N 1
ATOM 2582 C CA . GLU A 1 330 ? -17.735 -8.171 -13.454 1.00 97.00 330 GLU A CA 1
ATOM 2583 C C . GLU A 1 330 ? -16.479 -8.925 -12.977 1.00 97.00 330 GLU A C 1
ATOM 2585 O O . GLU A 1 330 ? -16.176 -10.007 -13.481 1.00 97.00 330 GLU A O 1
ATOM 2590 N N . VAL A 1 331 ? -15.728 -8.373 -12.016 1.00 97.38 331 VAL A N 1
ATOM 2591 C CA . VAL A 1 331 ? -14.486 -8.970 -11.494 1.00 97.38 331 VAL A CA 1
ATOM 2592 C C . VAL A 1 331 ? -14.763 -9.732 -10.204 1.00 97.38 331 VAL A C 1
ATOM 2594 O O . VAL A 1 331 ? -14.343 -10.880 -10.049 1.00 97.38 331 VAL A O 1
ATOM 2597 N N . VAL A 1 332 ? -15.469 -9.095 -9.273 1.00 97.81 332 VAL A N 1
ATOM 2598 C CA . VAL A 1 332 ? -15.923 -9.693 -8.020 1.00 97.81 332 VAL A CA 1
ATOM 2599 C C . VAL A 1 332 ? -17.444 -9.592 -7.998 1.00 97.81 332 VAL A C 1
ATOM 2601 O O . VAL A 1 332 ? -17.971 -8.493 -7.900 1.00 97.81 332 VAL A O 1
ATOM 2604 N N . PRO A 1 333 ? -18.188 -10.709 -8.054 1.00 98.25 333 PRO A N 1
ATOM 2605 C CA . PRO A 1 333 ? -19.641 -10.631 -8.036 1.00 98.25 333 PRO A CA 1
ATOM 2606 C C . PRO A 1 333 ? -20.150 -9.928 -6.771 1.00 98.25 333 PRO A C 1
ATOM 2608 O O . PRO A 1 333 ? -19.807 -10.339 -5.660 1.00 98.25 333 PRO A O 1
ATOM 2611 N N . VAL A 1 334 ? -21.052 -8.951 -6.926 1.00 98.62 334 VAL A N 1
ATOM 2612 C CA . VAL A 1 334 ? -21.667 -8.187 -5.816 1.00 98.62 334 VAL A CA 1
ATOM 2613 C C . VAL A 1 334 ? -22.264 -9.069 -4.711 1.00 98.62 334 VAL A C 1
ATOM 2615 O O . VAL A 1 334 ? -22.285 -8.695 -3.534 1.00 98.62 334 VAL A O 1
ATOM 2618 N N . ALA A 1 335 ? -22.684 -10.288 -5.069 1.00 98.56 335 ALA A N 1
ATOM 2619 C CA . ALA A 1 335 ? -23.142 -11.316 -4.140 1.00 98.56 335 ALA A CA 1
ATOM 2620 C C . ALA A 1 335 ? -22.149 -11.580 -2.992 1.00 98.56 335 ALA A C 1
ATOM 2622 O O . ALA A 1 335 ? -22.586 -11.834 -1.873 1.00 98.56 335 ALA A O 1
ATOM 2623 N N . GLN A 1 336 ? -20.840 -11.451 -3.234 1.00 98.62 336 GLN A N 1
ATOM 2624 C CA . GLN A 1 336 ? -19.798 -11.593 -2.214 1.00 98.62 336 GLN A CA 1
ATOM 2625 C 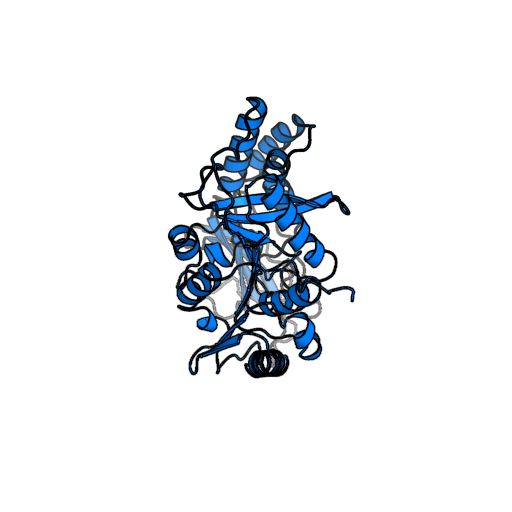C . GLN A 1 336 ? -20.006 -10.619 -1.049 1.00 98.62 336 GLN A C 1
ATOM 2627 O O . GLN A 1 336 ? -20.017 -11.037 0.106 1.00 98.62 336 GLN A O 1
ATOM 2632 N N . SER A 1 337 ? -20.257 -9.337 -1.330 1.00 98.69 337 SER A N 1
ATOM 2633 C CA . SER A 1 337 ? -20.535 -8.353 -0.277 1.00 98.69 337 SER A CA 1
ATOM 2634 C C . SER A 1 337 ? -21.920 -8.510 0.344 1.00 98.69 337 SER A C 1
ATOM 2636 O O . SER A 1 337 ? -22.056 -8.342 1.555 1.00 98.69 337 SER A O 1
ATOM 2638 N N . ARG A 1 338 ? -22.938 -8.894 -0.442 1.00 98.69 338 ARG A N 1
ATOM 2639 C CA . ARG A 1 338 ? -24.287 -9.174 0.087 1.00 98.69 338 ARG A CA 1
ATOM 2640 C C . ARG A 1 338 ? -24.260 -10.277 1.147 1.00 98.69 338 ARG A C 1
ATOM 2642 O O . ARG A 1 338 ? -24.856 -10.111 2.209 1.00 98.69 338 ARG A O 1
ATOM 2649 N N . VAL A 1 339 ? -23.548 -11.374 0.873 1.00 98.62 339 VAL A N 1
ATOM 2650 C CA . VAL A 1 339 ? -23.427 -12.529 1.779 1.00 98.62 339 VAL A CA 1
ATOM 2651 C C . VAL A 1 339 ? -22.790 -12.124 3.104 1.00 98.62 339 VAL A C 1
ATOM 2653 O O . VAL A 1 339 ? -23.352 -12.403 4.162 1.00 98.62 339 VAL A O 1
ATOM 2656 N N . ILE A 1 340 ? -21.657 -11.421 3.068 1.00 98.56 340 ILE A N 1
ATOM 2657 C CA . ILE A 1 340 ? -20.946 -11.052 4.297 1.00 98.56 340 ILE A CA 1
ATOM 2658 C C . ILE A 1 340 ? -21.686 -9.974 5.096 1.00 98.56 340 ILE A C 1
ATOM 2660 O O . ILE A 1 340 ? -21.713 -10.034 6.323 1.00 98.56 340 ILE A O 1
ATOM 2664 N N . ALA A 1 341 ? -22.366 -9.040 4.420 1.00 98.75 341 ALA A N 1
ATOM 2665 C CA . ALA A 1 341 ? -23.194 -8.031 5.072 1.00 98.75 341 ALA A CA 1
ATOM 2666 C C . ALA A 1 341 ? -24.402 -8.669 5.775 1.00 98.75 341 ALA A C 1
ATOM 2668 O O . ALA A 1 341 ? -24.728 -8.297 6.904 1.00 98.75 341 ALA A O 1
ATOM 2669 N N . ALA A 1 342 ? -25.052 -9.646 5.133 1.00 98.75 342 ALA A N 1
ATOM 2670 C CA . ALA A 1 342 ? -26.146 -10.403 5.733 1.00 98.75 342 ALA A CA 1
ATOM 2671 C C . ALA A 1 342 ? -25.669 -11.230 6.937 1.00 98.75 342 ALA A C 1
ATOM 2673 O O . ALA A 1 342 ? -26.293 -11.170 7.995 1.00 98.75 342 ALA A O 1
ATOM 2674 N N . ALA A 1 343 ? -24.540 -11.936 6.810 1.00 98.69 343 ALA A N 1
ATOM 2675 C CA . ALA A 1 343 ? -23.964 -12.731 7.894 1.00 98.69 343 ALA A CA 1
ATOM 2676 C C . ALA A 1 343 ? -23.562 -11.865 9.100 1.00 98.69 343 ALA A C 1
ATOM 2678 O O . ALA A 1 343 ? -23.909 -12.187 10.235 1.00 98.69 343 ALA A O 1
ATOM 2679 N N . ALA A 1 344 ? -22.899 -10.729 8.868 1.00 98.31 344 ALA A N 1
ATOM 2680 C CA . ALA A 1 344 ? -22.514 -9.797 9.926 1.00 98.31 344 ALA A CA 1
ATOM 2681 C C . ALA A 1 344 ? -23.732 -9.202 10.653 1.00 98.31 344 ALA A C 1
ATOM 2683 O O . ALA A 1 344 ? -23.733 -9.136 11.881 1.00 98.31 344 ALA A O 1
ATOM 2684 N N . ARG A 1 345 ? -24.804 -8.851 9.929 1.00 98.62 345 ARG A N 1
ATOM 2685 C CA . ARG A 1 345 ? -26.072 -8.416 10.545 1.00 98.62 345 ARG A CA 1
ATOM 2686 C C . ARG A 1 345 ? -26.735 -9.530 11.351 1.00 98.62 345 ARG A C 1
ATOM 2688 O O . ARG A 1 345 ? -27.177 -9.279 12.467 1.00 98.62 345 ARG A O 1
ATOM 2695 N N . ALA A 1 346 ? -26.775 -10.752 10.819 1.00 98.50 346 ALA A N 1
ATOM 2696 C CA . ALA A 1 346 ? -27.338 -11.911 11.513 1.00 98.50 346 ALA A CA 1
ATOM 2697 C C . ALA A 1 346 ? -26.566 -12.251 12.801 1.00 98.50 346 ALA A C 1
ATOM 2699 O O . ALA A 1 346 ? -27.167 -12.667 13.787 1.00 98.50 346 ALA A O 1
ATOM 2700 N N . ALA A 1 347 ? -25.254 -12.005 12.825 1.00 97.94 347 ALA A N 1
ATOM 2701 C CA . ALA A 1 347 ? -24.415 -12.122 14.016 1.00 97.94 347 ALA A CA 1
ATOM 2702 C C . ALA A 1 347 ? -24.577 -10.954 15.017 1.00 97.94 347 ALA A C 1
ATOM 2704 O O . ALA A 1 347 ? -23.921 -10.945 16.060 1.00 97.94 347 ALA A O 1
ATOM 2705 N N . GLY A 1 348 ? -25.430 -9.966 14.723 1.00 97.69 348 GLY A N 1
ATOM 2706 C CA . GLY A 1 348 ? -25.666 -8.790 15.565 1.00 97.69 348 GLY A CA 1
ATOM 2707 C C . GLY A 1 348 ? -24.608 -7.691 15.433 1.00 97.69 348 GLY A C 1
ATOM 2708 O O . GLY A 1 348 ? -24.471 -6.883 16.349 1.00 97.69 348 GLY A O 1
ATOM 2709 N N . GLY A 1 349 ? -23.837 -7.680 14.342 1.00 96.81 349 GLY A N 1
ATOM 2710 C CA . GLY A 1 349 ? -22.826 -6.663 14.061 1.00 96.81 349 GLY A CA 1
ATOM 2711 C C . GLY A 1 349 ? -23.386 -5.401 13.398 1.00 96.81 349 GLY A C 1
ATOM 2712 O O . GLY A 1 349 ? -24.393 -5.427 12.685 1.00 96.81 349 GLY A O 1
ATOM 2713 N N . THR A 1 350 ? -22.688 -4.283 13.595 1.00 97.38 350 THR A N 1
ATOM 2714 C CA . THR A 1 350 ? -23.021 -2.988 12.982 1.00 97.38 350 THR A CA 1
ATOM 2715 C C . THR A 1 350 ? -22.504 -2.926 11.544 1.00 97.38 350 THR A C 1
ATOM 2717 O O . THR A 1 350 ? -21.294 -2.909 11.321 1.00 97.38 350 THR A O 1
ATOM 2720 N N . VAL A 1 351 ? -23.409 -2.854 10.559 1.00 98.38 351 VAL A N 1
ATOM 2721 C CA . VAL A 1 351 ? -23.052 -2.874 9.127 1.00 98.38 351 VAL A CA 1
ATOM 2722 C C . VAL A 1 351 ? -23.736 -1.752 8.347 1.00 98.38 351 VAL A C 1
ATOM 2724 O O . VAL A 1 351 ? -24.953 -1.783 8.126 1.00 98.38 351 VAL A O 1
ATOM 2727 N N . VAL A 1 352 ? -22.929 -0.828 7.825 1.00 98.56 352 VAL A N 1
ATOM 2728 C CA . VAL A 1 352 ? -23.308 0.063 6.724 1.00 98.56 352 VAL A CA 1
ATOM 2729 C C . VAL A 1 352 ? -22.993 -0.665 5.420 1.00 98.56 352 VAL A C 1
ATOM 2731 O O . VAL A 1 352 ? -21.837 -0.978 5.157 1.00 98.56 352 VAL A O 1
ATOM 2734 N N . TYR A 1 353 ? -24.015 -0.963 4.617 1.00 98.56 353 TYR A N 1
ATOM 2735 C CA . TYR A 1 353 ? -23.845 -1.595 3.307 1.00 98.56 353 TYR A CA 1
ATOM 2736 C C . TYR A 1 353 ? -24.399 -0.686 2.218 1.00 98.56 353 TYR A C 1
ATOM 2738 O O . TYR A 1 353 ? -25.562 -0.287 2.288 1.00 98.56 353 TYR A O 1
ATOM 2746 N N . ILE A 1 354 ? -23.563 -0.385 1.231 1.00 98.31 354 ILE A N 1
ATOM 2747 C CA . ILE A 1 354 ? -23.887 0.448 0.080 1.00 98.31 354 ILE A CA 1
ATOM 2748 C C . ILE A 1 354 ? -23.655 -0.377 -1.178 1.00 98.31 354 ILE A C 1
ATOM 2750 O O . ILE A 1 354 ? -22.549 -0.835 -1.461 1.00 98.31 354 ILE A O 1
ATOM 2754 N N . GLU A 1 355 ? -24.714 -0.538 -1.954 1.00 98.25 355 GLU A N 1
ATOM 2755 C CA . GLU A 1 355 ? -24.641 -1.122 -3.282 1.00 98.25 355 GLU A CA 1
ATOM 2756 C C . GLU A 1 355 ? -24.877 -0.016 -4.311 1.00 98.25 355 GLU A C 1
ATOM 2758 O O . GLU A 1 355 ? -25.917 0.643 -4.298 1.00 98.25 355 GLU A O 1
ATOM 2763 N N . LEU A 1 356 ? -23.896 0.221 -5.180 1.00 97.50 356 LEU A N 1
ATOM 2764 C CA . LEU A 1 356 ? -23.953 1.269 -6.194 1.00 97.50 356 LEU A CA 1
ATOM 2765 C C . LEU A 1 356 ? -24.496 0.673 -7.506 1.00 97.50 356 LEU A C 1
ATOM 2767 O O . LEU A 1 356 ? -23.782 -0.081 -8.172 1.00 97.50 356 LEU A O 1
ATOM 2771 N N . PRO A 1 357 ? -25.732 1.007 -7.928 1.00 96.19 357 PRO A N 1
ATOM 2772 C CA . PRO A 1 357 ? -26.456 0.266 -8.969 1.00 96.19 357 PRO A CA 1
ATOM 2773 C C . PRO A 1 357 ? -25.832 0.352 -10.368 1.00 96.19 357 PRO A C 1
ATOM 2775 O O . PRO A 1 357 ? -26.141 -0.463 -11.230 1.00 96.19 357 PRO A O 1
ATOM 2778 N N . ARG A 1 358 ? -24.978 1.352 -10.615 1.00 95.19 358 ARG A N 1
ATOM 2779 C CA . ARG A 1 358 ? -24.354 1.619 -11.923 1.00 95.19 358 ARG A CA 1
ATOM 2780 C C . ARG A 1 358 ? -22.826 1.580 -11.895 1.00 95.19 358 ARG A C 1
ATOM 2782 O O . ARG A 1 358 ? -22.205 1.986 -12.867 1.00 95.19 358 ARG A O 1
ATOM 2789 N N . ALA A 1 359 ? -22.236 1.150 -10.784 1.00 95.81 359 ALA A N 1
ATOM 2790 C CA . ALA A 1 359 ? -20.789 1.091 -10.619 1.00 95.81 359 ALA A CA 1
ATOM 2791 C C . ALA A 1 359 ? -20.264 -0.309 -10.958 1.00 95.81 359 ALA A C 1
ATOM 2793 O O . ALA A 1 359 ? -20.883 -1.304 -10.568 1.00 95.81 359 ALA A O 1
ATOM 2794 N N . GLY A 1 360 ? -19.118 -0.370 -11.640 1.00 95.38 360 GLY A N 1
ATOM 2795 C CA . GLY A 1 360 ? -18.312 -1.579 -11.780 1.00 95.38 360 GLY A CA 1
ATOM 2796 C C . GLY A 1 360 ? -17.283 -1.736 -10.654 1.00 95.38 360 GLY A C 1
ATOM 2797 O O . GLY A 1 360 ? -17.372 -1.103 -9.599 1.00 95.38 360 GLY A O 1
ATOM 2798 N N . HIS A 1 361 ? -16.269 -2.572 -10.897 1.00 95.25 361 HIS A N 1
ATOM 2799 C CA . HIS A 1 361 ? -15.280 -2.971 -9.888 1.00 95.25 361 HIS A CA 1
ATOM 2800 C C . HIS A 1 361 ? -14.490 -1.808 -9.270 1.00 95.25 361 HIS A C 1
ATOM 2802 O O . HIS A 1 361 ? -14.256 -1.772 -8.061 1.00 95.25 361 HIS A O 1
ATOM 2808 N N . TYR A 1 362 ? -14.056 -0.855 -10.098 1.00 89.94 362 TYR A N 1
ATOM 2809 C CA . TYR A 1 362 ? -13.243 0.286 -9.662 1.00 89.94 362 TYR A CA 1
ATOM 2810 C C . TYR A 1 362 ? -14.097 1.507 -9.306 1.00 89.94 362 TYR A C 1
ATOM 2812 O O . TYR A 1 362 ? -13.775 2.224 -8.358 1.00 89.94 362 TYR A O 1
ATOM 2820 N N . ASP A 1 363 ? -15.231 1.684 -9.988 1.00 89.81 363 ASP A N 1
ATOM 2821 C CA . ASP A 1 363 ? -16.171 2.780 -9.730 1.00 89.81 363 ASP A CA 1
ATOM 2822 C C . ASP A 1 363 ? -16.765 2.708 -8.318 1.00 89.81 363 ASP A C 1
ATOM 2824 O O . ASP A 1 363 ? -17.174 3.721 -7.759 1.00 89.81 363 ASP A O 1
ATOM 2828 N N . ALA A 1 364 ? -16.774 1.516 -7.708 1.00 91.31 364 ALA A N 1
ATOM 2829 C CA . ALA A 1 364 ? -17.241 1.297 -6.344 1.00 91.31 364 ALA A CA 1
ATOM 2830 C C . ALA A 1 364 ? -16.517 2.152 -5.286 1.00 91.31 364 ALA A C 1
ATOM 2832 O O . ALA A 1 364 ? -17.067 2.371 -4.210 1.00 91.31 364 ALA A O 1
ATOM 2833 N N . ALA A 1 365 ? -15.303 2.637 -5.568 1.00 89.38 365 ALA A N 1
ATOM 2834 C CA . ALA A 1 365 ? -14.573 3.539 -4.676 1.00 89.38 365 ALA A CA 1
ATOM 2835 C C . ALA A 1 365 ? -14.955 5.023 -4.856 1.00 89.38 365 ALA A C 1
ATOM 2837 O O . ALA A 1 365 ? -14.672 5.843 -3.976 1.00 89.38 365 ALA A O 1
ATOM 2838 N N . LEU A 1 366 ? -15.587 5.388 -5.979 1.00 88.69 366 LEU A N 1
ATOM 2839 C CA . LEU A 1 366 ? -15.852 6.781 -6.331 1.00 88.69 366 LEU A CA 1
ATOM 2840 C C . LEU A 1 366 ? -16.806 7.439 -5.327 1.00 88.69 366 LEU A C 1
ATOM 2842 O O . LEU A 1 366 ? -17.919 6.972 -5.076 1.00 88.69 366 LEU A O 1
ATOM 2846 N N . GLY A 1 367 ? -16.340 8.533 -4.722 1.00 88.88 367 GLY A N 1
ATOM 2847 C CA . GLY A 1 367 ? -17.087 9.286 -3.711 1.00 88.88 367 GLY A CA 1
ATOM 2848 C C . GLY A 1 367 ? -17.281 8.569 -2.368 1.00 88.88 367 GLY A C 1
ATOM 2849 O O . GLY A 1 367 ? -18.017 9.077 -1.527 1.00 88.88 367 GLY A O 1
ATOM 2850 N N . GLN A 1 368 ? -16.644 7.414 -2.135 1.00 94.56 368 GLN A N 1
ATOM 2851 C CA . GLN A 1 368 ? -16.876 6.620 -0.919 1.00 94.56 368 GLN A CA 1
ATOM 2852 C C . GLN A 1 368 ? -15.863 6.866 0.199 1.00 94.56 368 GLN A C 1
ATOM 2854 O O . GLN A 1 368 ? -16.154 6.561 1.355 1.00 94.56 368 GLN A O 1
ATOM 2859 N N . PHE A 1 369 ? -14.694 7.447 -0.090 1.00 95.62 369 PHE A N 1
ATOM 2860 C CA . PHE A 1 369 ? -13.704 7.709 0.959 1.00 95.62 369 PHE A CA 1
ATOM 2861 C C . PHE A 1 369 ? -14.185 8.746 1.979 1.00 95.62 369 PHE A C 1
ATOM 2863 O O . PHE A 1 369 ? -14.007 8.517 3.169 1.00 95.62 369 PHE A O 1
ATOM 2870 N N . THR A 1 370 ? -14.850 9.828 1.560 1.00 96.00 370 THR A N 1
ATOM 2871 C CA . THR A 1 370 ? -15.397 10.839 2.485 1.00 96.00 370 THR A CA 1
ATOM 2872 C C . THR A 1 370 ? -16.361 10.222 3.512 1.00 96.00 370 THR A C 1
ATOM 2874 O O . THR A 1 370 ? -16.057 10.283 4.707 1.00 96.00 370 THR A O 1
ATOM 2877 N N . PRO A 1 371 ? -17.468 9.555 3.113 1.00 97.38 371 PRO A N 1
ATOM 2878 C CA . PRO A 1 371 ? -18.380 8.957 4.086 1.00 97.38 371 PRO A CA 1
ATOM 2879 C C . PRO A 1 371 ? -17.752 7.793 4.872 1.00 97.38 371 PRO A C 1
ATOM 2881 O O . PRO A 1 371 ? -18.109 7.592 6.033 1.00 97.38 371 PRO A O 1
ATOM 2884 N N . MET A 1 372 ? -16.798 7.050 4.298 1.00 98.25 372 MET A N 1
ATOM 2885 C CA . MET A 1 372 ? -16.075 5.992 5.014 1.00 98.25 372 MET A CA 1
ATOM 2886 C C . MET A 1 372 ? -15.170 6.557 6.118 1.00 98.25 372 MET A C 1
ATOM 2888 O O . MET A 1 372 ? -15.184 6.055 7.241 1.00 98.25 372 MET A O 1
ATOM 2892 N N . PHE A 1 373 ? -14.410 7.618 5.844 1.00 98.31 373 PHE A N 1
ATOM 2893 C CA . PHE A 1 373 ? -13.572 8.264 6.855 1.00 98.31 373 PHE A CA 1
ATOM 2894 C C . PHE A 1 373 ? -14.414 8.986 7.916 1.00 98.31 373 PHE A C 1
ATOM 2896 O O . PHE A 1 373 ? -14.073 8.937 9.099 1.00 98.31 373 PHE A O 1
ATOM 2903 N N . ASP A 1 374 ? -15.555 9.574 7.544 1.00 98.38 374 ASP A N 1
ATOM 2904 C CA . ASP A 1 374 ? -16.510 10.105 8.524 1.00 98.38 374 ASP A CA 1
ATOM 2905 C C . ASP A 1 374 ? -17.072 8.988 9.416 1.00 98.38 374 ASP A C 1
ATOM 2907 O O . ASP A 1 374 ? -17.233 9.183 10.624 1.00 98.38 374 ASP A O 1
ATOM 2911 N N . PHE A 1 375 ? -17.326 7.801 8.856 1.00 98.56 375 PHE A N 1
ATOM 2912 C CA . PHE A 1 375 ? -17.726 6.622 9.620 1.00 98.56 375 PHE A CA 1
ATOM 2913 C C . PHE A 1 375 ? -16.619 6.172 10.581 1.00 98.56 375 PHE A C 1
ATOM 2915 O O . PHE A 1 375 ? -16.908 5.982 11.763 1.00 98.56 375 PHE A O 1
ATOM 2922 N N . PHE A 1 376 ? -15.365 6.080 10.121 1.00 98.62 376 PHE A N 1
ATOM 2923 C CA . PHE A 1 376 ? -14.204 5.759 10.962 1.00 98.62 376 PHE A CA 1
ATOM 2924 C C . PHE A 1 376 ? -13.996 6.777 12.082 1.00 98.62 376 PHE A C 1
ATOM 2926 O O . PHE A 1 376 ? -13.705 6.395 13.211 1.00 98.62 376 PHE A O 1
ATOM 2933 N N . SER A 1 377 ? -14.197 8.070 11.813 1.00 98.19 377 SER A N 1
ATOM 2934 C CA . SER A 1 377 ? -13.962 9.129 12.802 1.00 98.19 377 SER A CA 1
ATOM 2935 C C . SER A 1 377 ? -14.794 8.961 14.080 1.00 98.19 377 SER A C 1
ATOM 2937 O O . SER A 1 377 ? -14.349 9.384 15.147 1.00 98.19 377 SER A O 1
ATOM 2939 N N . LYS A 1 378 ? -15.945 8.282 13.970 1.00 97.62 378 LYS A N 1
ATOM 2940 C CA . LYS A 1 378 ? -16.911 8.017 15.043 1.00 97.62 378 LYS A CA 1
ATOM 2941 C C . LYS A 1 378 ? -16.681 6.700 15.785 1.00 97.62 378 LYS A C 1
ATOM 2943 O O . LYS A 1 378 ? -17.394 6.453 16.751 1.00 97.62 378 LYS A O 1
ATOM 2948 N N . GLN A 1 379 ? -15.747 5.856 15.342 1.00 97.50 379 GLN A N 1
ATOM 2949 C CA . GLN A 1 379 ? -15.483 4.582 16.010 1.00 97.50 379 GLN A CA 1
ATOM 2950 C C . GLN A 1 379 ? -14.248 4.667 16.902 1.00 97.50 379 GLN A C 1
ATOM 2952 O O . GLN A 1 379 ? -13.270 5.369 16.620 1.00 97.50 379 GLN A O 1
ATOM 2957 N N . ALA A 1 380 ? -14.299 3.865 17.951 1.00 94.44 380 ALA A N 1
ATOM 2958 C CA . ALA A 1 380 ? -13.158 3.426 18.720 1.00 94.44 380 ALA A CA 1
ATOM 2959 C C . ALA A 1 380 ? -13.286 1.912 18.889 1.00 94.44 380 ALA A C 1
ATOM 2961 O O . ALA A 1 380 ? -14.377 1.351 18.758 1.00 94.44 380 ALA A O 1
ATOM 2962 N N . ARG A 1 381 ? -12.164 1.251 19.152 1.00 88.19 381 ARG A N 1
ATOM 2963 C CA . ARG A 1 381 ? -12.117 -0.176 19.415 1.00 88.19 381 ARG A CA 1
ATOM 2964 C C . ARG A 1 381 ? -13.102 -0.492 20.546 1.00 88.19 381 ARG A C 1
ATOM 2966 O O . ARG A 1 381 ? -13.034 0.179 21.578 1.00 88.19 381 ARG A O 1
ATOM 2973 N N . PRO A 1 382 ? -13.975 -1.495 20.373 1.00 71.31 382 PRO A N 1
ATOM 2974 C CA . PRO A 1 382 ? -14.846 -1.951 21.446 1.00 71.3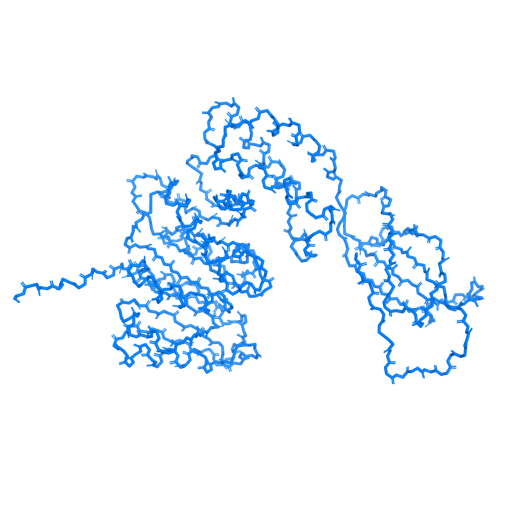1 382 PRO A CA 1
ATOM 2975 C C . PRO A 1 382 ? -14.002 -2.340 22.660 1.00 71.31 382 PRO A C 1
ATOM 2977 O O . PRO A 1 382 ? -12.969 -2.996 22.506 1.00 71.31 382 PRO A O 1
ATOM 2980 N N . GLU A 1 383 ? -14.414 -1.947 23.864 1.00 62.91 383 GLU A N 1
ATOM 2981 C CA . GLU A 1 383 ? -13.811 -2.526 25.063 1.00 62.91 383 GLU A CA 1
ATOM 2982 C C . GLU A 1 383 ? -14.044 -4.045 25.045 1.00 62.91 383 GLU A C 1
ATOM 2984 O O . GLU A 1 383 ? -15.134 -4.486 24.657 1.00 62.91 383 GLU A O 1
ATOM 2989 N N . PRO A 1 384 ? -13.039 -4.863 25.412 1.00 54.38 384 PRO A N 1
ATOM 2990 C CA . PRO A 1 384 ? -13.252 -6.295 25.537 1.00 54.38 384 PRO A CA 1
ATOM 2991 C C . PRO A 1 384 ? -14.405 -6.513 26.513 1.00 54.38 384 PRO A C 1
ATOM 2993 O O . PRO A 1 384 ? -14.442 -5.896 27.579 1.00 54.38 384 PRO A O 1
ATOM 2996 N N . ALA A 1 385 ? -15.361 -7.365 26.135 1.00 45.19 385 ALA A N 1
ATOM 2997 C CA . ALA A 1 385 ? -16.454 -7.722 27.024 1.00 45.19 385 ALA A CA 1
ATOM 2998 C C . ALA A 1 385 ? -15.843 -8.197 28.346 1.00 45.19 385 ALA A C 1
ATOM 3000 O O . ALA A 1 385 ? -15.096 -9.177 28.361 1.00 45.19 385 ALA A O 1
ATOM 3001 N N . VAL A 1 386 ? -16.119 -7.478 29.435 1.00 38.19 386 VAL A N 1
ATOM 3002 C CA . VAL A 1 386 ? -15.763 -7.919 30.780 1.00 38.19 386 VAL A CA 1
ATOM 3003 C C . VAL A 1 386 ? -16.493 -9.239 30.984 1.00 38.19 386 VAL A C 1
ATOM 3005 O O . VAL A 1 386 ? -17.696 -9.266 31.232 1.00 38.19 386 VAL A O 1
ATOM 3008 N N . THR A 1 387 ? -15.790 -10.355 30.813 1.00 41.72 387 THR A N 1
ATOM 3009 C CA . THR A 1 387 ? -16.272 -11.651 31.271 1.00 41.72 387 THR A CA 1
ATOM 3010 C C . THR A 1 387 ? -16.238 -11.585 32.786 1.00 41.72 387 THR A C 1
ATOM 3012 O O . THR A 1 387 ? -15.194 -11.815 33.397 1.00 41.72 387 THR A O 1
ATOM 3015 N N . GLY A 1 388 ? -17.359 -11.171 33.377 1.00 37.09 388 GLY A N 1
ATOM 3016 C CA . GLY A 1 388 ? -17.591 -11.302 34.804 1.00 37.09 388 GLY A CA 1
ATOM 3017 C C . GLY A 1 388 ? -17.382 -12.762 35.178 1.00 37.09 388 GLY A C 1
ATOM 3018 O O . GLY A 1 388 ? -18.091 -13.640 34.691 1.00 37.09 388 GLY A O 1
ATOM 3019 N N . GLN A 1 389 ? -16.349 -13.017 35.973 1.00 38.44 389 GLN A N 1
ATOM 3020 C CA . GLN A 1 389 ? -16.342 -14.179 36.841 1.00 38.44 389 GLN A CA 1
ATOM 3021 C C . GLN A 1 389 ? -17.377 -13.886 37.929 1.00 38.44 389 GLN A C 1
ATOM 3023 O O . GLN A 1 389 ? -17.129 -13.040 38.787 1.00 38.44 389 GLN A O 1
ATOM 3028 N N . GLU A 1 390 ? -18.534 -14.536 37.840 1.00 36.75 390 GLU A N 1
ATOM 3029 C CA . GLU A 1 390 ? -19.382 -14.833 38.998 1.00 36.75 390 GLU A CA 1
ATOM 3030 C C . GLU A 1 390 ? -19.293 -16.326 39.304 1.00 36.75 390 GLU A C 1
ATOM 3032 O O . GLU A 1 390 ? -19.320 -17.128 38.336 1.00 36.75 390 GLU A O 1
#

Foldseek 3Di:
DWDFDDDDPDDDCPPPFWKWKWKWKAAPVRPDIDTQDDIDTDDPVPPRDDDDTDDDDDDFHKIKTKIWMATPPPPPDDDDDGTDIDIDIDTDDPCPVLLVVLVVLLVVDDDDDQLSLQLVVLSVVVVCVVVVVDDPVVVVPDPSVVSSVSSVVSSVCVVVVHHPPPPDAAKDWTWDQDPPPRDIWIKIKGFAPPADQPAAAAEEEEEEAAVDFRCCQPPPLVLQRLVVLCNVLRYMYMYTGLPHRPNLCPDVSVVRSVVRVVVCVVVGRHDQFRYEYEYAHSSLQSQLVNCLVVVQRHQEYEHFLAAYDLVSLLSNQQHAYEYWYECAAPPRHPVRRVSNQVSNVVSNHHYHYYYHDHDYRSSRSRPVSNVVSVVSSPTTRDDPPPPDDD

Nearest PDB structures (foldseek):
  3wyd-assembly1_B  TM=9.745E-01  e=2.966E-23  uncultured organism
  3doh-assembly1_A  TM=8.630E-01  e=3.392E-18  Thermotoga maritima
  3doh-assembly1_B  TM=5.832E-01  e=7.225E-17  Thermotoga maritima
  8jh9-assembly1_A  TM=8.059E-01  e=9.373E-13  Sodiomyces alcalophilus
  5vta-assembly2_B  TM=7.382E-01  e=3.626E-12  Rattus norvegicus

pLDDT: mean 86.57, std 16.39, range [35.72, 98.88]

Mean predicted aligned error: 9.52 Å

Radius of gyration: 25.55 Å; Cα contacts (8 Å, |Δi|>4): 730; chains: 1; bounding box: 57×42×92 Å

Solvent-accessible surface area (backbone atoms only — not comparable to full-atom values): 21539 Å² total; per-residue (Å²): 119,78,58,72,68,73,82,61,101,66,76,72,92,74,71,94,66,63,31,32,35,34,36,32,43,31,36,72,85,68,82,44,77,43,77,62,49,76,73,37,81,51,63,80,90,60,56,60,51,76,71,91,76,70,80,72,96,68,78,64,46,54,28,29,45,28,43,39,33,32,60,74,84,60,89,81,68,89,80,84,81,71,49,56,71,50,72,43,82,43,77,45,73,86,46,68,68,58,48,54,52,50,52,61,57,54,72,76,63,84,77,88,43,64,64,54,40,32,38,45,39,54,55,56,50,49,54,36,46,76,72,64,76,52,59,69,78,60,59,79,69,54,62,58,72,60,44,51,52,51,21,51,52,40,51,54,27,48,75,70,75,40,68,73,64,67,94,64,62,44,84,41,84,42,26,44,63,43,90,86,81,61,48,75,46,52,30,28,39,36,34,20,81,81,69,78,78,85,60,66,32,37,35,37,40,41,29,47,32,65,77,41,42,32,53,37,70,79,71,66,37,74,90,40,58,43,59,66,48,28,47,74,71,44,26,30,38,36,17,43,34,28,71,54,37,76,43,59,45,43,74,71,16,36,51,41,46,54,51,48,51,52,51,49,54,73,76,43,55,55,32,76,46,29,28,31,36,24,16,32,34,45,11,7,30,31,34,50,52,53,38,44,78,37,48,91,53,38,17,30,38,39,31,25,34,30,33,69,68,51,87,43,20,64,56,33,24,77,35,36,35,42,39,30,25,9,62,56,16,85,83,49,58,41,64,38,40,53,50,35,53,50,32,22,45,75,46,67,18,52,71,51,76,46,75,38,79,84,19,30,59,72,53,31,48,56,75,41,51,56,63,49,51,58,53,50,73,75,44,51,37,66,77,77,80,80,78,75,87,127